Protein AF-0000000084453775 (afdb_homodimer)

Structure (mmCIF, N/CA/C/O backbone):
data_AF-0000000084453775-model_v1
#
loop_
_entity.id
_entity.type
_entity.pdbx_description
1 polymer 'Zinc-binding dehydrogenase'
#
loop_
_atom_site.group_PDB
_atom_site.id
_atom_site.type_symbol
_atom_site.label_atom_id
_atom_site.label_alt_id
_atom_site.label_comp_id
_atom_site.label_asym_id
_atom_site.label_entity_id
_atom_site.label_seq_id
_atom_site.pdbx_PDB_ins_code
_atom_site.Cartn_x
_atom_site.Cartn_y
_atom_site.Cartn_z
_atom_site.occupancy
_atom_site.B_iso_or_equiv
_atom_site.auth_seq_id
_atom_site.auth_comp_id
_atom_site.auth_asym_id
_atom_site.auth_atom_id
_atom_site.pdbx_PDB_model_num
ATOM 1 N N . MET A 1 1 ? -20.969 16.516 35.719 1 64.38 1 MET A N 1
ATOM 2 C CA . MET A 1 1 ? -21.203 15.266 35.031 1 64.38 1 MET A CA 1
ATOM 3 C C . MET A 1 1 ? -20.516 15.266 33.656 1 64.38 1 MET A C 1
ATOM 5 O O . MET A 1 1 ? -20.469 16.281 32.969 1 64.38 1 MET A O 1
ATOM 9 N N . ALA A 1 2 ? -19.781 14.07 33.344 1 78.56 2 ALA A N 1
ATOM 10 C CA . ALA A 1 2 ? -19.109 14.047 32.031 1 78.56 2 ALA A CA 1
ATOM 11 C C . ALA A 1 2 ? -20.125 14.211 30.906 1 78.56 2 ALA A C 1
ATOM 13 O O . ALA A 1 2 ? -21.25 13.688 30.984 1 78.56 2 ALA A O 1
ATOM 14 N N . PRO A 1 3 ? -19.734 15.039 29.891 1 90.88 3 PRO A N 1
ATOM 15 C CA . PRO A 1 3 ? -20.672 15.203 28.781 1 90.88 3 PRO A CA 1
ATOM 16 C C . PRO A 1 3 ? -20.906 13.906 28 1 90.88 3 PRO A C 1
ATOM 18 O O . PRO A 1 3 ? -20.094 12.977 28.094 1 90.88 3 PRO A O 1
ATOM 21 N N . SER A 1 4 ? -22.125 13.883 27.453 1 94.75 4 SER A N 1
ATOM 22 C CA . SER A 1 4 ? -22.406 12.789 26.531 1 94.75 4 SER A CA 1
ATOM 23 C C . SER A 1 4 ? -21.578 12.906 25.266 1 94.75 4 SER A C 1
ATOM 25 O O . SER A 1 4 ? -21.406 14.008 24.734 1 94.75 4 SER A O 1
ATOM 27 N N . ASN A 1 5 ? -21.016 11.82 24.844 1 98.25 5 ASN A N 1
ATOM 28 C CA . ASN A 1 5 ? -20.219 11.797 23.625 1 98.25 5 ASN A CA 1
ATOM 29 C C . ASN A 1 5 ? -20.891 10.953 22.547 1 98.25 5 ASN A C 1
ATOM 31 O O . ASN A 1 5 ? -21.672 10.047 22.844 1 98.25 5 ASN A O 1
ATOM 35 N N . ILE A 1 6 ? -20.734 11.352 21.312 1 98.69 6 ILE A N 1
ATOM 36 C CA . ILE A 1 6 ? -21.188 10.648 20.109 1 98.69 6 ILE A CA 1
ATOM 37 C C . ILE A 1 6 ? -20.031 10.5 19.141 1 98.69 6 ILE A C 1
ATOM 39 O O . ILE A 1 6 ? -19.219 11.406 18.984 1 98.69 6 ILE A O 1
ATOM 43 N N . ALA A 1 7 ? -19.953 9.328 18.453 1 98.81 7 ALA A N 1
ATOM 44 C CA . ALA A 1 7 ? -18.875 9.078 17.5 1 98.81 7 ALA A CA 1
ATOM 45 C C . ALA A 1 7 ? -19.422 8.43 16.219 1 98.81 7 ALA A C 1
ATOM 47 O O . ALA A 1 7 ? -20.531 7.875 16.234 1 98.81 7 ALA A O 1
ATOM 48 N N . ALA A 1 8 ? -18.766 8.625 15.117 1 98.81 8 ALA A N 1
ATOM 49 C CA . ALA A 1 8 ? -18.938 7.797 13.922 1 98.81 8 ALA A CA 1
ATOM 50 C C . ALA A 1 8 ? -18.031 6.566 13.977 1 98.81 8 ALA A C 1
ATOM 52 O O . ALA A 1 8 ? -16.844 6.641 13.641 1 98.81 8 ALA A O 1
ATOM 53 N N . TRP A 1 9 ? -18.609 5.41 14.32 1 98.62 9 TRP A N 1
ATOM 54 C CA . TRP A 1 9 ? -17.859 4.188 14.602 1 98.62 9 TRP A CA 1
ATOM 55 C C . TRP A 1 9 ? -17.641 3.373 13.328 1 98.62 9 TRP A C 1
ATOM 57 O O . TRP A 1 9 ? -18.578 3.188 12.539 1 98.62 9 TRP A O 1
ATOM 67 N N . GLN A 1 10 ? -16.438 2.951 13.031 1 98.25 10 GLN A N 1
ATOM 68 C CA . GLN A 1 10 ? -16.219 1.735 12.258 1 98.25 10 GLN A CA 1
ATOM 69 C C . GLN A 1 10 ? -16.438 0.491 13.117 1 98.25 10 GLN A C 1
ATOM 71 O O . GLN A 1 10 ? -15.555 0.097 13.883 1 98.25 10 GLN A O 1
ATOM 76 N N . THR A 1 11 ? -17.438 -0.194 12.961 1 97.56 11 THR A N 1
ATOM 77 C CA . THR A 1 11 ? -17.906 -1.162 13.953 1 97.56 11 THR A CA 1
ATOM 78 C C . THR A 1 11 ? -17.172 -2.492 13.789 1 97.56 11 THR A C 1
ATOM 80 O O . THR A 1 11 ? -17.047 -3.262 14.742 1 97.56 11 THR A O 1
ATOM 83 N N . ALA A 1 12 ? -16.719 -2.799 12.594 1 95.31 12 ALA A N 1
ATOM 84 C CA . ALA A 1 12 ? -15.992 -4.023 12.258 1 95.31 12 ALA A CA 1
ATOM 85 C C . ALA A 1 12 ? -15.008 -3.783 11.117 1 95.31 12 ALA A C 1
ATOM 87 O O . ALA A 1 12 ? -15.102 -2.783 10.406 1 95.31 12 ALA A O 1
ATOM 88 N N . PRO A 1 13 ? -14 -4.703 11.055 1 92.69 13 PRO A N 1
ATOM 89 C CA . PRO A 1 13 ? -13.125 -4.562 9.891 1 92.69 13 PRO A CA 1
ATOM 90 C C . PRO A 1 13 ? -13.898 -4.523 8.57 1 92.69 13 PRO A C 1
ATOM 92 O O . PRO A 1 13 ? -14.742 -5.391 8.32 1 92.69 13 PRO A O 1
ATOM 95 N N . LYS A 1 14 ? -13.703 -3.449 7.824 1 91.25 14 LYS A N 1
ATOM 96 C CA . LYS A 1 14 ? -14.195 -3.289 6.461 1 91.25 14 LYS A CA 1
ATOM 97 C C . LYS A 1 14 ? -15.719 -3.135 6.441 1 91.25 14 LYS A C 1
ATOM 99 O O . LYS A 1 14 ? -16.359 -3.398 5.422 1 91.25 14 LYS A O 1
ATOM 104 N N . ALA A 1 15 ? -16.328 -2.801 7.602 1 93.25 15 ALA A N 1
ATOM 105 C CA . ALA A 1 15 ? -17.734 -2.4 7.562 1 93.25 15 ALA A CA 1
ATOM 106 C C . ALA A 1 15 ? -17.969 -1.323 6.504 1 93.25 15 ALA A C 1
ATOM 108 O O . ALA A 1 15 ? -17.172 -0.396 6.367 1 93.25 15 ALA A O 1
ATOM 109 N N . PRO A 1 16 ? -19.047 -1.411 5.695 1 89 16 PRO A N 1
ATOM 110 C CA . PRO A 1 16 ? -19.219 -0.562 4.512 1 89 16 PRO A CA 1
ATOM 111 C C . PRO A 1 16 ? -19.547 0.888 4.871 1 89 16 PRO A C 1
ATOM 113 O O . PRO A 1 16 ? -19.406 1.779 4.027 1 89 16 PRO A O 1
ATOM 116 N N . LYS A 1 17 ? -20.094 1.135 6.141 1 94.94 17 LYS A N 1
ATOM 117 C CA . LYS A 1 17 ? -20.453 2.484 6.566 1 94.94 17 LYS A CA 1
ATOM 118 C C . LYS A 1 17 ? -20.109 2.707 8.039 1 94.94 17 LYS A C 1
ATOM 120 O O . LYS A 1 17 ? -20.047 1.754 8.82 1 94.94 17 LYS A O 1
ATOM 125 N N . PHE A 1 18 ? -19.859 3.955 8.344 1 98 18 PHE A N 1
ATOM 126 C CA . PHE A 1 18 ? -19.75 4.328 9.75 1 98 18 PHE A CA 1
ATOM 127 C C . PHE A 1 18 ? -21.109 4.297 10.43 1 98 18 PHE A C 1
ATOM 129 O O . PHE A 1 18 ? -22.141 4.586 9.797 1 98 18 PHE A O 1
ATOM 136 N N . GLU A 1 19 ? -21.156 3.992 11.641 1 98.44 19 GLU A N 1
ATOM 137 C CA . GLU A 1 19 ? -22.359 4.066 12.453 1 98.44 19 GLU A CA 1
ATOM 138 C C . GLU A 1 19 ? -22.25 5.148 13.523 1 98.44 19 GLU A C 1
ATOM 140 O O . GLU A 1 19 ? -21.391 5.07 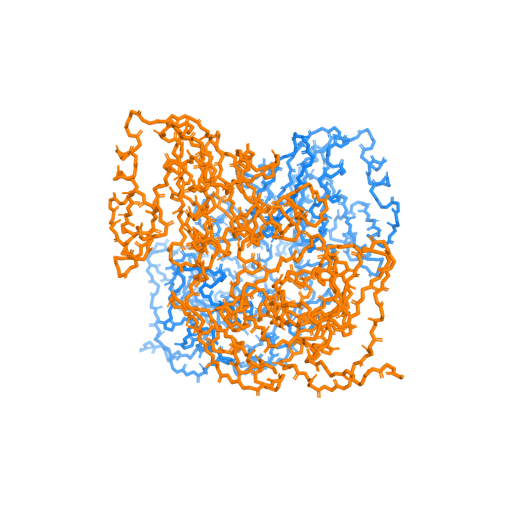14.406 1 98.44 19 GLU A O 1
ATOM 145 N N . VAL A 1 20 ? -23.125 6.121 13.484 1 98.75 20 VAL A N 1
ATOM 146 C CA . VAL A 1 20 ? -23.109 7.211 14.461 1 98.75 20 VAL A CA 1
ATOM 147 C C . VAL A 1 20 ? -23.922 6.805 15.695 1 98.75 20 VAL A C 1
ATOM 149 O O . VAL A 1 20 ? -25.125 6.582 15.609 1 98.75 20 VAL A O 1
ATOM 152 N N . LYS A 1 21 ? -23.25 6.676 16.766 1 98.38 21 LYS A N 1
ATOM 153 C CA . LYS A 1 21 ? -23.906 6.277 18.016 1 98.38 21 LYS A CA 1
ATOM 154 C C . LYS A 1 21 ? -23.094 6.723 19.234 1 98.38 21 LYS A C 1
ATOM 156 O O . LYS A 1 21 ? -22.062 7.363 19.078 1 98.38 21 LYS A O 1
ATOM 161 N N . GLU A 1 22 ? -23.578 6.418 20.375 1 98.31 22 GLU A N 1
ATOM 162 C CA . GLU A 1 22 ? -22.969 6.848 21.641 1 98.31 22 GLU A CA 1
ATOM 163 C C . GLU A 1 22 ? -21.547 6.305 21.781 1 98.31 22 GLU A C 1
ATOM 165 O O . GLU A 1 22 ? -21.266 5.184 21.359 1 98.31 22 GLU A O 1
ATOM 170 N N . ALA A 1 23 ? -20.703 7.137 22.344 1 98.31 23 ALA A N 1
ATOM 171 C CA . ALA A 1 23 ? -19.328 6.801 22.688 1 98.31 23 ALA A CA 1
ATOM 172 C C . ALA A 1 23 ? -19 7.254 24.109 1 98.31 23 ALA A C 1
ATOM 174 O O . ALA A 1 23 ? -19.609 8.188 24.625 1 98.31 23 ALA A O 1
ATOM 175 N N . PRO A 1 24 ? -18.062 6.57 24.734 1 97.25 24 PRO A N 1
ATOM 176 C CA . PRO A 1 24 ? -17.656 7.039 26.062 1 97.25 24 PRO A CA 1
ATOM 177 C C . PRO A 1 24 ? -16.938 8.375 26.016 1 97.25 24 PRO A C 1
ATOM 179 O O . PRO A 1 24 ? -16.172 8.641 25.094 1 97.25 24 PRO A O 1
ATOM 182 N N . TYR A 1 25 ? -17.234 9.188 26.984 1 98 25 TYR A N 1
ATOM 183 C CA . TYR A 1 25 ? -16.375 10.336 27.25 1 98 25 TYR A CA 1
ATOM 184 C C . TYR A 1 25 ? -15.125 9.914 28.016 1 98 25 TYR A C 1
ATOM 186 O O . TYR A 1 25 ? -15.219 9.25 29.047 1 98 25 TYR A O 1
ATOM 194 N N . THR A 1 26 ? -13.953 10.219 27.547 1 97.94 26 THR A N 1
ATOM 195 C CA . THR A 1 26 ? -12.695 9.836 28.172 1 97.94 26 THR A CA 1
ATOM 196 C C . THR A 1 26 ? -11.977 11.062 28.734 1 97.94 26 THR A C 1
ATOM 198 O O . THR A 1 26 ? -11.594 11.961 27.984 1 97.94 26 THR A O 1
ATOM 201 N N . ALA A 1 27 ? -11.82 11.102 29.984 1 97.81 27 ALA A N 1
ATOM 202 C CA . ALA A 1 27 ? -11.086 12.195 30.609 1 97.81 27 ALA A CA 1
ATOM 203 C C . ALA A 1 27 ? -9.602 12.133 30.266 1 97.81 27 ALA A C 1
ATOM 205 O O . ALA A 1 27 ? -9.031 11.047 30.141 1 97.81 27 ALA A O 1
ATOM 206 N N . PRO A 1 28 ? -8.977 13.328 30.156 1 97.81 28 PRO A N 1
ATOM 207 C CA . PRO A 1 28 ? -7.555 13.336 29.828 1 97.81 28 PRO A CA 1
ATOM 208 C C . PRO A 1 28 ? -6.668 12.898 30.984 1 97.81 28 PRO A C 1
ATOM 210 O O . PRO A 1 28 ? -6.945 13.234 32.125 1 97.81 28 PRO A O 1
ATOM 213 N N . VAL A 1 29 ? -5.668 12.094 30.672 1 96.94 29 VAL A N 1
ATOM 214 C CA . VAL A 1 29 ? -4.613 11.773 31.625 1 96.94 29 VAL A CA 1
ATOM 215 C C . VAL A 1 29 ? -3.48 12.797 31.5 1 96.94 29 VAL A C 1
ATOM 217 O O . VAL A 1 29 ? -3.648 13.844 30.891 1 96.94 29 VAL A O 1
ATOM 220 N N . ALA A 1 30 ? -2.34 12.516 32.188 1 96.75 30 ALA A N 1
ATOM 221 C CA . ALA A 1 30 ? -1.214 13.445 32.188 1 96.75 30 ALA A CA 1
ATOM 222 C C . ALA A 1 30 ? -0.778 13.766 30.75 1 96.75 30 ALA A C 1
ATOM 224 O O . ALA A 1 30 ? -0.675 12.867 29.922 1 96.75 30 ALA A O 1
ATOM 225 N N . SER A 1 31 ? -0.611 15.062 30.406 1 96 31 SER A N 1
ATOM 226 C CA . SER A 1 31 ? -0.108 15.602 29.141 1 96 31 SER A CA 1
ATOM 227 C C . SER A 1 31 ? -1.138 15.453 28.031 1 96 31 SER A C 1
ATOM 229 O O . SER A 1 31 ? -0.786 15.453 26.859 1 96 31 SER A O 1
ATOM 231 N N . GLU A 1 32 ? -2.396 15.305 28.406 1 98.19 32 GLU A N 1
ATOM 232 C CA . GLU A 1 32 ? -3.473 15.203 27.422 1 98.19 32 GLU A CA 1
ATOM 233 C C . GLU A 1 32 ? -4.496 16.328 27.625 1 98.19 32 GLU A C 1
ATOM 235 O O . GLU A 1 32 ? -4.57 16.922 28.688 1 98.19 32 GLU A O 1
ATOM 240 N N . ILE A 1 33 ? -5.242 16.578 26.594 1 98.75 33 ILE A N 1
ATOM 241 C CA . ILE A 1 33 ? -6.391 17.484 26.641 1 98.75 33 ILE A CA 1
ATOM 242 C C . ILE A 1 33 ? -7.582 16.828 25.938 1 98.75 33 ILE A C 1
ATOM 244 O O . ILE A 1 33 ? -7.406 15.898 25.141 1 98.75 33 ILE A O 1
ATOM 248 N N . VAL A 1 34 ? -8.734 17.266 26.281 1 98.81 34 VAL A N 1
ATOM 249 C CA . VAL A 1 34 ? -9.945 16.875 25.578 1 98.81 34 VAL A CA 1
ATOM 250 C C . VAL A 1 34 ? -10.438 18.047 24.719 1 98.81 34 VAL A C 1
ATOM 252 O O . VAL A 1 34 ? -10.547 19.172 25.219 1 98.81 34 VAL A O 1
ATOM 255 N N . ILE A 1 35 ? -10.664 17.781 23.516 1 98.94 35 ILE A N 1
ATOM 256 C CA . ILE A 1 35 ? -11.148 18.781 22.578 1 98.94 35 ILE A CA 1
ATOM 257 C C . ILE A 1 35 ? -12.602 18.469 22.203 1 98.94 35 ILE A C 1
ATOM 259 O O . ILE A 1 35 ? -12.93 17.344 21.844 1 98.94 35 ILE A O 1
ATOM 263 N N . LYS A 1 36 ? -13.438 19.422 22.391 1 98.88 36 LYS A N 1
ATOM 264 C CA . LYS A 1 36 ? -14.727 19.391 21.719 1 98.88 36 LYS A CA 1
ATOM 265 C C . LYS A 1 36 ? -14.586 19.781 20.25 1 98.88 36 LYS A C 1
ATOM 267 O O . LYS A 1 36 ? -14.383 20.953 19.938 1 98.88 36 LYS A O 1
ATOM 272 N N . ASN A 1 37 ? -14.734 18.828 19.375 1 98.94 37 ASN A N 1
ATOM 273 C CA . ASN A 1 37 ? -14.43 19.047 17.969 1 98.94 37 ASN A CA 1
ATOM 274 C C . ASN A 1 37 ? -15.453 19.953 17.297 1 98.94 37 ASN A C 1
ATOM 276 O O . ASN A 1 37 ? -16.656 19.75 17.453 1 98.94 37 ASN A O 1
ATOM 280 N N . GLY A 1 38 ? -14.938 20.906 16.641 1 98.94 38 GLY A N 1
ATOM 281 C CA . GLY A 1 38 ? -15.773 21.797 15.867 1 98.94 38 GLY A CA 1
ATOM 282 C C . GLY A 1 38 ? -15.781 21.484 14.383 1 98.94 38 GLY A C 1
ATOM 283 O O . GLY A 1 38 ? -16.75 21.797 13.68 1 98.94 38 GLY A O 1
ATOM 284 N N . ALA A 1 39 ? -14.734 20.906 13.891 1 98.94 39 ALA A N 1
ATOM 285 C CA . ALA A 1 39 ? -14.609 20.469 12.5 1 98.94 39 ALA A CA 1
ATOM 286 C C . ALA A 1 39 ? -13.586 19.344 12.375 1 98.94 39 ALA A C 1
ATOM 288 O O . ALA A 1 39 ? -12.625 19.281 13.148 1 98.94 39 ALA A O 1
ATOM 289 N N . VAL A 1 40 ? -13.82 18.484 11.453 1 98.94 40 VAL A N 1
ATOM 290 C CA . VAL A 1 40 ? -12.891 17.422 11.109 1 98.94 40 VAL A CA 1
ATOM 291 C C . VAL A 1 40 ? -12.68 17.375 9.594 1 98.94 40 VAL A C 1
ATOM 293 O O . VAL A 1 40 ? -13.57 17.766 8.828 1 98.94 40 VAL A O 1
ATOM 296 N N . ALA A 1 41 ? -11.516 17 9.141 1 98.69 41 ALA A N 1
ATOM 297 C CA . ALA A 1 41 ? -11.227 16.859 7.711 1 98.69 41 ALA A CA 1
ATOM 298 C C . ALA A 1 41 ? -11.016 15.398 7.336 1 98.69 41 ALA A C 1
ATOM 300 O O . ALA A 1 41 ? -10.727 14.562 8.195 1 98.69 41 ALA A O 1
ATOM 301 N N . ILE A 1 42 ? -11.25 15.078 6.086 1 98.06 42 ILE A N 1
ATOM 302 C CA . ILE A 1 42 ? -11.195 13.719 5.574 1 98.06 42 ILE A CA 1
ATOM 303 C C . ILE A 1 42 ? -9.852 13.477 4.895 1 98.06 42 ILE A C 1
ATOM 305 O O . ILE A 1 42 ? -9.375 14.305 4.117 1 98.06 42 ILE A O 1
ATOM 309 N N . ASN A 1 43 ? -9.195 12.43 5.25 1 96.5 43 ASN A N 1
ATOM 310 C CA . ASN A 1 43 ? -7.949 12 4.629 1 96.5 43 ASN A CA 1
ATOM 311 C C . ASN A 1 43 ? -8.125 10.68 3.877 1 96.5 43 ASN A C 1
ATOM 313 O O . ASN A 1 43 ? -9.086 9.945 4.117 1 96.5 43 ASN A O 1
ATOM 317 N N . ILE A 1 44 ? -7.176 10.352 2.982 1 93.88 44 ILE A N 1
ATOM 318 C CA . ILE A 1 44 ? -7.199 9.102 2.234 1 93.88 44 ILE A CA 1
ATOM 319 C C . ILE A 1 44 ? -7.191 7.922 3.201 1 93.88 44 ILE A C 1
ATOM 321 O O . ILE A 1 44 ? -7.883 6.926 2.979 1 93.88 44 ILE A O 1
ATOM 325 N N . VAL A 1 45 ? -6.477 8.016 4.266 1 95.44 45 VAL A N 1
ATOM 326 C CA . VAL A 1 45 ? -6.348 6.906 5.211 1 95.44 45 VAL A CA 1
ATOM 327 C C . VAL A 1 45 ? -7.707 6.586 5.82 1 95.44 45 VAL A C 1
ATOM 329 O O . VAL A 1 45 ? -7.977 5.441 6.188 1 95.44 45 VAL A O 1
ATOM 332 N N . ASP A 1 46 ? -8.633 7.574 5.922 1 96.88 46 ASP A N 1
ATOM 333 C CA . ASP A 1 46 ? -9.945 7.367 6.531 1 96.88 46 ASP A CA 1
ATOM 334 C C . ASP A 1 46 ? -10.789 6.391 5.711 1 96.88 46 ASP A C 1
ATOM 336 O O . ASP A 1 46 ? -11.195 5.344 6.211 1 96.88 46 ASP A O 1
ATOM 340 N N . TRP A 1 47 ? -10.93 6.688 4.43 1 94.88 47 TRP A N 1
ATOM 341 C CA . TRP A 1 47 ? -11.773 5.812 3.621 1 94.88 47 TRP A CA 1
ATOM 342 C C . TRP A 1 47 ? -11.008 4.57 3.184 1 94.88 47 TRP A C 1
ATOM 344 O O . TRP A 1 47 ? -11.602 3.521 2.926 1 94.88 47 TRP A O 1
ATOM 354 N N . ALA A 1 48 ? -9.664 4.648 3.062 1 94.44 48 ALA A N 1
ATOM 355 C CA . ALA A 1 48 ? -8.867 3.463 2.764 1 94.44 48 ALA A CA 1
ATOM 356 C C . ALA A 1 48 ? -8.984 2.428 3.877 1 94.44 48 ALA A C 1
ATOM 358 O O . ALA A 1 48 ? -9.133 1.232 3.611 1 94.44 48 ALA A O 1
ATOM 359 N N . LEU A 1 49 ? -8.898 2.871 5.121 1 95.19 49 LEU A N 1
ATOM 360 C CA . LEU A 1 49 ? -9.047 1.967 6.254 1 95.19 49 LEU A CA 1
ATOM 361 C C . LEU A 1 49 ? -10.453 1.378 6.305 1 95.19 49 LEU A C 1
ATOM 363 O O . LEU A 1 49 ? -10.625 0.209 6.652 1 95.19 49 LEU A O 1
ATOM 367 N N . GLN A 1 50 ? -11.438 2.189 6.004 1 94.25 50 GLN A N 1
ATOM 368 C CA . GLN A 1 50 ? -12.797 1.664 5.945 1 94.25 50 GLN A CA 1
ATOM 369 C C . GLN A 1 50 ? -12.906 0.538 4.922 1 94.25 50 GLN A C 1
ATOM 371 O O . GLN A 1 50 ? -13.523 -0.494 5.191 1 94.25 50 GLN A O 1
ATOM 376 N N . ALA A 1 51 ? -12.211 0.718 3.809 1 91.88 51 ALA A N 1
ATOM 377 C CA . ALA A 1 51 ? -12.336 -0.212 2.689 1 91.88 51 ALA A CA 1
ATOM 378 C C . ALA A 1 51 ? -11.445 -1.438 2.893 1 91.88 51 ALA A C 1
ATOM 380 O O . ALA A 1 51 ? -11.828 -2.555 2.531 1 91.88 51 ALA A O 1
ATOM 381 N N . MET A 1 52 ? -10.219 -1.232 3.525 1 92.81 52 MET A N 1
ATOM 382 C CA . MET A 1 52 ? -9.195 -2.279 3.486 1 92.81 52 MET A CA 1
ATOM 383 C C . MET A 1 52 ? -9.016 -2.912 4.863 1 92.81 52 MET A C 1
ATOM 385 O O . MET A 1 52 ? -8.484 -4.016 4.977 1 92.81 52 MET A O 1
ATOM 389 N N . GLY A 1 53 ? -9.359 -2.162 5.945 1 92 53 GLY A N 1
ATOM 390 C CA . GLY A 1 53 ? -9.242 -2.688 7.297 1 92 53 GLY A CA 1
ATOM 391 C C . GLY A 1 53 ? -7.855 -3.223 7.605 1 92 53 GLY A C 1
ATOM 392 O O . GLY A 1 53 ? -6.855 -2.541 7.379 1 92 53 GLY A O 1
ATOM 393 N N . PRO A 1 54 ? -7.758 -4.441 8.094 1 88.94 54 PRO A N 1
ATOM 394 C CA . PRO A 1 54 ? -6.484 -5.035 8.508 1 88.94 54 PRO A CA 1
ATOM 395 C C . PRO A 1 54 ? -5.516 -5.219 7.344 1 88.94 54 PRO A C 1
ATOM 397 O O . PRO A 1 54 ? -4.316 -5.422 7.562 1 88.94 54 PRO A O 1
ATOM 400 N N . ASP A 1 55 ? -5.984 -5.215 6.129 1 89.12 55 ASP A N 1
ATOM 401 C CA . ASP A 1 55 ? -5.113 -5.352 4.961 1 89.12 55 ASP A CA 1
ATOM 402 C C . ASP A 1 55 ? -4.32 -4.07 4.719 1 89.12 55 ASP A C 1
ATOM 404 O O . ASP A 1 55 ? -3.311 -4.082 4.012 1 89.12 55 ASP A O 1
ATOM 408 N N . LEU A 1 56 ? -4.789 -2.953 5.301 1 91.12 56 LEU A N 1
ATOM 409 C CA . LEU A 1 56 ? -4.023 -1.714 5.262 1 91.12 56 LEU A CA 1
ATOM 410 C C . LEU A 1 56 ? -3.119 -1.594 6.484 1 91.12 56 LEU A C 1
ATOM 412 O O . LEU A 1 56 ? -1.898 -1.483 6.352 1 91.12 56 LEU A O 1
ATOM 416 N N . PHE A 1 57 ? -3.715 -1.638 7.648 1 90.12 57 PHE A N 1
ATOM 417 C CA . PHE A 1 57 ? -3.01 -1.638 8.922 1 90.12 57 PHE A CA 1
ATOM 418 C C . PHE A 1 57 ? -3.49 -2.781 9.812 1 90.12 57 PHE A C 1
ATOM 420 O O . PHE A 1 57 ? -4.617 -2.756 10.305 1 90.12 57 PHE A O 1
ATOM 427 N N . ASN A 1 58 ? -2.58 -3.709 10.094 1 88.38 58 ASN A N 1
ATOM 428 C CA . ASN A 1 58 ? -3.014 -4.969 10.695 1 88.38 58 ASN A CA 1
ATOM 429 C C . ASN A 1 58 ? -3.066 -4.875 12.219 1 88.38 58 ASN A C 1
ATOM 431 O O . ASN A 1 58 ? -3.52 -5.809 12.883 1 88.38 58 ASN A O 1
ATOM 435 N N . TRP A 1 59 ? -2.689 -3.73 12.805 1 89.12 59 TRP A N 1
ATOM 436 C CA . TRP A 1 59 ? -2.662 -3.615 14.258 1 89.12 59 TRP A CA 1
ATOM 437 C C . TRP A 1 59 ? -3.908 -2.902 14.773 1 89.12 59 TRP A C 1
ATOM 439 O O . TRP A 1 59 ? -4.133 -2.822 15.984 1 89.12 59 TRP A O 1
ATOM 449 N N . ILE A 1 60 ? -4.68 -2.342 13.844 1 93.5 60 ILE A N 1
ATOM 450 C CA . ILE A 1 60 ? -5.863 -1.598 14.25 1 93.5 60 ILE A CA 1
ATOM 451 C C . ILE A 1 60 ? -6.957 -2.568 14.688 1 93.5 60 ILE A C 1
ATOM 453 O O . ILE A 1 60 ? -7.25 -3.543 13.992 1 93.5 60 ILE A O 1
ATOM 457 N N . THR A 1 61 ? -7.531 -2.273 15.859 1 95.5 61 THR A N 1
ATOM 458 C CA . THR A 1 61 ? -8.617 -3.096 16.391 1 95.5 61 THR A CA 1
ATOM 459 C C . THR A 1 61 ? -9.961 -2.412 16.172 1 95.5 61 THR A C 1
ATOM 461 O O . THR A 1 61 ? -10.023 -1.203 15.945 1 95.5 61 THR A O 1
ATOM 464 N N . TYR A 1 62 ? -11.055 -3.186 16.281 1 95.69 62 TYR A N 1
ATOM 465 C CA . TYR A 1 62 ? -12.414 -2.703 16.078 1 95.69 62 TYR A CA 1
ATOM 466 C C . TYR A 1 62 ? -13.328 -3.143 17.203 1 95.69 62 TYR A C 1
ATOM 468 O O . TYR A 1 62 ? -13.102 -4.184 17.828 1 95.69 62 TYR A O 1
ATOM 476 N N . PRO A 1 63 ? -14.359 -2.439 17.547 1 97.38 63 PRO A N 1
ATOM 477 C CA . PRO A 1 63 ? -14.734 -1.19 16.875 1 97.38 63 PRO A CA 1
ATOM 478 C C . PRO A 1 63 ? -13.719 -0.073 17.094 1 97.38 63 PRO A C 1
ATOM 480 O O . PRO A 1 63 ? -13.031 -0.056 18.125 1 97.38 63 PRO A O 1
ATOM 483 N N . GLN A 1 64 ? -13.609 0.842 16.125 1 98.06 64 GLN A N 1
ATOM 484 C CA . GLN A 1 64 ? -12.656 1.945 16.172 1 98.06 64 GLN A CA 1
ATOM 485 C C . GLN A 1 64 ? -13.312 3.256 15.75 1 98.06 64 GLN A C 1
ATOM 487 O O . GLN A 1 64 ? -14.312 3.254 15.031 1 98.06 64 GLN A O 1
ATOM 492 N N . VAL A 1 65 ? -12.852 4.402 16.234 1 98.69 65 VAL A N 1
ATOM 493 C CA . VAL A 1 65 ? -13.172 5.742 15.75 1 98.69 65 VAL A CA 1
ATOM 494 C C . VAL A 1 65 ? -12 6.297 14.945 1 98.69 65 VAL A C 1
ATOM 496 O O . VAL A 1 65 ? -10.914 6.504 15.484 1 98.69 65 VAL A O 1
ATOM 499 N N . LEU A 1 66 ? -12.266 6.562 13.664 1 98.31 66 LEU A N 1
ATOM 500 C CA . LEU A 1 66 ? -11.195 7.008 12.773 1 98.31 66 LEU A CA 1
ATOM 501 C C . LEU A 1 66 ? -11.086 8.531 12.773 1 98.31 66 LEU A C 1
ATOM 503 O O . LEU A 1 66 ? -11.477 9.188 13.742 1 98.31 66 LEU A O 1
ATOM 507 N N . GLY A 1 67 ? -10.383 9.047 11.82 1 98.62 67 GLY A N 1
ATOM 508 C CA . GLY A 1 67 ? -10.164 10.477 11.695 1 98.62 67 GLY A CA 1
ATOM 509 C C . GLY A 1 67 ? -8.875 10.945 12.344 1 98.62 67 GLY A C 1
ATOM 510 O O . GLY A 1 67 ? -8.562 10.555 13.477 1 98.62 67 GLY A O 1
ATOM 511 N N . ASN A 1 68 ? -8.156 11.883 11.609 1 98.62 68 ASN A N 1
ATOM 512 C CA . ASN A 1 68 ? -6.871 12.352 12.117 1 98.62 68 ASN A CA 1
ATOM 513 C C . ASN A 1 68 ? -6.816 13.875 12.18 1 98.62 68 ASN A C 1
ATOM 515 O O . ASN A 1 68 ? -5.922 14.445 12.812 1 98.62 68 ASN A O 1
ATOM 519 N N . ASP A 1 69 ? -7.734 14.508 11.539 1 98.88 69 ASP A N 1
ATOM 520 C CA . ASP A 1 69 ? -7.734 15.969 11.438 1 98.88 69 ASP A CA 1
ATOM 521 C C . ASP A 1 69 ? -8.875 16.578 12.242 1 98.88 69 ASP A C 1
ATOM 523 O O . ASP A 1 69 ? -10.047 16.312 11.961 1 98.88 69 ASP A O 1
ATOM 527 N N . MET A 1 70 ? -8.484 17.391 13.25 1 98.81 70 MET A N 1
ATOM 528 C CA . MET A 1 70 ? -9.555 18 14.039 1 98.81 70 MET A CA 1
ATOM 529 C C . MET A 1 70 ? -9.156 19.391 14.508 1 98.81 70 MET A C 1
ATOM 531 O O . MET A 1 70 ? -7.973 19.688 14.664 1 98.81 70 MET A O 1
ATOM 535 N N . ALA A 1 71 ? -10.109 20.266 14.656 1 98.94 71 ALA A N 1
ATOM 536 C CA . ALA A 1 71 ? -10.023 21.562 15.297 1 98.94 71 ALA A CA 1
ATOM 537 C C . ALA A 1 71 ? -11.258 21.844 16.156 1 98.94 71 ALA A C 1
ATOM 539 O O . ALA A 1 71 ? -12.367 21.422 15.812 1 98.94 71 ALA A O 1
ATOM 540 N N . GLY A 1 72 ? -11.023 22.453 17.266 1 98.94 72 GLY A N 1
ATOM 541 C CA . GLY A 1 72 ? -12.125 22.703 18.188 1 98.94 72 GLY A CA 1
ATOM 542 C C . GLY A 1 72 ? -11.703 23.453 19.438 1 98.94 72 GLY A C 1
ATOM 543 O O . GLY A 1 72 ? -10.781 24.266 19.406 1 98.94 72 GLY A O 1
ATOM 544 N N . GLU A 1 73 ? -12.453 23.203 20.469 1 98.88 73 GLU A N 1
ATOM 545 C CA . GLU A 1 73 ? -12.266 23.891 21.734 1 98.88 73 GLU A CA 1
ATOM 546 C C . GLU A 1 73 ? -11.781 22.938 22.828 1 98.88 73 GLU A C 1
ATOM 548 O O . GLU A 1 73 ? -12.336 21.844 22.984 1 98.88 73 GLU A O 1
ATOM 553 N N . VAL A 1 74 ? -10.719 23.375 23.562 1 98.88 74 VAL A N 1
ATOM 554 C CA . VAL A 1 74 ? -10.297 22.594 24.719 1 98.88 74 VAL A CA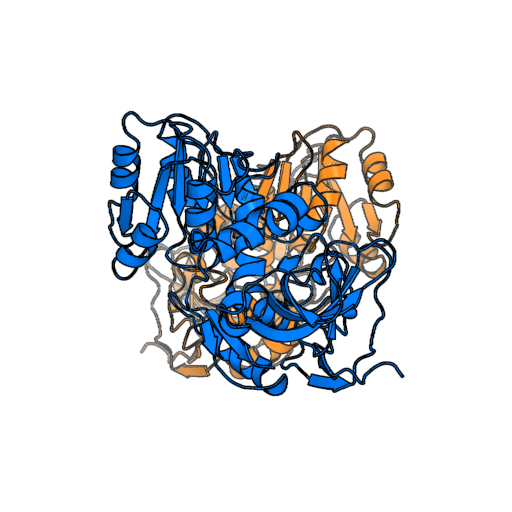 1
ATOM 555 C C . VAL A 1 74 ? -11.375 22.656 25.797 1 98.88 74 VAL A C 1
ATOM 557 O O . VAL A 1 74 ? -11.844 23.75 26.156 1 98.88 74 VAL A O 1
ATOM 560 N N . VAL A 1 75 ? -11.789 21.5 26.344 1 98.75 75 VAL A N 1
ATOM 561 C CA . VAL A 1 75 ? -12.844 21.516 27.344 1 98.75 75 VAL A CA 1
ATOM 562 C C . VAL A 1 75 ? -12.32 20.953 28.656 1 98.75 75 VAL A C 1
ATOM 564 O O . VAL A 1 75 ? -12.922 21.172 29.719 1 98.75 75 VAL A O 1
ATOM 567 N N . GLU A 1 76 ? -11.258 20.172 28.594 1 98.5 76 GLU A N 1
ATOM 568 C CA . GLU A 1 76 ? -10.633 19.594 29.781 1 98.5 76 GLU A CA 1
ATOM 569 C C . GLU A 1 76 ? -9.133 19.391 29.562 1 98.5 76 GLU A C 1
ATOM 571 O O . GLU A 1 76 ? -8.695 19.109 28.453 1 98.5 76 GLU A O 1
ATOM 576 N N . VAL A 1 77 ? -8.328 19.641 30.625 1 98.44 77 VAL A N 1
ATOM 577 C CA . VAL A 1 77 ? -6.887 19.422 30.562 1 98.44 77 VAL A CA 1
ATOM 578 C C . VAL A 1 77 ? -6.445 18.453 31.656 1 98.44 77 VAL A C 1
ATOM 580 O O . VAL A 1 77 ? -6.98 18.484 32.75 1 98.44 77 VAL A O 1
ATOM 583 N N . GLY A 1 78 ? -5.551 17.562 31.281 1 97.94 78 GLY A N 1
ATOM 584 C CA . GLY A 1 78 ? -5.012 16.641 32.25 1 97.94 78 GLY A CA 1
ATOM 585 C C . GLY A 1 78 ? -3.977 17.266 33.188 1 97.94 78 GLY A C 1
ATOM 586 O O . GLY A 1 78 ? -3.572 18.406 32.969 1 97.94 78 GLY A O 1
ATOM 587 N N . PRO A 1 79 ? -3.533 16.469 34.188 1 96.75 79 PRO A N 1
ATOM 588 C CA . PRO A 1 79 ? -2.498 16.969 35.094 1 96.75 79 PRO A CA 1
ATOM 589 C C . PRO A 1 79 ? -1.211 17.359 34.375 1 96.75 79 PRO A C 1
ATOM 591 O O . PRO A 1 79 ? -0.787 16.656 33.438 1 96.75 79 PRO A O 1
ATOM 594 N N . GLY A 1 80 ? -0.645 18.516 34.719 1 95.12 80 GLY A N 1
ATOM 595 C CA . GLY A 1 80 ? 0.654 18.906 34.188 1 95.12 80 GLY A CA 1
ATOM 596 C C . GLY A 1 80 ? 0.564 19.734 32.906 1 95.12 80 GLY A C 1
ATOM 597 O O . GLY A 1 80 ? 1.556 20.312 32.469 1 95.12 80 GLY A O 1
ATOM 598 N N . VAL A 1 81 ? -0.625 19.766 32.312 1 97.62 81 VAL A N 1
ATOM 599 C CA . VAL A 1 81 ? -0.792 20.578 31.109 1 97.62 81 VAL A CA 1
ATOM 600 C C . VAL A 1 81 ? -0.857 22.047 31.469 1 97.62 81 VAL A C 1
ATOM 602 O O . VAL A 1 81 ? -1.692 22.469 32.281 1 97.62 81 VAL A O 1
ATOM 605 N N . THR A 1 82 ? 0.025 22.859 30.891 1 96.88 82 THR A N 1
ATOM 606 C CA . THR A 1 82 ? 0.053 24.281 31.188 1 96.88 82 THR A CA 1
ATOM 607 C C . THR A 1 82 ? -0.139 25.094 29.906 1 96.88 82 THR A C 1
ATOM 609 O O . THR A 1 82 ? -0.445 26.297 29.969 1 96.88 82 THR A O 1
ATOM 612 N N . ARG A 1 83 ? -0.04 24.469 28.812 1 96.94 83 ARG A N 1
ATOM 613 C CA . ARG A 1 83 ? -0.056 25.188 27.531 1 96.94 83 ARG A CA 1
ATOM 614 C C . ARG A 1 83 ? -1.478 25.578 27.141 1 96.94 83 ARG A C 1
ATOM 616 O O . ARG A 1 83 ? -1.677 26.453 26.297 1 96.94 83 ARG A O 1
ATOM 623 N N . PHE A 1 84 ? -2.453 24.875 27.734 1 98.5 84 PHE A N 1
ATOM 624 C CA . PHE A 1 84 ? -3.842 25.094 27.344 1 98.5 84 PHE A CA 1
ATOM 625 C C . PHE A 1 84 ? -4.746 25.172 28.578 1 98.5 84 PHE A C 1
ATOM 627 O O . PHE A 1 84 ? -4.387 24.672 29.641 1 98.5 84 PHE A O 1
ATOM 634 N N . LYS A 1 85 ? -5.887 25.766 28.438 1 98.38 85 LYS A N 1
ATOM 635 C CA . LYS A 1 85 ? -6.992 25.781 29.391 1 98.38 85 LYS A CA 1
ATOM 636 C C . LYS A 1 85 ? -8.336 25.641 28.688 1 98.38 85 LYS A C 1
ATOM 638 O O . LYS A 1 85 ? -8.445 25.922 27.484 1 98.38 85 LYS A O 1
ATOM 643 N N . PRO A 1 86 ? -9.328 25.156 29.438 1 98.38 86 PRO A N 1
ATOM 644 C CA . PRO A 1 86 ? -10.656 25.109 28.828 1 98.38 86 PRO A CA 1
ATOM 645 C C . PRO A 1 86 ? -11.07 26.438 28.188 1 98.38 86 PRO A C 1
ATOM 647 O O . PRO A 1 86 ? -10.852 27.5 28.781 1 98.38 86 PRO A O 1
ATOM 650 N N . GLY A 1 87 ? -11.586 26.359 26.969 1 98.62 87 GLY A N 1
ATOM 651 C CA . GLY A 1 87 ? -11.977 27.547 26.234 1 98.62 87 GLY A CA 1
ATOM 652 C C . GLY A 1 87 ? -11.039 27.891 25.094 1 98.62 87 GLY A C 1
ATOM 653 O O . GLY A 1 87 ? -11.406 28.625 24.172 1 98.62 87 GLY A O 1
ATOM 654 N N . ASP A 1 88 ? -9.805 27.422 25.156 1 98.75 88 ASP A N 1
ATOM 655 C CA . ASP A 1 88 ? -8.82 27.688 24.109 1 98.75 88 ASP A CA 1
ATOM 656 C C . ASP A 1 88 ? -9.227 27.031 22.797 1 98.75 88 ASP A C 1
ATOM 658 O O . ASP A 1 88 ? -9.703 25.891 22.797 1 98.75 88 ASP A O 1
ATOM 662 N N . ARG A 1 89 ? -9.055 27.734 21.625 1 98.88 89 ARG A N 1
ATOM 663 C CA . ARG A 1 89 ? -9.258 27.188 20.297 1 98.88 89 ARG A CA 1
ATOM 664 C C . ARG A 1 89 ? -7.984 26.531 19.766 1 98.88 89 ARG A C 1
ATOM 666 O O . ARG A 1 89 ? -6.914 27.141 19.781 1 98.88 89 ARG A O 1
ATOM 673 N N . VAL A 1 90 ? -8.086 25.281 19.297 1 98.94 90 VAL A N 1
ATOM 674 C CA . VAL A 1 90 ? -6.875 24.562 18.938 1 98.94 90 VAL A CA 1
ATOM 675 C C . VAL A 1 90 ? -7.117 23.75 17.672 1 98.94 90 VAL A C 1
ATOM 677 O O . VAL A 1 90 ? -8.266 23.516 17.281 1 98.94 90 VAL A O 1
ATOM 680 N N . VAL A 1 91 ? -6.102 23.453 16.938 1 98.94 91 VAL A N 1
ATOM 681 C CA . VAL A 1 91 ? -6.012 22.422 15.906 1 98.94 91 VAL A CA 1
ATOM 682 C C . VAL A 1 91 ? -5.105 21.281 16.391 1 98.94 91 VAL A C 1
ATOM 684 O O . VAL A 1 91 ? -4.125 21.531 17.094 1 98.94 91 VAL A O 1
ATOM 687 N N . ALA A 1 92 ? -5.48 20.031 16.062 1 98.88 92 ALA A N 1
ATOM 688 C CA . ALA A 1 92 ? -4.742 18.906 16.641 1 98.88 92 ALA A CA 1
ATOM 689 C C . ALA A 1 92 ? -4.75 17.703 15.711 1 98.88 92 ALA A C 1
ATOM 691 O O . ALA A 1 92 ? -5.684 17.531 14.922 1 98.88 92 ALA A O 1
ATOM 692 N N . HIS A 1 93 ? -3.664 16.922 15.766 1 98.81 93 HIS A N 1
ATOM 693 C CA . HIS A 1 93 ? -3.555 15.633 15.086 1 98.81 93 HIS A CA 1
ATOM 694 C C . HIS A 1 93 ? -4.043 14.492 15.977 1 98.81 93 HIS A C 1
ATOM 696 O O . HIS A 1 93 ? -3.395 14.148 16.969 1 98.81 93 HIS A O 1
ATOM 702 N N . ALA A 1 94 ? -5.227 13.953 15.625 1 98.5 94 ALA A N 1
ATOM 703 C CA . ALA A 1 94 ? -5.738 12.766 16.312 1 98.5 94 ALA A CA 1
ATOM 704 C C . ALA A 1 94 ? -4.848 11.555 16.062 1 98.5 94 ALA A C 1
ATOM 706 O O . ALA A 1 94 ? -4.602 11.195 14.906 1 98.5 94 ALA A O 1
ATOM 707 N N . ILE A 1 95 ? -4.379 10.875 17.078 1 96.94 95 ILE A N 1
ATOM 708 C CA . ILE A 1 95 ? -3.287 9.922 16.969 1 96.94 95 ILE A CA 1
ATOM 709 C C . ILE A 1 95 ? -3.807 8.508 17.234 1 96.94 95 ILE A C 1
ATOM 711 O O . ILE A 1 95 ? -3.074 7.656 17.75 1 96.94 95 ILE A O 1
ATOM 715 N N . ASN A 1 96 ? -5.078 8.242 17 1 95.38 96 ASN A N 1
ATOM 716 C CA . ASN A 1 96 ? -5.727 6.965 17.281 1 95.38 96 ASN A CA 1
ATOM 717 C C . ASN A 1 96 ? -4.988 5.805 16.609 1 95.38 96 ASN A C 1
ATOM 719 O O . ASN A 1 96 ? -4.879 4.723 17.188 1 95.38 96 ASN A O 1
ATOM 723 N N . LEU A 1 97 ? -4.406 6.008 15.484 1 92.5 97 LEU A N 1
ATOM 724 C CA . LEU A 1 97 ? -3.795 4.934 14.711 1 92.5 97 LEU A CA 1
ATOM 725 C C . LEU A 1 97 ? -2.459 4.52 15.32 1 92.5 97 LEU A C 1
ATOM 727 O O . LEU A 1 97 ? -1.979 3.41 15.078 1 92.5 97 LEU A O 1
ATOM 731 N N . MET A 1 98 ? -1.863 5.406 16.062 1 91.06 98 MET A N 1
ATOM 732 C CA . MET A 1 98 ? -0.586 5.105 16.703 1 91.06 98 MET A CA 1
ATOM 733 C C . MET A 1 98 ? -0.793 4.27 17.969 1 91.06 98 MET A C 1
ATOM 735 O O . MET A 1 98 ? -0.021 3.352 18.234 1 91.06 98 MET A O 1
ATOM 739 N N . ASN A 1 99 ? -1.855 4.566 18.688 1 91.31 99 ASN A N 1
ATOM 740 C CA . ASN A 1 99 ? -2.064 3.941 19.984 1 91.31 99 ASN A CA 1
ATOM 741 C C . ASN A 1 99 ? -3.223 2.949 19.953 1 91.31 99 ASN A C 1
ATOM 743 O O . ASN A 1 99 ? -3.49 2.27 20.938 1 91.31 99 ASN A O 1
ATOM 747 N N . ASN A 1 100 ? -3.867 2.91 18.844 1 94.31 100 ASN A N 1
ATOM 748 C CA . ASN A 1 100 ? -5.027 2.035 18.688 1 94.31 100 ASN A CA 1
ATOM 749 C C . ASN A 1 100 ? -6.07 2.295 19.766 1 94.31 100 ASN A C 1
ATOM 751 O O . ASN A 1 100 ? -6.504 1.366 20.453 1 94.31 100 ASN A O 1
ATOM 755 N N . LYS A 1 101 ? -6.406 3.531 20 1 96.81 101 LYS A N 1
ATOM 756 C CA . LYS A 1 101 ? -7.371 3.982 21 1 96.81 101 LYS A CA 1
ATOM 757 C C . LYS A 1 101 ? -8.484 4.805 20.359 1 96.81 101 LYS A C 1
ATOM 759 O O . LYS A 1 101 ? -8.242 5.91 19.859 1 96.81 101 LYS A O 1
ATOM 764 N N . ALA A 1 102 ? -9.68 4.336 20.516 1 97.88 102 ALA A N 1
ATOM 765 C CA . ALA A 1 102 ? -10.836 4.973 19.875 1 97.88 102 ALA A CA 1
ATOM 766 C C . ALA A 1 102 ? -11.047 6.383 20.438 1 97.88 102 ALA A C 1
ATOM 768 O O . ALA A 1 102 ? -11.492 7.277 19.703 1 97.88 102 ALA A O 1
ATOM 769 N N . SER A 1 103 ? -10.695 6.598 21.688 1 98.38 103 SER A N 1
ATOM 770 C CA . SER A 1 103 ? -10.898 7.895 22.328 1 98.38 103 SER A CA 1
ATOM 771 C C . SER A 1 103 ? -10.039 8.969 21.672 1 98.38 103 SER A C 1
ATOM 773 O O . SER A 1 103 ? -10.266 10.164 21.875 1 98.38 103 SER A O 1
ATOM 775 N N . GLU A 1 104 ? -9.047 8.578 20.844 1 98.44 104 GLU A N 1
ATOM 776 C CA . GLU A 1 104 ? -8.102 9.508 20.234 1 98.44 104 GLU A CA 1
ATOM 777 C C . GLU A 1 104 ? -8.461 9.789 18.781 1 98.44 104 GLU A C 1
ATOM 779 O O . GLU A 1 104 ? -7.742 10.516 18.094 1 98.44 104 GLU A O 1
ATOM 784 N N . GLY A 1 105 ? -9.555 9.234 18.266 1 98.75 105 GLY A N 1
ATOM 785 C CA . GLY A 1 105 ? -10.008 9.508 16.906 1 98.75 105 GLY A CA 1
ATOM 786 C C . GLY A 1 105 ? -10.758 10.82 16.781 1 98.75 105 GLY A C 1
ATOM 787 O O . GLY A 1 105 ? -11.422 11.25 17.734 1 98.75 105 GLY A O 1
ATOM 788 N N . ALA A 1 106 ? -10.719 11.398 15.68 1 98.88 106 ALA A N 1
ATOM 789 C CA . ALA A 1 106 ? -11.305 12.719 15.469 1 98.88 106 ALA A CA 1
ATOM 790 C C . ALA A 1 106 ? -12.797 12.617 15.156 1 98.88 106 ALA A C 1
ATOM 792 O O . ALA A 1 106 ? -13.555 13.555 15.398 1 98.88 106 ALA A O 1
ATOM 793 N N . PHE A 1 107 ? -13.273 11.508 14.562 1 98.88 107 PHE A N 1
ATOM 794 C CA . PHE A 1 107 ? -14.656 11.391 14.117 1 98.88 107 PHE A CA 1
ATOM 795 C C . PHE A 1 107 ? -15.594 11.172 15.305 1 98.88 107 PHE A C 1
ATOM 797 O O . PHE A 1 107 ? -16.344 10.195 15.328 1 98.88 107 PHE A O 1
ATOM 804 N N . GLN A 1 108 ? -15.516 12.031 16.25 1 98.88 108 GLN A N 1
ATOM 805 C CA . GLN A 1 108 ? -16.375 12.055 17.438 1 98.88 108 GLN A CA 1
ATOM 806 C C . GLN A 1 108 ? -16.5 13.469 18 1 98.88 108 GLN A C 1
ATOM 808 O O . GLN A 1 108 ? -15.773 14.375 17.578 1 98.88 108 GLN A O 1
ATOM 813 N N . LEU A 1 109 ? -17.422 13.703 18.906 1 98.81 109 LEU A N 1
ATOM 814 C CA . LEU A 1 109 ? -17.656 15.039 19.422 1 98.81 109 LEU A CA 1
ATOM 815 C C . LEU A 1 109 ? -16.547 15.469 20.375 1 98.81 109 LEU A C 1
ATOM 817 O O . LEU A 1 109 ? -16.188 16.641 20.438 1 98.81 109 LEU A O 1
ATOM 821 N N . TYR A 1 110 ? -16.031 14.531 21.172 1 98.88 110 TYR A N 1
ATOM 822 C CA . TYR A 1 110 ? -14.953 14.797 22.125 1 98.88 110 TYR A CA 1
ATOM 823 C C . TYR A 1 110 ? -13.789 13.836 21.906 1 98.88 110 TYR A C 1
ATOM 825 O O . TYR A 1 110 ? -13.969 12.617 21.969 1 98.88 110 TYR A O 1
ATOM 833 N N . SER A 1 111 ? -12.602 14.352 21.656 1 98.81 111 SER A N 1
ATOM 834 C CA . SER A 1 111 ? -11.406 13.547 21.422 1 98.81 111 SER A CA 1
ATOM 835 C C . SER A 1 111 ? -10.312 13.875 22.438 1 98.81 111 SER A C 1
ATOM 837 O O . SER A 1 111 ? -10.156 15.031 22.828 1 98.81 111 SER A O 1
ATOM 839 N N . VAL A 1 112 ? -9.602 12.844 22.797 1 98.56 112 VAL A N 1
ATOM 840 C CA . VAL A 1 112 ? -8.406 13 23.625 1 98.56 112 VAL A CA 1
ATOM 841 C C . VAL A 1 112 ? -7.172 13.109 22.734 1 98.56 112 VAL A C 1
ATOM 843 O O . VAL A 1 112 ? -7.047 12.391 21.75 1 98.56 112 VAL A O 1
ATOM 846 N N . VAL A 1 113 ? -6.273 14.062 23.062 1 98.25 113 VAL A N 1
ATOM 847 C CA . VAL A 1 113 ? -5.031 14.18 22.312 1 98.25 113 VAL A CA 1
ATOM 848 C C . VAL A 1 113 ? -3.916 14.68 23.219 1 98.25 113 VAL A C 1
ATOM 850 O O . VAL A 1 113 ? -4.164 15.453 24.156 1 98.25 113 VAL A O 1
ATOM 853 N N . PRO A 1 114 ? -2.648 14.211 23.031 1 97.69 114 PRO A N 1
ATOM 854 C CA . PRO A 1 114 ? -1.547 14.836 23.766 1 97.69 114 PRO A CA 1
ATOM 855 C C . PRO A 1 114 ? -1.446 16.344 23.5 1 97.69 114 PRO A C 1
ATOM 857 O O . PRO A 1 114 ? -1.648 16.781 22.359 1 97.69 114 PRO A O 1
ATOM 860 N N . ASP A 1 115 ? -1.135 17.078 24.547 1 97.88 115 ASP A N 1
ATOM 861 C CA . ASP A 1 115 ? -1.081 18.531 24.422 1 97.88 115 ASP A CA 1
ATOM 862 C C . ASP A 1 115 ? -0 18.953 23.422 1 97.88 115 ASP A C 1
ATOM 864 O O . ASP A 1 115 ? -0.117 20 22.781 1 97.88 115 ASP A O 1
ATOM 868 N N . PHE A 1 116 ? 1.055 18.109 23.188 1 97.38 116 PHE A N 1
ATOM 869 C CA . PHE A 1 116 ? 2.166 18.469 22.312 1 97.38 116 PHE A CA 1
ATOM 870 C C . PHE A 1 116 ? 1.844 18.109 20.875 1 97.38 116 PHE A C 1
ATOM 872 O O . PHE A 1 116 ? 2.668 18.312 19.969 1 97.38 116 PHE A O 1
ATOM 879 N N . MET A 1 117 ? 0.597 17.609 20.625 1 98.19 117 MET A N 1
ATOM 880 C CA . MET A 1 117 ? 0.103 17.344 19.281 1 98.19 117 MET A CA 1
ATOM 881 C C . MET A 1 117 ? -0.995 18.344 18.906 1 98.19 117 MET A C 1
ATOM 883 O O . MET A 1 117 ? -1.755 18.109 17.953 1 98.19 117 MET A O 1
ATOM 887 N N . ALA A 1 118 ? -1.104 19.391 19.641 1 98.81 118 ALA A N 1
ATOM 888 C CA . ALA A 1 118 ? -2.082 20.453 19.391 1 98.81 118 ALA A CA 1
ATOM 889 C C . ALA A 1 118 ? -1.408 21.812 19.344 1 98.81 118 ALA A C 1
ATOM 891 O O . ALA A 1 118 ? -0.373 22.031 19.969 1 98.81 118 ALA A O 1
ATOM 892 N N . ALA A 1 119 ? -1.952 22.703 18.562 1 98.94 119 ALA A N 1
ATOM 893 C CA . ALA A 1 119 ? -1.504 24.094 18.453 1 98.94 119 ALA A CA 1
ATOM 894 C C . ALA A 1 119 ? -2.672 25.062 18.594 1 98.94 119 ALA A C 1
ATOM 896 O O . ALA A 1 119 ? -3.783 24.766 18.141 1 98.94 119 ALA A O 1
ATOM 897 N N . PRO A 1 120 ? -2.404 26.172 19.234 1 98.81 120 PRO A N 1
ATOM 898 C CA . PRO A 1 120 ? -3.459 27.188 19.281 1 98.81 120 PRO A CA 1
ATOM 899 C C . PRO A 1 120 ? -3.77 27.781 17.906 1 98.81 120 PRO A C 1
ATOM 901 O O . PRO A 1 120 ? -2.887 27.859 17.047 1 98.81 120 PRO A O 1
ATOM 904 N N . ILE A 1 121 ? -4.988 28.109 17.672 1 98.56 121 ILE A N 1
ATOM 905 C CA . ILE A 1 121 ? -5.348 28.844 16.453 1 98.56 121 ILE A CA 1
ATOM 906 C C . ILE A 1 121 ? -5.934 30.203 16.812 1 98.56 121 ILE A C 1
ATOM 908 O O . ILE A 1 121 ? -6.648 30.328 17.812 1 98.56 121 ILE A O 1
ATOM 912 N N . PRO A 1 122 ? -5.613 31.25 16.094 1 98.19 122 PRO A N 1
ATOM 913 C CA . PRO A 1 122 ? -6.184 32.562 16.359 1 98.19 122 PRO A CA 1
ATOM 914 C C . PRO A 1 122 ? -7.68 32.625 16.047 1 98.19 122 PRO A C 1
ATOM 916 O O . PRO A 1 122 ? -8.211 31.766 15.352 1 98.19 122 PRO A O 1
ATOM 919 N N . ASP A 1 123 ? -8.32 33.656 16.5 1 97.44 123 ASP A N 1
ATOM 920 C CA . ASP A 1 123 ? -9.758 33.844 16.328 1 97.44 123 ASP A CA 1
ATOM 921 C C . ASP A 1 123 ? -10.109 34.031 14.844 1 97.44 123 ASP A C 1
ATOM 923 O O . ASP A 1 123 ? -11.234 33.719 14.43 1 97.44 123 ASP A O 1
ATOM 927 N N . SER A 1 124 ? -9.164 34.438 14.078 1 97.69 124 SER A N 1
ATOM 928 C CA . SER A 1 124 ? -9.398 34.75 12.672 1 97.69 124 SER A CA 1
ATOM 929 C C . SER A 1 124 ? -9.5 33.469 11.836 1 97.69 124 SER A C 1
ATOM 931 O O . SER A 1 124 ? -9.93 33.5 10.68 1 97.69 124 SER A O 1
ATOM 933 N N . ILE A 1 125 ? -9.141 32.344 12.375 1 98.62 125 ILE A N 1
ATOM 934 C CA . ILE A 1 125 ? -9.141 31.094 11.633 1 98.62 125 ILE A CA 1
ATOM 935 C C . ILE A 1 125 ? -10.289 30.203 12.125 1 98.62 125 ILE A C 1
ATOM 937 O O . ILE A 1 125 ? -10.367 29.891 13.312 1 98.62 125 ILE A O 1
ATOM 941 N N . SER A 1 126 ? -11.195 29.875 11.203 1 98.88 126 SER A N 1
ATOM 942 C CA . SER A 1 126 ? -12.297 28.984 11.562 1 98.88 126 SER A CA 1
ATOM 943 C C . SER A 1 126 ? -11.812 27.578 11.852 1 98.88 126 SER A C 1
ATOM 945 O O . SER A 1 126 ? -10.703 27.203 11.453 1 98.88 126 SER A O 1
ATOM 947 N N . TYR A 1 127 ? -12.617 26.844 12.617 1 98.94 127 TYR A N 1
ATOM 948 C CA . TYR A 1 127 ? -12.281 25.438 12.852 1 98.94 127 TYR A CA 1
ATOM 949 C C . TYR A 1 127 ? -12.18 24.672 11.539 1 98.94 127 TYR A C 1
ATOM 951 O O . TYR A 1 127 ? -11.305 23.812 11.383 1 98.94 127 TYR A O 1
ATOM 959 N N . GLU A 1 128 ? -13.07 24.969 10.578 1 98.88 128 GLU A N 1
ATOM 960 C CA . GLU A 1 128 ? -13.047 24.312 9.273 1 98.88 128 GLU A CA 1
ATOM 961 C C . GLU A 1 128 ? -11.727 24.562 8.555 1 98.88 128 GLU A C 1
ATOM 963 O O . GLU A 1 128 ? -11.109 23.641 8.039 1 98.88 128 GLU A O 1
ATOM 968 N N . ALA A 1 129 ? -11.273 25.75 8.578 1 98.81 129 ALA A N 1
ATOM 969 C CA . ALA A 1 129 ? -10.016 26.094 7.926 1 98.81 129 ALA A CA 1
ATOM 970 C C . ALA A 1 129 ? -8.836 25.406 8.609 1 98.81 129 ALA A C 1
ATOM 972 O O . ALA A 1 129 ? -7.977 24.828 7.945 1 98.81 129 ALA A O 1
ATOM 973 N N . ALA A 1 130 ? -8.836 25.422 9.898 1 98.88 130 ALA A N 1
ATOM 974 C CA . ALA A 1 130 ? -7.723 24.859 10.656 1 98.88 130 ALA A CA 1
ATOM 975 C C . ALA A 1 130 ? -7.66 23.344 10.5 1 98.88 130 ALA A C 1
ATOM 977 O O . ALA A 1 130 ? -6.578 22.766 10.469 1 98.88 130 ALA A O 1
ATOM 978 N N . SER A 1 131 ? -8.805 22.719 10.344 1 98.88 131 SER A N 1
ATOM 979 C CA . SER A 1 131 ? -8.891 21.25 10.359 1 98.88 131 SER A CA 1
ATOM 980 C C . SER A 1 131 ? -8.195 20.641 9.148 1 98.88 131 SER A C 1
ATOM 982 O O . SER A 1 131 ? -7.914 19.438 9.133 1 98.88 131 SER A O 1
ATOM 984 N N . VAL A 1 132 ? -7.809 21.406 8.125 1 98.56 132 VAL A N 1
ATOM 985 C CA . VAL A 1 132 ? -7.211 20.859 6.914 1 98.56 132 VAL A CA 1
ATOM 986 C C . VAL A 1 132 ? -5.727 20.578 7.148 1 98.56 132 VAL A C 1
ATOM 988 O O . VAL A 1 132 ? -5.074 19.922 6.34 1 98.56 132 VAL A O 1
ATOM 991 N N . LEU A 1 133 ? -5.168 20.891 8.312 1 98.75 133 LEU A N 1
ATOM 992 C CA . LEU A 1 133 ? -3.723 20.984 8.5 1 98.75 133 LEU A CA 1
ATOM 993 C C . LEU A 1 133 ? -3.15 19.688 9.055 1 98.75 133 LEU A C 1
ATOM 995 O O . LEU A 1 133 ? -2.127 19.203 8.578 1 98.75 133 LEU A O 1
ATOM 999 N N . PRO A 1 134 ? -3.723 19.016 10.055 1 98.69 134 PRO A N 1
ATOM 1000 C CA . PRO A 1 134 ? -2.99 18.156 10.992 1 98.69 134 PRO A CA 1
ATOM 1001 C C . PRO A 1 134 ? -2.268 17 10.305 1 98.69 134 PRO A C 1
ATOM 1003 O O . PRO A 1 134 ? -1.036 16.938 10.32 1 98.69 134 PRO A O 1
ATOM 1006 N N . LEU A 1 135 ? -2.975 16.109 9.664 1 98.5 135 LEU A N 1
ATOM 1007 C CA . LEU A 1 135 ? -2.271 14.953 9.117 1 98.5 135 LEU A CA 1
ATOM 1008 C C . LEU A 1 135 ? -1.305 15.375 8.016 1 98.5 135 LEU A C 1
ATOM 1010 O O . LEU A 1 135 ? -0.216 14.812 7.891 1 98.5 135 LEU A O 1
ATOM 1014 N N . GLY A 1 136 ? -1.693 16.359 7.215 1 98.19 136 GLY A N 1
ATOM 1015 C CA . GLY A 1 136 ? -0.805 16.859 6.184 1 98.19 136 GLY A CA 1
ATOM 1016 C C . GLY A 1 136 ? 0.496 17.422 6.734 1 98.19 136 GLY A C 1
ATOM 1017 O O . GLY A 1 136 ? 1.578 17.047 6.27 1 98.19 136 GLY A O 1
ATOM 1018 N N . ILE A 1 137 ? 0.407 18.25 7.742 1 98.81 137 ILE A N 1
ATOM 1019 C CA . ILE A 1 137 ? 1.598 18.875 8.297 1 98.81 137 ILE A CA 1
ATOM 1020 C C . ILE A 1 137 ? 2.453 17.828 9.008 1 98.81 137 ILE A C 1
ATOM 1022 O O . ILE A 1 137 ? 3.684 17.891 8.969 1 98.81 137 ILE A O 1
ATOM 1026 N N . SER A 1 138 ? 1.773 16.844 9.656 1 98.75 138 SER A N 1
ATOM 1027 C CA . SER A 1 138 ? 2.49 15.781 10.336 1 98.75 138 SER A CA 1
ATOM 1028 C C . SER A 1 138 ? 3.268 14.914 9.352 1 98.75 138 SER A C 1
ATOM 1030 O O . SER A 1 138 ? 4.441 14.609 9.57 1 98.75 138 SER A O 1
ATOM 1032 N N . THR A 1 139 ? 2.631 14.555 8.297 1 98.5 139 THR A N 1
ATOM 1033 C CA . THR A 1 139 ? 3.273 13.742 7.273 1 98.5 139 THR A CA 1
ATOM 1034 C C . THR A 1 139 ? 4.449 14.484 6.648 1 98.5 139 THR A C 1
ATOM 1036 O O . THR A 1 139 ? 5.551 13.938 6.539 1 98.5 139 THR A O 1
ATOM 1039 N N . ALA A 1 140 ? 4.23 15.727 6.289 1 98.81 140 ALA A N 1
ATOM 1040 C CA . ALA A 1 140 ? 5.301 16.547 5.73 1 98.81 140 ALA A CA 1
ATOM 1041 C C . ALA A 1 140 ? 6.465 16.672 6.711 1 98.81 140 ALA A C 1
ATOM 1043 O O . ALA A 1 140 ? 7.625 16.5 6.332 1 98.81 140 ALA A O 1
ATOM 1044 N N . ALA A 1 141 ? 6.16 16.922 7.93 1 98.94 141 ALA A N 1
ATOM 1045 C CA . ALA A 1 141 ? 7.184 17.141 8.945 1 98.94 141 ALA A CA 1
ATOM 1046 C C . ALA A 1 141 ? 8.008 15.883 9.18 1 98.94 141 ALA A C 1
ATOM 1048 O O . ALA A 1 141 ? 9.234 15.945 9.297 1 98.94 141 ALA A O 1
ATOM 1049 N N . CYS A 1 142 ? 7.34 14.773 9.273 1 98.56 142 CYS A N 1
ATOM 1050 C CA . CYS A 1 142 ? 8.07 13.516 9.422 1 98.56 142 CYS A CA 1
ATOM 1051 C C . CYS A 1 142 ? 9.047 13.32 8.273 1 98.56 142 CYS A C 1
ATOM 1053 O O . CYS A 1 142 ? 10.219 13.008 8.5 1 98.56 142 CYS A O 1
ATOM 1055 N N . GLY A 1 143 ? 8.625 13.539 7.078 1 98.62 143 GLY A N 1
ATOM 1056 C CA . GLY A 1 143 ? 9.469 13.352 5.906 1 98.62 143 GLY A CA 1
ATOM 1057 C C . GLY A 1 143 ? 10.625 14.336 5.84 1 98.62 143 GLY A C 1
ATOM 1058 O O . GLY A 1 143 ? 11.727 13.984 5.414 1 98.62 143 GLY A O 1
ATOM 1059 N N . LEU A 1 144 ? 10.383 15.547 6.309 1 98.88 144 LEU A N 1
ATOM 1060 C CA . LEU A 1 144 ? 11.359 16.625 6.18 1 98.88 144 LEU A CA 1
ATOM 1061 C C . LEU A 1 144 ? 12.383 16.562 7.309 1 98.88 144 LEU A C 1
ATOM 1063 O O . LEU A 1 144 ? 13.578 16.781 7.086 1 98.88 144 LEU A O 1
ATOM 1067 N N . TYR A 1 145 ? 11.922 16.172 8.516 1 98.81 145 TYR A N 1
ATOM 1068 C CA . TYR A 1 145 ? 12.75 16.562 9.656 1 98.81 145 TYR A CA 1
ATOM 1069 C C . TYR A 1 145 ? 13.234 15.336 10.422 1 98.81 145 TYR A C 1
ATOM 1071 O O . TYR A 1 145 ? 14.188 15.414 11.195 1 98.81 145 TYR A O 1
ATOM 1079 N N . GLN A 1 146 ? 12.531 14.195 10.352 1 97.62 146 GLN A N 1
ATOM 1080 C CA . GLN A 1 146 ? 12.961 13.031 11.117 1 97.62 146 GLN A CA 1
ATOM 1081 C C . GLN A 1 146 ? 14.375 12.602 10.711 1 97.62 146 GLN A C 1
ATOM 1083 O O . GLN A 1 146 ? 14.734 12.68 9.539 1 97.62 146 GLN A O 1
ATOM 1088 N N . LYS A 1 147 ? 15.062 12.039 11.617 1 94.94 147 LYS A N 1
ATOM 1089 C CA . LYS A 1 147 ? 16.469 11.688 11.422 1 94.94 147 LYS A CA 1
ATOM 1090 C C . LYS A 1 147 ? 16.609 10.578 10.383 1 94.94 147 LYS A C 1
ATOM 1092 O O . LYS A 1 147 ? 17.594 10.539 9.641 1 94.94 147 LYS A O 1
ATOM 1097 N N . ASN A 1 148 ? 15.656 9.742 10.312 1 92.69 148 ASN A N 1
ATOM 1098 C CA . ASN A 1 148 ? 15.742 8.625 9.375 1 92.69 148 ASN A CA 1
ATOM 1099 C C . ASN A 1 148 ? 15.094 8.961 8.039 1 92.69 148 ASN A C 1
ATOM 1101 O O . ASN A 1 148 ? 14.852 8.07 7.219 1 92.69 148 ASN A O 1
ATOM 1105 N N . HIS A 1 149 ? 14.789 10.211 7.824 1 96.94 149 HIS A N 1
ATOM 1106 C CA . HIS A 1 149 ? 14.336 10.734 6.543 1 96.94 149 HIS A CA 1
ATOM 1107 C C . HIS A 1 149 ? 15.289 11.797 6.012 1 96.94 149 HIS A C 1
ATOM 1109 O O . HIS A 1 149 ? 16.484 11.547 5.879 1 96.94 149 HIS A O 1
ATOM 1115 N N . LEU A 1 150 ? 14.766 13.031 5.676 1 98.44 150 LEU A N 1
ATOM 1116 C CA . LEU A 1 150 ? 15.633 14.039 5.086 1 98.44 150 LEU A CA 1
ATOM 1117 C C . LEU A 1 150 ? 16.453 14.742 6.16 1 98.44 150 LEU A C 1
ATOM 1119 O O . LEU A 1 150 ? 17.484 15.359 5.859 1 98.44 150 LEU A O 1
ATOM 1123 N N . ALA A 1 151 ? 16.031 14.711 7.418 1 98.31 151 ALA A N 1
ATOM 1124 C CA . ALA A 1 151 ? 16.734 15.258 8.57 1 98.31 151 ALA A CA 1
ATOM 1125 C C . ALA A 1 151 ? 17.109 16.719 8.344 1 98.31 151 ALA A C 1
ATOM 1127 O O . ALA A 1 151 ? 18.25 17.125 8.602 1 98.31 151 ALA A O 1
ATOM 1128 N N . LEU A 1 152 ? 16.219 17.547 7.766 1 98.81 152 LEU A N 1
ATOM 1129 C CA . LEU A 1 152 ? 16.438 18.984 7.531 1 98.81 152 LEU A CA 1
ATOM 1130 C C . LEU A 1 152 ? 16.328 19.766 8.836 1 98.81 152 LEU A C 1
ATOM 1132 O O . LEU A 1 152 ? 15.953 19.219 9.867 1 98.81 152 LEU A O 1
ATOM 1136 N N . GLY A 1 153 ? 16.703 21.047 8.773 1 98.62 153 GLY A N 1
ATOM 1137 C CA . GLY A 1 153 ? 16.531 21.922 9.914 1 98.62 153 GLY A CA 1
ATOM 1138 C C . GLY A 1 153 ? 15.078 22.25 10.203 1 98.62 153 GLY A C 1
ATOM 1139 O O . GLY A 1 153 ? 14.281 22.422 9.281 1 98.62 153 GLY A O 1
ATOM 1140 N N . LEU A 1 154 ? 14.734 22.422 11.445 1 98.75 154 LEU A N 1
ATOM 1141 C CA . LEU A 1 154 ? 13.359 22.656 11.883 1 98.75 154 LEU A CA 1
ATOM 1142 C C . LEU A 1 154 ? 12.875 24.031 11.469 1 98.75 154 LEU A C 1
ATOM 1144 O O . LEU A 1 154 ? 13.68 24.953 11.281 1 98.75 154 LEU A O 1
ATOM 1148 N N . PRO A 1 155 ? 11.578 24.188 11.273 1 98.81 155 PRO A N 1
ATOM 1149 C CA . PRO A 1 155 ? 11.031 25.516 10.93 1 98.81 155 PRO A CA 1
ATOM 1150 C C . PRO A 1 155 ? 11 26.469 12.117 1 98.81 155 PRO A C 1
ATOM 1152 O O . PRO A 1 155 ? 10.922 26.016 13.266 1 98.81 155 PRO A O 1
ATOM 1155 N N . THR A 1 156 ? 11.078 27.703 11.789 1 98.69 156 THR A N 1
ATOM 1156 C CA . THR A 1 156 ? 10.953 28.719 12.828 1 98.69 156 THR A CA 1
ATOM 1157 C C . THR A 1 156 ? 10.008 29.828 12.383 1 98.69 156 THR A C 1
ATOM 1159 O O . THR A 1 156 ? 9.648 29.922 11.211 1 98.69 156 THR A O 1
ATOM 1162 N N . GLU A 1 157 ? 9.578 30.578 13.258 1 98.19 157 GLU A N 1
ATOM 1163 C CA . GLU A 1 157 ? 8.82 31.812 13.055 1 98.19 157 GLU A CA 1
ATOM 1164 C C . GLU A 1 157 ? 9.469 32.969 13.789 1 98.19 157 GLU A C 1
ATOM 1166 O O . GLU A 1 157 ? 9.5 33 15.023 1 98.19 157 GLU A O 1
ATOM 1171 N N . PRO A 1 158 ? 10.039 34.031 13.219 1 97.88 158 PRO A N 1
ATOM 1172 C CA . PRO A 1 158 ? 10.102 34.156 11.766 1 97.88 158 PRO A CA 1
ATOM 1173 C C . PRO A 1 158 ? 10.945 33.062 11.109 1 97.88 158 PRO A C 1
ATOM 1175 O O . PRO A 1 158 ? 11.664 32.344 11.797 1 97.88 158 PRO A O 1
ATOM 1178 N N . ALA A 1 159 ? 10.883 32.938 9.828 1 98.31 159 ALA A N 1
ATOM 1179 C CA . ALA A 1 159 ? 11.539 31.875 9.055 1 98.31 159 ALA A CA 1
ATOM 1180 C C . ALA A 1 159 ? 13.047 31.875 9.305 1 98.31 159 ALA A C 1
ATOM 1182 O O . ALA A 1 159 ? 13.656 32.938 9.492 1 98.31 159 ALA A O 1
ATOM 1183 N N . ALA A 1 160 ? 13.633 30.719 9.25 1 98.56 160 ALA A N 1
ATOM 1184 C CA . ALA A 1 160 ? 15.078 30.562 9.383 1 98.56 160 ALA A CA 1
ATOM 1185 C C . ALA A 1 160 ? 15.812 31.172 8.203 1 98.56 160 ALA A C 1
ATOM 1187 O O . ALA A 1 160 ? 15.234 31.344 7.121 1 98.56 160 ALA A O 1
ATOM 1188 N N . PRO A 1 161 ? 17.078 31.578 8.43 1 98.19 161 PRO A N 1
ATOM 1189 C CA . PRO A 1 161 ? 17.891 32.062 7.309 1 98.19 161 PRO A CA 1
ATOM 1190 C C . PRO A 1 161 ? 18.094 31.016 6.219 1 98.19 161 PRO A C 1
ATOM 1192 O O . PRO A 1 161 ? 17.984 29.828 6.488 1 98.19 161 PRO A O 1
ATOM 1195 N N . SER A 1 162 ? 18.406 31.531 5.09 1 98.38 162 SER A N 1
ATOM 1196 C CA . SER A 1 162 ? 18.594 30.656 3.945 1 98.38 162 SER A CA 1
ATOM 1197 C C . SER A 1 162 ? 19.703 29.641 4.207 1 98.38 162 SER A C 1
ATOM 1199 O O . SER A 1 162 ? 20.781 30 4.684 1 98.38 162 SER A O 1
ATOM 1201 N N . THR A 1 163 ? 19.469 28.344 3.887 1 98.38 163 THR A N 1
ATOM 1202 C CA . THR A 1 163 ? 20.469 27.281 4.012 1 98.38 163 THR A CA 1
ATOM 1203 C C . THR A 1 163 ? 21.312 27.172 2.74 1 98.38 163 THR A C 1
ATOM 1205 O O . THR A 1 163 ? 22.359 26.547 2.738 1 98.38 163 THR A O 1
ATOM 1208 N N . GLY A 1 164 ? 20.766 27.703 1.643 1 98.19 164 GLY A N 1
ATOM 1209 C CA . GLY A 1 164 ? 21.406 27.562 0.343 1 98.19 164 GLY A CA 1
ATOM 1210 C C . GLY A 1 164 ? 21.078 26.234 -0.335 1 98.19 164 GLY A C 1
ATOM 1211 O O . GLY A 1 164 ? 21.547 25.969 -1.443 1 98.19 164 GLY A O 1
ATOM 1212 N N . LYS A 1 165 ? 20.297 25.422 0.286 1 98.75 165 LYS A N 1
ATOM 1213 C CA . LYS A 1 165 ? 19.938 24.125 -0.287 1 98.75 165 LYS A CA 1
ATOM 1214 C C . LYS A 1 165 ? 18.516 24.141 -0.849 1 98.75 165 LYS A C 1
ATOM 1216 O O . LYS A 1 165 ? 17.703 24.984 -0.448 1 98.75 165 LYS A O 1
ATOM 1221 N N . THR A 1 166 ? 18.234 23.219 -1.817 1 98.81 166 THR A N 1
ATOM 1222 C CA . THR A 1 166 ? 16.969 23.188 -2.525 1 98.81 166 THR A CA 1
ATOM 1223 C C . THR A 1 166 ? 16.281 21.844 -2.344 1 98.81 166 THR A C 1
ATOM 1225 O O . THR A 1 166 ? 16.891 20.797 -2.533 1 98.81 166 THR A O 1
ATOM 1228 N N . LEU A 1 167 ? 15.016 21.891 -1.948 1 98.94 167 LEU A N 1
ATOM 1229 C CA . LEU A 1 167 ? 14.172 20.719 -1.776 1 98.94 167 LEU A CA 1
ATOM 1230 C C . LEU A 1 167 ? 13.273 20.516 -2.99 1 98.94 167 LEU A C 1
ATOM 1232 O O . LEU A 1 167 ? 12.695 21.469 -3.51 1 98.94 167 LEU A O 1
ATOM 1236 N N . LEU A 1 168 ? 13.164 19.281 -3.496 1 98.94 168 LEU A N 1
ATOM 1237 C CA . LEU A 1 168 ? 12.18 18.922 -4.508 1 98.94 168 LEU A CA 1
ATOM 1238 C C . LEU A 1 168 ? 10.922 18.344 -3.863 1 98.94 168 LEU A C 1
ATOM 1240 O O . LEU A 1 168 ? 11 17.406 -3.074 1 98.94 168 LEU A O 1
ATOM 1244 N N . VAL A 1 169 ? 9.773 18.938 -4.102 1 98.88 169 VAL A N 1
ATOM 1245 C CA . VAL A 1 169 ? 8.484 18.422 -3.648 1 98.88 169 VAL A CA 1
ATOM 1246 C C . VAL A 1 169 ? 7.629 18.047 -4.855 1 98.88 169 VAL A C 1
ATOM 1248 O O . VAL A 1 169 ? 7.133 18.906 -5.57 1 98.88 169 VAL A O 1
ATOM 1251 N N . TRP A 1 170 ? 7.5 16.766 -5.082 1 98.38 170 TRP A N 1
ATOM 1252 C CA . TRP A 1 170 ? 6.637 16.266 -6.145 1 98.38 170 TRP A CA 1
ATOM 1253 C C . TRP A 1 170 ? 5.316 15.742 -5.574 1 98.38 170 TRP A C 1
ATOM 1255 O O . TRP A 1 170 ? 5.211 14.578 -5.191 1 98.38 170 TRP A O 1
ATOM 1265 N N . GLY A 1 171 ? 4.285 16.641 -5.559 1 94.25 171 GLY A N 1
ATOM 1266 C CA . GLY A 1 171 ? 3.07 16.234 -4.863 1 94.25 171 GLY A CA 1
ATOM 1267 C C . GLY A 1 171 ? 1.842 17 -5.316 1 94.25 171 GLY A C 1
ATOM 1268 O O . GLY A 1 171 ? 0.787 16.922 -4.684 1 94.25 171 GLY A O 1
ATOM 1269 N N . GLY A 1 172 ? 1.982 17.797 -6.418 1 90.06 172 GLY A N 1
ATOM 1270 C CA . GLY A 1 172 ? 0.87 18.672 -6.773 1 90.06 172 GLY A CA 1
ATOM 1271 C C . GLY A 1 172 ? 0.526 19.672 -5.691 1 90.06 172 GLY A C 1
ATOM 1272 O O . GLY A 1 172 ? 1.415 20.188 -5.016 1 90.06 172 GLY A O 1
ATOM 1273 N N . ALA A 1 173 ? -0.813 19.906 -5.629 1 93.19 173 ALA A N 1
ATOM 1274 C CA . ALA A 1 173 ? -1.335 20.781 -4.582 1 93.19 173 ALA A CA 1
ATOM 1275 C C . ALA A 1 173 ? -2.062 19.969 -3.51 1 93.19 173 ALA A C 1
ATOM 1277 O O . ALA A 1 173 ? -3.105 20.391 -3.004 1 93.19 173 ALA A O 1
ATOM 1278 N N . SER A 1 174 ? -1.556 18.781 -3.262 1 94.44 174 SER A N 1
ATOM 1279 C CA . SER A 1 174 ? -2.102 17.953 -2.188 1 94.44 174 SER A CA 1
ATOM 1280 C C . SER A 1 174 ? -1.9 18.609 -0.828 1 94.44 174 SER A C 1
ATOM 1282 O O . SER A 1 174 ? -1.114 19.547 -0.698 1 94.44 174 SER A O 1
ATOM 1284 N N . SER A 1 175 ? -2.633 18.109 0.153 1 95.69 175 SER A N 1
ATOM 1285 C CA . SER A 1 175 ? -2.473 18.609 1.517 1 95.69 175 SER A CA 1
ATOM 1286 C C . SER A 1 175 ? -1.023 18.5 1.979 1 95.69 175 SER A C 1
ATOM 1288 O O . SER A 1 175 ? -0.445 19.469 2.465 1 95.69 175 SER A O 1
ATOM 1290 N N . VAL A 1 176 ? -0.411 17.359 1.775 1 97.44 176 VAL A N 1
ATOM 1291 C CA . VAL A 1 176 ? 0.954 17.109 2.227 1 97.44 176 VAL A CA 1
ATOM 1292 C C . VAL A 1 176 ? 1.919 18.031 1.493 1 97.44 176 VAL A C 1
ATOM 1294 O O . VAL A 1 176 ? 2.809 18.625 2.107 1 97.44 176 VAL A O 1
ATOM 1297 N N . ALA A 1 177 ? 1.736 18.203 0.22 1 97.5 177 ALA A N 1
ATOM 1298 C CA . ALA A 1 177 ? 2.637 19.047 -0.567 1 97.5 177 ALA A CA 1
ATOM 1299 C C . ALA A 1 177 ? 2.512 20.516 -0.165 1 97.5 177 ALA A C 1
ATOM 1301 O O . ALA A 1 177 ? 3.516 21.219 -0.034 1 97.5 177 ALA A O 1
ATOM 1302 N N . CYS A 1 178 ? 1.301 20.969 0.025 1 98 178 CYS A N 1
ATOM 1303 C CA . CYS A 1 178 ? 1.087 22.344 0.472 1 98 178 CYS A CA 1
ATOM 1304 C C . CYS A 1 178 ? 1.796 22.609 1.796 1 98 178 CYS A C 1
ATOM 1306 O O . CYS A 1 178 ? 2.443 23.641 1.966 1 98 178 CYS A O 1
ATOM 1308 N N . MET A 1 179 ? 1.725 21.656 2.676 1 98.56 179 MET A N 1
ATOM 1309 C CA . MET A 1 179 ? 2.369 21.781 3.979 1 98.56 179 MET A CA 1
ATOM 1310 C C . MET A 1 179 ? 3.887 21.734 3.844 1 98.56 179 MET A C 1
ATOM 1312 O O . MET A 1 179 ? 4.598 22.5 4.496 1 98.56 179 MET A O 1
ATOM 1316 N N . ALA A 1 180 ? 4.359 20.844 3.014 1 98.88 180 ALA A N 1
ATOM 1317 C CA . ALA A 1 180 ? 5.793 20.656 2.828 1 98.88 180 ALA A CA 1
ATOM 1318 C C . ALA A 1 180 ? 6.449 21.922 2.289 1 98.88 180 ALA A C 1
ATOM 1320 O O . ALA A 1 180 ? 7.52 22.328 2.75 1 98.88 180 ALA A O 1
ATOM 1321 N N . VAL A 1 181 ? 5.805 22.562 1.342 1 98.88 181 VAL A N 1
ATOM 1322 C CA . VAL A 1 181 ? 6.332 23.797 0.747 1 98.88 181 VAL A CA 1
ATOM 1323 C C . VAL A 1 181 ? 6.449 24.875 1.813 1 98.88 181 VAL A C 1
ATOM 1325 O O . VAL A 1 181 ? 7.5 25.516 1.951 1 98.88 181 VAL A O 1
ATOM 1328 N N . GLN A 1 182 ? 5.43 25.062 2.613 1 98.88 182 GLN A N 1
ATOM 1329 C CA . GLN A 1 182 ? 5.418 26.109 3.639 1 98.88 182 GLN A CA 1
ATOM 1330 C C . GLN A 1 182 ? 6.441 25.812 4.73 1 98.88 182 GLN A C 1
ATOM 1332 O O . GLN A 1 182 ? 7.16 26.719 5.172 1 98.88 182 GLN A O 1
ATOM 1337 N N . LEU A 1 183 ? 6.508 24.531 5.16 1 98.94 183 LEU A N 1
ATOM 1338 C CA . LEU A 1 183 ? 7.449 24.141 6.207 1 98.94 183 LEU A CA 1
ATOM 1339 C C . LEU A 1 183 ? 8.891 24.344 5.738 1 98.94 183 LEU A C 1
ATOM 1341 O O . LEU A 1 183 ? 9.719 24.859 6.48 1 98.94 183 LEU A O 1
ATOM 1345 N N . ALA A 1 184 ? 9.172 23.891 4.516 1 98.88 184 ALA A N 1
ATOM 1346 C CA . ALA A 1 184 ? 10.523 24.016 3.979 1 98.88 184 ALA A CA 1
ATOM 1347 C C . ALA A 1 184 ? 10.945 25.484 3.906 1 98.88 184 ALA A C 1
ATOM 1349 O O . ALA A 1 184 ? 12.078 25.828 4.262 1 98.88 184 ALA A O 1
ATOM 1350 N N . ARG A 1 185 ? 10.047 26.328 3.48 1 98.69 185 ARG A N 1
ATOM 1351 C CA . ARG A 1 185 ? 10.328 27.75 3.438 1 98.69 185 ARG A CA 1
ATOM 1352 C C . ARG A 1 185 ? 10.633 28.297 4.832 1 98.69 185 ARG A C 1
ATOM 1354 O O . ARG A 1 185 ? 11.578 29.062 5.016 1 98.69 185 ARG A O 1
ATOM 1361 N N . ALA A 1 186 ? 9.844 27.906 5.766 1 98.88 186 ALA A N 1
ATOM 1362 C CA . ALA A 1 186 ? 10.016 28.359 7.145 1 98.88 186 ALA A CA 1
ATOM 1363 C C . ALA A 1 186 ? 11.344 27.859 7.719 1 98.88 186 ALA A C 1
ATOM 1365 O O . ALA A 1 186 ? 11.867 28.438 8.68 1 98.88 186 ALA A O 1
ATOM 1366 N N . SER A 1 187 ? 11.906 26.766 7.156 1 98.88 187 SER A N 1
ATOM 1367 C CA . SER A 1 187 ? 13.164 26.172 7.598 1 98.88 187 SER A CA 1
ATOM 1368 C C . SER A 1 187 ? 14.352 26.75 6.844 1 98.88 187 SER A C 1
ATOM 1370 O O . SER A 1 187 ? 15.5 26.391 7.102 1 98.88 187 SER A O 1
ATOM 1372 N N . GLY A 1 188 ? 14.102 27.625 5.828 1 98.81 188 GLY A N 1
ATOM 1373 C CA . GLY A 1 188 ? 15.172 28.312 5.121 1 98.81 188 GLY A CA 1
ATOM 1374 C C . GLY A 1 188 ? 15.602 27.609 3.852 1 98.81 188 GLY A C 1
ATOM 1375 O O . GLY A 1 188 ? 16.672 27.891 3.305 1 98.81 188 GLY A O 1
ATOM 1376 N N . TYR A 1 189 ? 14.789 26.656 3.359 1 98.81 189 TYR A N 1
ATOM 1377 C CA . TYR A 1 189 ? 15.133 25.938 2.141 1 98.81 189 TYR A CA 1
ATOM 1378 C C . TYR A 1 189 ? 14.406 26.531 0.936 1 98.81 189 TYR A C 1
ATOM 1380 O O . TYR A 1 189 ? 13.281 27.016 1.058 1 98.81 189 TYR A O 1
ATOM 1388 N N . ASP A 1 190 ? 15.078 26.5 -0.189 1 98.69 190 ASP A N 1
ATOM 1389 C CA . ASP A 1 190 ? 14.383 26.75 -1.453 1 98.69 190 ASP A CA 1
ATOM 1390 C C . ASP A 1 190 ? 13.578 25.516 -1.876 1 98.69 190 ASP A C 1
ATOM 1392 O O . ASP A 1 190 ? 13.953 24.391 -1.567 1 98.69 190 ASP A O 1
ATOM 1396 N N . VAL A 1 191 ? 12.43 25.766 -2.547 1 98.88 191 VAL A N 1
ATOM 1397 C CA . VAL A 1 191 ? 11.578 24.641 -2.914 1 98.88 191 VAL A CA 1
ATOM 1398 C C . VAL A 1 191 ? 11.289 24.672 -4.414 1 98.88 191 VAL A C 1
ATOM 1400 O O . VAL A 1 191 ? 10.852 25.688 -4.945 1 98.88 191 VAL A O 1
ATOM 1403 N N . ILE A 1 192 ? 11.594 23.609 -5.098 1 98.94 192 ILE A N 1
ATOM 1404 C CA . ILE A 1 192 ? 11.102 23.297 -6.434 1 98.94 192 ILE A CA 1
ATOM 1405 C C . ILE A 1 192 ? 9.945 22.297 -6.344 1 98.94 192 ILE A C 1
ATOM 1407 O O . ILE A 1 192 ? 10.102 21.219 -5.785 1 98.94 192 ILE A O 1
ATOM 1411 N N . ALA A 1 193 ? 8.789 22.719 -6.891 1 98.81 193 ALA A N 1
ATOM 1412 C CA . ALA A 1 193 ? 7.598 21.875 -6.77 1 98.81 193 ALA A CA 1
ATOM 1413 C C . ALA A 1 193 ? 7.152 21.359 -8.133 1 98.81 193 ALA A C 1
ATOM 1415 O O . ALA A 1 193 ? 7.52 21.922 -9.172 1 98.81 193 ALA A O 1
ATOM 1416 N N . VAL A 1 194 ? 6.48 20.25 -8.156 1 98.69 194 VAL A N 1
ATOM 1417 C CA . VAL A 1 194 ? 5.891 19.656 -9.352 1 98.69 194 VAL A CA 1
ATOM 1418 C C . VAL A 1 194 ? 4.383 19.516 -9.164 1 98.69 194 VAL A C 1
ATOM 1420 O O . VAL A 1 194 ? 3.926 18.953 -8.164 1 98.69 194 VAL A O 1
ATOM 1423 N N . ALA A 1 195 ? 3.617 20.109 -10.055 1 97.12 195 ALA A N 1
ATOM 1424 C CA . ALA A 1 195 ? 2.158 20.078 -10.008 1 97.12 195 ALA A CA 1
ATOM 1425 C C . ALA A 1 195 ? 1.555 20.328 -11.383 1 97.12 195 ALA A C 1
ATOM 1427 O O . ALA A 1 195 ? 2.281 20.547 -12.359 1 97.12 195 ALA A O 1
ATOM 1428 N N . SER A 1 196 ? 0.241 20.203 -11.492 1 95.81 196 SER A N 1
ATOM 1429 C CA . SER A 1 196 ? -0.438 20.656 -12.703 1 95.81 196 SER A CA 1
ATOM 1430 C C . SER A 1 196 ? -0.431 22.172 -12.797 1 95.81 196 SER A C 1
ATOM 1432 O O . SER A 1 196 ? -0.429 22.859 -11.773 1 95.81 196 SER A O 1
ATOM 1434 N N . THR A 1 197 ? -0.49 22.641 -13.984 1 96.06 197 THR A N 1
ATOM 1435 C CA . THR A 1 197 ? -0.336 24.062 -14.258 1 96.06 197 THR A CA 1
ATOM 1436 C C . THR A 1 197 ? -1.37 24.891 -13.484 1 96.06 197 THR A C 1
ATOM 1438 O O . THR A 1 197 ? -1.085 26 -13.039 1 96.06 197 THR A O 1
ATOM 1441 N N . LYS A 1 198 ? -2.539 24.391 -13.328 1 95.31 198 LYS A N 1
ATOM 1442 C CA . LYS A 1 198 ? -3.625 25.109 -12.68 1 95.31 198 LYS A CA 1
ATOM 1443 C C . LYS A 1 198 ? -3.285 25.422 -11.219 1 95.31 198 LYS A C 1
ATOM 1445 O O . LYS A 1 198 ? -3.91 26.281 -10.602 1 95.31 198 LYS A O 1
ATOM 1450 N N . ASN A 1 199 ? -2.238 24.703 -10.641 1 95.81 199 ASN A N 1
ATOM 1451 C CA . ASN A 1 199 ? -1.903 24.875 -9.227 1 95.81 199 ASN A CA 1
ATOM 1452 C C . ASN A 1 199 ? -0.603 25.656 -9.047 1 95.81 199 ASN A C 1
ATOM 1454 O O . ASN A 1 199 ? -0.09 25.766 -7.934 1 95.81 199 ASN A O 1
ATOM 1458 N N . PHE A 1 200 ? 0.004 26.219 -10.125 1 97.69 200 PHE A N 1
ATOM 1459 C CA . PHE A 1 200 ? 1.281 26.922 -10.07 1 97.69 200 PHE A CA 1
ATOM 1460 C C . PHE A 1 200 ? 1.197 28.125 -9.133 1 97.69 200 PHE A C 1
ATOM 1462 O O . PHE A 1 200 ? 2.047 28.297 -8.258 1 97.69 200 PHE A O 1
ATOM 1469 N N . ASP A 1 201 ? 0.15 28.891 -9.289 1 97.56 201 ASP A N 1
ATOM 1470 C CA . ASP A 1 201 ? 0.022 30.125 -8.516 1 97.56 201 ASP A CA 1
ATOM 1471 C C . ASP A 1 201 ? -0.095 29.828 -7.023 1 97.56 201 ASP A C 1
ATOM 1473 O O . ASP A 1 201 ? 0.518 30.516 -6.199 1 97.56 201 ASP A O 1
ATOM 1477 N N . LEU A 1 202 ? -0.857 28.828 -6.715 1 96.88 202 LEU A N 1
ATOM 1478 C CA . LEU A 1 202 ? -1.027 28.453 -5.316 1 96.88 202 LEU A CA 1
ATOM 1479 C C . LEU A 1 202 ? 0.309 28.078 -4.691 1 96.88 202 LEU A C 1
ATOM 1481 O O . LEU A 1 202 ? 0.661 28.562 -3.615 1 96.88 202 LEU A O 1
ATOM 1485 N N . LEU A 1 203 ? 1.085 27.234 -5.336 1 98.06 203 LEU A N 1
ATOM 1486 C CA . LEU A 1 203 ? 2.332 26.734 -4.77 1 98.06 203 LEU A CA 1
ATOM 1487 C C . LEU A 1 203 ? 3.371 27.844 -4.672 1 98.06 203 LEU A C 1
ATOM 1489 O O . LEU A 1 203 ? 4.156 27.875 -3.723 1 98.06 203 LEU A O 1
ATOM 1493 N N . LYS A 1 204 ? 3.383 28.75 -5.629 1 98.5 204 LYS A N 1
ATOM 1494 C CA . LYS A 1 204 ? 4.27 29.906 -5.555 1 98.5 204 LYS A CA 1
ATOM 1495 C C . LYS A 1 204 ? 3.906 30.797 -4.375 1 98.5 204 LYS A C 1
ATOM 1497 O O . LYS A 1 204 ? 4.785 31.266 -3.648 1 98.5 204 LYS A O 1
ATOM 1502 N N . LYS A 1 205 ? 2.604 30.938 -4.184 1 98.06 205 LYS A N 1
ATOM 1503 C CA . LYS A 1 205 ? 2.133 31.734 -3.051 1 98.06 205 LYS A CA 1
ATOM 1504 C C . LYS A 1 205 ? 2.549 31.109 -1.726 1 98.06 205 LYS A C 1
ATOM 1506 O O . LYS A 1 205 ? 2.836 31.812 -0.759 1 98.06 205 LYS A O 1
ATOM 1511 N N . LEU A 1 206 ? 2.635 29.812 -1.719 1 98.25 206 LEU A N 1
ATOM 1512 C CA . LEU A 1 206 ? 2.967 29.094 -0.49 1 98.25 206 LEU A CA 1
ATOM 1513 C C . LEU A 1 206 ? 4.473 29.078 -0.257 1 98.25 206 LEU A C 1
ATOM 1515 O O . LEU A 1 206 ? 4.934 28.781 0.846 1 98.25 206 LEU A O 1
ATOM 1519 N N . GLY A 1 207 ? 5.258 29.328 -1.321 1 98.25 207 GLY A N 1
ATOM 1520 C CA . GLY A 1 207 ? 6.676 29.5 -1.047 1 98.25 207 GLY A CA 1
ATOM 1521 C C . GLY A 1 207 ? 7.566 28.812 -2.061 1 98.25 207 GLY A C 1
ATOM 1522 O O . GLY A 1 207 ? 8.797 28.922 -1.993 1 98.25 207 GLY A O 1
ATOM 1523 N N . ALA A 1 208 ? 7.008 28.094 -3.039 1 98.69 208 ALA A N 1
ATOM 1524 C CA . ALA A 1 208 ? 7.832 27.469 -4.07 1 98.69 208 ALA A CA 1
ATOM 1525 C C . ALA A 1 208 ? 8.477 28.516 -4.973 1 98.69 208 ALA A C 1
ATOM 1527 O O . ALA A 1 208 ? 7.809 29.453 -5.422 1 98.69 208 ALA A O 1
ATOM 1528 N N . SER A 1 209 ? 9.734 28.375 -5.203 1 98.44 209 SER A N 1
ATOM 1529 C CA . SER A 1 209 ? 10.43 29.312 -6.07 1 98.44 209 SER A CA 1
ATOM 1530 C C . SER A 1 209 ? 10.172 29 -7.539 1 98.44 209 SER A C 1
ATOM 1532 O O . SER A 1 209 ? 10.148 29.922 -8.375 1 98.44 209 SER A O 1
ATOM 1534 N N . GLN A 1 210 ? 10.047 27.688 -7.855 1 98.56 210 GLN A N 1
ATOM 1535 C CA . GLN A 1 210 ? 9.719 27.203 -9.188 1 98.56 210 GLN A CA 1
ATOM 1536 C C . GLN A 1 210 ? 8.711 26.047 -9.117 1 98.56 210 GLN A C 1
ATOM 1538 O O . GLN A 1 210 ? 8.695 25.297 -8.148 1 98.56 210 GLN A O 1
ATOM 1543 N N . VAL A 1 211 ? 7.887 25.984 -10.125 1 98.75 211 VAL A N 1
ATOM 1544 C CA . VAL A 1 211 ? 6.914 24.906 -10.234 1 98.75 211 VAL A CA 1
ATOM 1545 C C . VAL A 1 211 ? 6.91 24.359 -11.664 1 98.75 211 VAL A C 1
ATOM 1547 O O . VAL A 1 211 ? 6.938 25.125 -12.625 1 98.75 211 VAL A O 1
ATOM 1550 N N . PHE A 1 212 ? 6.969 23.078 -11.797 1 98.81 212 PHE A N 1
ATOM 1551 C CA . PHE A 1 212 ? 6.992 22.391 -13.094 1 98.81 212 PHE A CA 1
ATOM 1552 C C . PHE A 1 212 ? 5.758 21.516 -13.266 1 98.81 212 PHE A C 1
ATOM 1554 O O . PHE A 1 212 ? 5.191 21.031 -12.281 1 98.81 212 PHE A O 1
ATOM 1561 N N . ASP A 1 213 ? 5.363 21.359 -14.508 1 98.38 213 ASP A N 1
ATOM 1562 C CA . ASP A 1 213 ? 4.152 20.625 -14.859 1 98.38 213 ASP A CA 1
ATOM 1563 C C . ASP A 1 213 ? 4.461 19.141 -15.086 1 98.38 213 ASP A C 1
ATOM 1565 O O . ASP A 1 213 ? 5.191 18.797 -16.016 1 98.38 213 ASP A O 1
ATOM 1569 N N . TYR A 1 214 ? 3.859 18.281 -14.297 1 95.25 214 TYR A N 1
ATOM 1570 C CA . TYR A 1 214 ? 4.152 16.859 -14.422 1 95.25 214 TYR A CA 1
ATOM 1571 C C . TYR A 1 214 ? 3.574 16.281 -15.711 1 95.25 214 TYR A C 1
ATOM 1573 O O . TYR A 1 214 ? 3.904 15.164 -16.109 1 95.25 214 TYR A O 1
ATOM 1581 N N . HIS A 1 215 ? 2.719 17.016 -16.438 1 94.25 215 HIS A N 1
ATOM 1582 C CA . HIS A 1 215 ? 2.18 16.562 -17.719 1 94.25 215 HIS A CA 1
ATOM 1583 C C . HIS A 1 215 ? 3.205 16.719 -18.828 1 94.25 215 HIS A C 1
ATOM 1585 O O . HIS A 1 215 ? 3.041 16.141 -19.906 1 94.25 215 HIS A O 1
ATOM 1591 N N . ASP A 1 216 ? 4.168 17.531 -18.547 1 96.38 216 ASP A N 1
ATOM 1592 C CA . ASP A 1 216 ? 5.211 17.75 -19.547 1 96.38 216 ASP A CA 1
ATOM 1593 C C . ASP A 1 216 ? 6.105 16.516 -19.672 1 96.38 216 ASP A C 1
ATOM 1595 O O . ASP A 1 216 ? 6.684 16.062 -18.688 1 96.38 216 ASP A O 1
ATOM 1599 N N . ALA A 1 217 ? 6.258 15.969 -20.906 1 94.56 217 ALA A N 1
ATOM 1600 C CA . ALA A 1 217 ? 7.062 14.773 -21.172 1 94.56 217 ALA A CA 1
ATOM 1601 C C . ALA A 1 217 ? 8.523 15 -20.781 1 94.56 217 ALA A C 1
ATOM 1603 O O . ALA A 1 217 ? 9.242 14.047 -20.469 1 94.56 217 ALA A O 1
ATOM 1604 N N . ASP A 1 218 ? 8.922 16.234 -20.703 1 97.38 218 ASP A N 1
ATOM 1605 C CA . ASP A 1 218 ? 10.32 16.578 -20.422 1 97.38 218 ASP A CA 1
ATOM 1606 C C . ASP A 1 218 ? 10.477 17.094 -19 1 97.38 218 ASP A C 1
ATOM 1608 O O . ASP A 1 218 ? 11.445 17.781 -18.688 1 97.38 218 ASP A O 1
ATOM 1612 N N . VAL A 1 219 ? 9.547 16.781 -18.109 1 98.31 219 VAL A N 1
ATOM 1613 C CA . VAL A 1 219 ? 9.555 17.375 -16.781 1 98.31 219 VAL A CA 1
ATOM 1614 C C . VAL A 1 219 ? 10.82 16.953 -16.031 1 98.31 219 VAL A C 1
ATOM 1616 O O . VAL A 1 219 ? 11.414 17.75 -15.305 1 98.31 219 VAL A O 1
ATOM 1619 N N . VAL A 1 220 ? 11.336 15.727 -16.203 1 98.44 220 VAL A N 1
ATOM 1620 C CA . VAL A 1 220 ? 12.5 15.234 -15.477 1 98.44 220 VAL A CA 1
ATOM 1621 C C . VAL A 1 220 ? 13.75 15.984 -15.938 1 98.44 220 VAL A C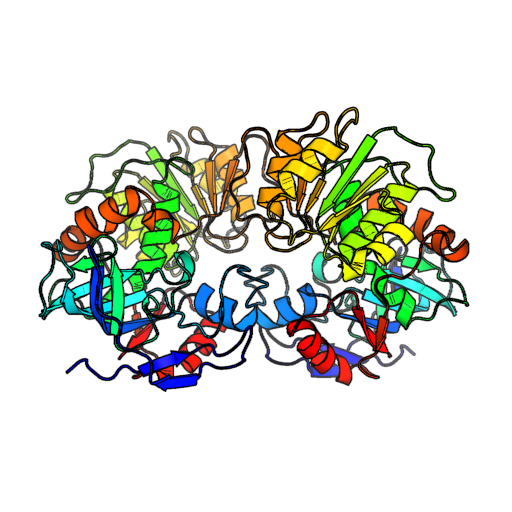 1
ATOM 1623 O O . VAL A 1 220 ? 14.469 16.562 -15.125 1 98.44 220 VAL A O 1
ATOM 1626 N N . PRO A 1 221 ? 14.023 16.047 -17.25 1 98.5 221 PRO A N 1
ATOM 1627 C CA . PRO A 1 221 ? 15.148 16.875 -17.703 1 98.5 221 PRO A CA 1
ATOM 1628 C C . PRO A 1 221 ? 15.039 18.328 -17.266 1 98.5 221 PRO A C 1
ATOM 1630 O O . PRO A 1 221 ? 16.047 18.953 -16.922 1 98.5 221 PRO A O 1
ATOM 1633 N N . GLN A 1 222 ? 13.859 18.891 -17.266 1 98.75 222 GLN A N 1
ATOM 1634 C CA . GLN A 1 222 ? 13.656 20.266 -16.828 1 98.75 222 GLN A CA 1
ATOM 1635 C C . GLN A 1 222 ? 14.039 20.438 -15.359 1 98.75 222 GLN A C 1
ATOM 1637 O O . GLN A 1 222 ? 14.68 21.422 -14.984 1 98.75 222 GLN A O 1
ATOM 1642 N N . LEU A 1 223 ? 13.656 19.469 -14.539 1 98.88 223 LEU A N 1
ATOM 1643 C CA . LEU A 1 223 ? 13.961 19.531 -13.117 1 98.88 223 LEU A CA 1
ATOM 1644 C C . LEU A 1 223 ? 15.461 19.406 -12.875 1 98.88 223 LEU A C 1
ATOM 1646 O O . LEU A 1 223 ? 16.016 20.125 -12.039 1 98.88 223 LEU A O 1
ATOM 1650 N N . ILE A 1 224 ? 16.094 18.484 -13.57 1 98.75 224 ILE A N 1
ATOM 1651 C CA . ILE A 1 224 ? 17.547 18.328 -13.453 1 98.75 224 ILE A CA 1
ATOM 1652 C C . ILE A 1 224 ? 18.25 19.641 -13.789 1 98.75 224 ILE A C 1
ATOM 1654 O O . ILE A 1 224 ? 19.141 20.078 -13.07 1 98.75 224 ILE A O 1
ATOM 1658 N N . ALA A 1 225 ? 17.797 20.266 -14.844 1 98.62 225 ALA A N 1
ATOM 1659 C CA . ALA A 1 225 ? 18.359 21.562 -15.25 1 98.62 225 ALA A CA 1
ATOM 1660 C C . ALA A 1 225 ? 18.125 22.625 -14.188 1 98.62 225 ALA A C 1
ATOM 1662 O O . ALA A 1 225 ? 18.969 23.484 -13.953 1 98.62 225 ALA A O 1
ATOM 1663 N N . ALA A 1 226 ? 16.984 22.594 -13.562 1 98.56 226 ALA A N 1
ATOM 1664 C CA . ALA A 1 226 ? 16.625 23.578 -12.555 1 98.56 226 ALA A CA 1
ATOM 1665 C C . ALA A 1 226 ? 17.547 23.484 -11.336 1 98.56 226 ALA A C 1
ATOM 1667 O O . ALA A 1 226 ? 17.672 24.453 -10.578 1 98.56 226 ALA A O 1
ATOM 1668 N N . PHE A 1 227 ? 18.156 22.328 -11.102 1 98.5 227 PHE A N 1
ATOM 1669 C CA . PHE A 1 227 ? 19.047 22.109 -9.969 1 98.5 227 PHE A CA 1
ATOM 1670 C C . PHE A 1 227 ? 20.469 22.516 -10.312 1 98.5 227 PHE A C 1
ATOM 1672 O O . PHE A 1 227 ? 21.375 22.422 -9.469 1 98.5 227 PHE A O 1
ATOM 1679 N N . ASP A 1 228 ? 20.719 22.984 -11.562 1 97.5 228 ASP A N 1
ATOM 1680 C CA . ASP A 1 228 ? 22.078 23.391 -11.945 1 97.5 228 ASP A CA 1
ATOM 1681 C C . ASP A 1 228 ? 22.625 24.453 -11.008 1 97.5 228 ASP A C 1
ATOM 1683 O O . ASP A 1 228 ? 21.969 25.469 -10.773 1 97.5 228 ASP A O 1
ATOM 1687 N N . GLY A 1 229 ? 23.797 24.219 -10.461 1 97.12 229 GLY A N 1
ATOM 1688 C CA . GLY A 1 229 ? 24.453 25.156 -9.562 1 97.12 229 GLY A CA 1
ATOM 1689 C C . GLY A 1 229 ? 23.875 25.141 -8.156 1 97.12 229 GLY A C 1
ATOM 1690 O O . GLY A 1 229 ? 24.25 25.953 -7.312 1 97.12 229 GLY A O 1
ATOM 1691 N N . LYS A 1 230 ? 22.922 24.234 -7.895 1 97.94 230 LYS A N 1
ATOM 1692 C CA . LYS A 1 230 ? 22.297 24.141 -6.586 1 97.94 230 LYS A CA 1
ATOM 1693 C C . LYS A 1 230 ? 22.672 22.844 -5.871 1 97.94 230 LYS A C 1
ATOM 1695 O O . LYS A 1 230 ? 23.125 21.891 -6.508 1 97.94 230 LYS A O 1
ATOM 1700 N N . THR A 1 231 ? 22.562 22.891 -4.59 1 98.56 231 THR A N 1
ATOM 1701 C CA . THR A 1 231 ? 22.75 21.703 -3.76 1 98.56 231 THR A CA 1
ATOM 1702 C C . THR A 1 231 ? 21.391 21.156 -3.291 1 98.56 231 THR A C 1
ATOM 1704 O O . THR A 1 231 ? 20.625 21.875 -2.65 1 98.56 231 THR A O 1
ATOM 1707 N N . SER A 1 232 ? 21.156 19.922 -3.609 1 98.81 232 SER A N 1
ATOM 1708 C CA . SER A 1 232 ? 19.891 19.281 -3.254 1 98.81 232 SER A CA 1
ATOM 1709 C C . SER A 1 232 ? 19.828 18.984 -1.762 1 98.81 232 SER A C 1
ATOM 1711 O O . SER A 1 232 ? 20.797 18.484 -1.183 1 98.81 232 SER A O 1
ATOM 1713 N N . ALA A 1 233 ? 18.656 19.25 -1.168 1 98.88 233 ALA A N 1
ATOM 1714 C CA . ALA A 1 233 ? 18.344 18.828 0.192 1 98.88 233 ALA A CA 1
ATOM 1715 C C . ALA A 1 233 ? 17.562 17.516 0.187 1 98.88 233 ALA A C 1
ATOM 1717 O O . ALA A 1 233 ? 17.094 17.062 1.23 1 98.88 233 ALA A O 1
ATOM 1718 N N . GLY A 1 234 ? 17.453 16.891 -0.959 1 98.81 234 GLY A N 1
ATOM 1719 C CA . GLY A 1 234 ? 16.625 15.703 -1.115 1 98.81 234 GLY A CA 1
ATOM 1720 C C . GLY A 1 234 ? 15.242 16 -1.67 1 98.81 234 GLY A C 1
ATOM 1721 O O . GLY A 1 234 ? 15.039 17.047 -2.303 1 98.81 234 GLY A O 1
ATOM 1722 N N . ALA A 1 235 ? 14.336 15.023 -1.556 1 98.88 235 ALA A N 1
ATOM 1723 C CA . ALA A 1 235 ? 13.016 15.211 -2.156 1 98.88 235 ALA A CA 1
ATOM 1724 C C . ALA A 1 235 ? 11.93 14.562 -1.305 1 98.88 235 ALA A C 1
ATOM 1726 O O . ALA A 1 235 ? 12.203 13.656 -0.519 1 98.88 235 ALA A O 1
ATOM 1727 N N . LEU A 1 236 ? 10.789 15.117 -1.393 1 98.75 236 LEU A N 1
ATOM 1728 C CA . LEU A 1 236 ? 9.547 14.523 -0.917 1 98.75 236 LEU A CA 1
ATOM 1729 C C . LEU A 1 236 ? 8.664 14.102 -2.088 1 98.75 236 LEU A C 1
ATOM 1731 O O . LEU A 1 236 ? 8.242 14.938 -2.887 1 98.75 236 LEU A O 1
ATOM 1735 N N . SER A 1 237 ? 8.43 12.812 -2.221 1 98 237 SER A N 1
ATOM 1736 C CA . SER A 1 237 ? 7.496 12.273 -3.201 1 98 237 SER A CA 1
ATOM 1737 C C . SER A 1 237 ? 6.129 12.016 -2.58 1 98 237 SER A C 1
ATOM 1739 O O . SER A 1 237 ? 5.98 11.125 -1.738 1 98 237 SER A O 1
ATOM 1741 N N . VAL A 1 238 ? 5.129 12.773 -3.037 1 95.81 238 VAL A N 1
ATOM 1742 C CA . VAL A 1 238 ? 3.818 12.734 -2.4 1 95.81 238 VAL A CA 1
ATOM 1743 C C . VAL A 1 238 ? 2.789 12.164 -3.375 1 95.81 238 VAL A C 1
ATOM 1745 O O . VAL A 1 238 ? 1.947 11.352 -2.992 1 95.81 238 VAL A O 1
ATOM 1748 N N . ALA A 1 239 ? 2.842 12.633 -4.609 1 91.94 239 ALA A N 1
ATOM 1749 C CA . ALA A 1 239 ? 1.872 12.188 -5.605 1 91.94 239 ALA A CA 1
ATOM 1750 C C . ALA A 1 239 ? 2.027 10.695 -5.898 1 91.94 239 ALA A C 1
ATOM 1752 O O . ALA A 1 239 ? 3.148 10.195 -6.008 1 91.94 239 ALA A O 1
ATOM 1753 N N . ASN A 1 240 ? 0.897 10.078 -5.98 1 88.38 240 ASN A N 1
ATOM 1754 C CA . ASN A 1 240 ? 0.935 8.656 -6.32 1 88.38 240 ASN A CA 1
ATOM 1755 C C . ASN A 1 240 ? 1.631 8.422 -7.66 1 88.38 240 ASN A C 1
ATOM 1757 O O . ASN A 1 240 ? 1.331 9.094 -8.648 1 88.38 240 ASN A O 1
ATOM 1761 N N . GLY A 1 241 ? 2.602 7.535 -7.676 1 88.5 241 GLY A N 1
ATOM 1762 C CA . GLY A 1 241 ? 3.295 7.184 -8.898 1 88.5 241 GLY A CA 1
ATOM 1763 C C . GLY A 1 241 ? 4.453 8.109 -9.219 1 88.5 241 GLY A C 1
ATOM 1764 O O . GLY A 1 241 ? 5.078 7.992 -10.281 1 88.5 241 GLY A O 1
ATOM 1765 N N . SER A 1 242 ? 4.773 8.992 -8.32 1 93.81 242 SER A N 1
ATOM 1766 C CA . SER A 1 242 ? 5.789 9.992 -8.609 1 93.81 242 SER A CA 1
ATOM 1767 C C . SER A 1 242 ? 7.168 9.539 -8.148 1 93.81 242 SER A C 1
ATOM 1769 O O . SER A 1 242 ? 8.18 10.148 -8.5 1 93.81 242 SER A O 1
ATOM 1771 N N . LEU A 1 243 ? 7.34 8.492 -7.375 1 94.94 243 LEU A N 1
ATOM 1772 C CA . LEU A 1 243 ? 8.578 8.133 -6.688 1 94.94 243 LEU A CA 1
ATOM 1773 C C . LEU A 1 243 ? 9.688 7.852 -7.691 1 94.94 243 LEU A C 1
ATOM 1775 O O . LEU A 1 243 ? 10.82 8.32 -7.516 1 94.94 243 LEU A O 1
ATOM 1779 N N . ALA A 1 244 ? 9.398 7.102 -8.766 1 93.38 244 ALA A N 1
ATOM 1780 C CA . ALA A 1 244 ? 10.422 6.734 -9.734 1 93.38 244 ALA A CA 1
ATOM 1781 C C . ALA A 1 244 ? 11.016 7.973 -10.398 1 93.38 244 ALA A C 1
ATOM 1783 O O . ALA A 1 244 ? 12.234 8.109 -10.492 1 93.38 244 ALA A O 1
ATOM 1784 N N . GLN A 1 245 ? 10.188 8.883 -10.867 1 96.12 245 GLN A N 1
ATOM 1785 C CA . GLN A 1 245 ? 10.648 10.109 -11.516 1 96.12 245 GLN A CA 1
ATOM 1786 C C . GLN A 1 245 ? 11.383 11.008 -10.523 1 96.12 245 GLN A C 1
ATOM 1788 O O . GLN A 1 245 ? 12.398 11.617 -10.867 1 96.12 245 GLN A O 1
ATOM 1793 N N . THR A 1 246 ? 10.828 11.109 -9.297 1 98.31 246 THR A N 1
ATOM 1794 C CA . THR A 1 246 ? 11.492 11.898 -8.258 1 98.31 246 THR A CA 1
ATOM 1795 C C . THR A 1 246 ? 12.898 11.383 -7.996 1 98.31 246 THR A C 1
ATOM 1797 O O . THR A 1 246 ? 13.852 12.164 -7.934 1 98.31 246 THR A O 1
ATOM 1800 N N . ALA A 1 247 ? 13.008 10.07 -7.875 1 97.75 247 ALA A N 1
ATOM 1801 C CA . ALA A 1 247 ? 14.297 9.422 -7.617 1 97.75 247 ALA A CA 1
ATOM 1802 C C . ALA A 1 247 ? 15.258 9.625 -8.789 1 97.75 247 ALA A C 1
ATOM 1804 O O . ALA A 1 247 ? 16.469 9.789 -8.586 1 97.75 247 ALA A O 1
ATOM 1805 N N . GLU A 1 248 ? 14.734 9.609 -9.984 1 97.69 248 GLU A N 1
ATOM 1806 C CA . GLU A 1 248 ? 15.57 9.844 -11.156 1 97.69 248 GLU A CA 1
ATOM 1807 C C . GLU A 1 248 ? 16.188 11.234 -11.117 1 97.69 248 GLU A C 1
ATOM 1809 O O . GLU A 1 248 ? 17.391 11.398 -11.367 1 97.69 248 GLU A O 1
ATOM 1814 N N . VAL A 1 249 ? 15.422 12.195 -10.812 1 98.62 249 VAL A N 1
ATOM 1815 C CA . VAL A 1 249 ? 15.93 13.555 -10.719 1 98.62 249 VAL A CA 1
ATOM 1816 C C . VAL A 1 249 ? 17.031 13.625 -9.656 1 98.62 249 VAL A C 1
ATOM 1818 O O . VAL A 1 249 ? 18.125 14.109 -9.922 1 98.62 249 VAL A O 1
ATOM 1821 N N . ILE A 1 250 ? 16.75 13.102 -8.438 1 98.69 250 ILE A N 1
ATOM 1822 C CA . ILE A 1 250 ? 17.656 13.195 -7.289 1 98.69 250 ILE A CA 1
ATOM 1823 C C . ILE A 1 250 ? 18.953 12.438 -7.582 1 98.69 250 ILE A C 1
ATOM 1825 O O . ILE A 1 250 ? 20.031 12.844 -7.129 1 98.69 250 ILE A O 1
ATOM 1829 N N . SER A 1 251 ? 18.875 11.414 -8.414 1 98.12 251 SER A N 1
ATOM 1830 C CA . SER A 1 251 ? 20.047 10.625 -8.766 1 98.12 251 SER A CA 1
ATOM 1831 C C . SER A 1 251 ? 20.984 11.422 -9.664 1 98.12 251 SER A C 1
ATOM 1833 O O . SER A 1 251 ? 22.188 11.117 -9.75 1 98.12 251 SER A O 1
ATOM 1835 N N . LYS A 1 252 ? 20.5 12.445 -10.312 1 98.12 252 LYS A N 1
ATOM 1836 C CA . LYS A 1 252 ? 21.266 13.133 -11.344 1 98.12 252 LYS A CA 1
ATOM 1837 C C . LYS A 1 252 ? 21.703 14.516 -10.875 1 98.12 252 LYS A C 1
ATOM 1839 O O . LYS A 1 252 ? 22.359 15.25 -11.625 1 98.12 252 LYS A O 1
ATOM 1844 N N . VAL A 1 253 ? 21.359 14.875 -9.688 1 98.25 253 VAL A N 1
ATOM 1845 C CA . VAL A 1 253 ? 21.719 16.203 -9.203 1 98.25 253 VAL A CA 1
ATOM 1846 C C . VAL A 1 253 ? 22.656 16.078 -8.008 1 98.25 253 VAL A C 1
ATOM 1848 O O . VAL A 1 253 ? 22.766 15.008 -7.398 1 98.25 253 VAL A O 1
ATOM 1851 N N . SER A 1 254 ? 23.391 17.156 -7.625 1 97.94 254 SER A N 1
ATOM 1852 C CA . SER A 1 254 ? 24.312 17.141 -6.5 1 97.94 254 SER A CA 1
ATOM 1853 C C . SER A 1 254 ? 23.578 17.312 -5.176 1 97.94 254 SER A C 1
ATOM 1855 O O . SER A 1 254 ? 22.531 17.969 -5.121 1 97.94 254 SER A O 1
ATOM 1857 N N . GLY A 1 255 ? 24.125 16.672 -4.117 1 98.31 255 GLY A N 1
ATOM 1858 C CA . GLY A 1 255 ? 23.547 16.812 -2.791 1 98.31 255 GLY A CA 1
ATOM 1859 C C . GLY A 1 255 ? 22.969 15.523 -2.248 1 98.31 255 GLY A C 1
ATOM 1860 O O . GLY A 1 255 ? 23.484 14.445 -2.527 1 98.31 255 GLY A O 1
ATOM 1861 N N . SER A 1 256 ? 21.938 15.672 -1.45 1 98.12 256 SER A N 1
ATOM 1862 C CA . SER A 1 256 ? 21.312 14.523 -0.799 1 98.12 256 SER A CA 1
ATOM 1863 C C . SER A 1 256 ? 20.75 13.555 -1.824 1 98.12 256 SER A C 1
ATOM 1865 O O . SER A 1 256 ? 20.172 13.969 -2.838 1 98.12 256 SER A O 1
ATOM 1867 N N . LYS A 1 257 ? 20.891 12.32 -1.571 1 98 257 LYS A N 1
ATOM 1868 C CA . LYS A 1 257 ? 20.391 11.25 -2.434 1 98 257 LYS A CA 1
ATOM 1869 C C . LYS A 1 257 ? 19.25 10.492 -1.772 1 98 257 LYS A C 1
ATOM 1871 O O . LYS A 1 257 ? 19.078 9.289 -1.985 1 98 257 LYS A O 1
ATOM 1876 N N . PHE A 1 258 ? 18.453 11.242 -0.95 1 97.94 258 PHE A N 1
ATOM 1877 C CA . PHE A 1 258 ? 17.359 10.625 -0.201 1 97.94 258 PHE A CA 1
ATOM 1878 C C . PHE A 1 258 ? 16.016 11.172 -0.666 1 97.94 258 PHE A C 1
ATOM 1880 O O . PHE A 1 258 ? 15.867 12.367 -0.901 1 97.94 258 PHE A O 1
ATOM 1887 N N . VAL A 1 259 ? 15.008 10.281 -0.844 1 98.12 259 VAL A N 1
ATOM 1888 C CA . VAL A 1 259 ? 13.641 10.648 -1.181 1 98.12 259 VAL A CA 1
ATOM 1889 C C . VAL A 1 259 ? 12.68 10.109 -0.117 1 98.12 259 VAL A C 1
ATOM 1891 O O . VAL A 1 259 ? 12.555 8.898 0.052 1 98.12 259 VAL A O 1
ATOM 1894 N N . SER A 1 260 ? 12.039 10.984 0.655 1 98.19 260 SER A N 1
ATOM 1895 C CA . SER A 1 260 ? 10.945 10.57 1.524 1 98.19 260 SER A CA 1
ATOM 1896 C C . SER A 1 260 ? 9.664 10.344 0.729 1 98.19 260 SER A C 1
ATOM 1898 O O . SER A 1 260 ? 9.242 11.211 -0.042 1 98.19 260 SER A O 1
ATOM 1900 N N . ALA A 1 261 ? 9.047 9.242 0.906 1 96.62 261 ALA A N 1
ATOM 1901 C CA . ALA A 1 261 ? 7.883 8.867 0.103 1 96.62 261 ALA A CA 1
ATOM 1902 C C . ALA A 1 261 ? 6.613 8.859 0.95 1 96.62 261 ALA A C 1
ATOM 1904 O O . ALA A 1 261 ? 6.551 8.172 1.975 1 96.62 261 ALA A O 1
ATOM 1905 N N . ALA A 1 262 ? 5.578 9.586 0.474 1 95.81 262 ALA A N 1
ATOM 1906 C CA . ALA A 1 262 ? 4.312 9.648 1.198 1 95.81 262 ALA A CA 1
ATOM 1907 C C . ALA A 1 262 ? 3.408 8.477 0.825 1 95.81 262 ALA A C 1
ATOM 1909 O O . ALA A 1 262 ? 2.334 8.305 1.405 1 95.81 262 ALA A O 1
ATOM 1910 N N . ASN A 1 263 ? 3.785 7.727 -0.141 1 91.56 263 ASN A N 1
ATOM 1911 C CA . ASN A 1 263 ? 3.127 6.484 -0.533 1 91.56 263 ASN A CA 1
ATOM 1912 C C . ASN A 1 263 ? 4.035 5.277 -0.321 1 91.56 263 ASN A C 1
ATOM 1914 O O . ASN A 1 263 ? 5.262 5.398 -0.389 1 91.56 263 ASN A O 1
ATOM 1918 N N . PRO A 1 264 ? 3.387 4.117 -0.017 1 87.12 264 PRO A N 1
ATOM 1919 C CA . PRO A 1 264 ? 4.227 2.926 0.147 1 87.12 264 PRO A CA 1
ATOM 1920 C C . PRO A 1 264 ? 5.109 2.652 -1.068 1 87.12 264 PRO A C 1
ATOM 1922 O O . PRO A 1 264 ? 4.703 2.922 -2.201 1 87.12 264 PRO A O 1
ATOM 1925 N N . ILE A 1 265 ? 6.238 2.09 -0.9 1 87.19 265 ILE A N 1
ATOM 1926 C CA . ILE A 1 265 ? 7.242 1.929 -1.943 1 87.19 265 ILE A CA 1
ATOM 1927 C C . ILE A 1 265 ? 7.016 0.612 -2.682 1 87.19 265 ILE A C 1
ATOM 1929 O O . ILE A 1 265 ? 7.031 -0.46 -2.072 1 87.19 265 ILE A O 1
ATOM 1933 N N . THR A 1 266 ? 6.809 0.724 -3.982 1 83.06 266 THR A N 1
ATOM 1934 C CA . THR A 1 266 ? 6.598 -0.451 -4.82 1 83.06 266 THR A CA 1
ATOM 1935 C C . THR A 1 266 ? 7.578 -0.466 -5.988 1 83.06 266 THR A C 1
ATOM 1937 O O . THR A 1 266 ? 7.684 -1.464 -6.707 1 83.06 266 THR A O 1
ATOM 1940 N N . GLU A 1 267 ? 8.367 0.67 -6.16 1 80.5 267 GLU A N 1
ATOM 1941 C CA . GLU A 1 267 ? 9.219 0.849 -7.332 1 80.5 267 GLU A CA 1
ATOM 1942 C C . GLU A 1 267 ? 10.664 0.481 -7.02 1 80.5 267 GLU A C 1
ATOM 1944 O O . GLU A 1 267 ? 11.102 0.565 -5.871 1 80.5 267 GLU A O 1
ATOM 1949 N N . THR A 1 268 ? 11.273 0.01 -8.047 1 80.25 268 THR A N 1
ATOM 1950 C CA . THR A 1 268 ? 12.727 -0.106 -7.961 1 80.25 268 THR A CA 1
ATOM 1951 C C . THR A 1 268 ? 13.391 1.248 -8.195 1 80.25 268 THR A C 1
ATOM 1953 O O . THR A 1 268 ? 13.047 1.961 -9.141 1 80.25 268 THR A O 1
ATOM 1956 N N . LEU A 1 269 ? 14.242 1.589 -7.309 1 89.12 269 LEU A N 1
ATOM 1957 C CA . LEU A 1 269 ? 14.891 2.896 -7.359 1 89.12 269 LEU A CA 1
ATOM 1958 C C . LEU A 1 269 ? 16.281 2.793 -7.969 1 89.12 269 LEU A C 1
ATOM 1960 O O . LEU A 1 269 ? 16.891 1.724 -7.949 1 89.12 269 LEU A O 1
ATOM 1964 N N . PRO A 1 270 ? 16.75 3.916 -8.586 1 90.31 270 PRO A N 1
ATOM 1965 C CA . PRO A 1 270 ? 18.125 3.938 -9.094 1 90.31 270 PRO A CA 1
ATOM 1966 C C . PRO A 1 270 ? 19.156 3.607 -8.023 1 90.31 270 PRO A C 1
ATOM 1968 O O . PRO A 1 270 ? 18.906 3.834 -6.832 1 90.31 270 PRO A O 1
ATOM 1971 N N . ALA A 1 271 ? 20.25 3.082 -8.477 1 87.81 271 ALA A N 1
ATOM 1972 C CA . ALA A 1 271 ? 21.344 2.77 -7.559 1 87.81 271 ALA A CA 1
ATOM 1973 C C . ALA A 1 271 ? 21.781 4.008 -6.781 1 87.81 271 ALA A C 1
ATOM 1975 O O . ALA A 1 271 ? 21.891 5.098 -7.352 1 87.81 271 ALA A O 1
ATOM 1976 N N . GLY A 1 272 ? 21.938 3.875 -5.496 1 90.94 272 GLY A N 1
ATOM 1977 C CA . GLY A 1 272 ? 22.438 4.957 -4.668 1 90.94 272 GLY A CA 1
ATOM 1978 C C . GLY A 1 272 ? 21.344 5.805 -4.051 1 90.94 272 GLY A C 1
ATOM 1979 O O . GLY A 1 272 ? 21.609 6.629 -3.176 1 90.94 272 GLY A O 1
ATOM 1980 N N . ILE A 1 273 ? 20.125 5.625 -4.547 1 94.19 273 ILE A N 1
ATOM 1981 C CA . ILE A 1 273 ? 19.016 6.383 -3.996 1 94.19 273 ILE A CA 1
ATOM 1982 C C . ILE A 1 273 ? 18.359 5.59 -2.869 1 94.19 273 ILE A C 1
ATOM 1984 O O . ILE A 1 273 ? 18.031 4.414 -3.039 1 94.19 273 ILE A O 1
ATOM 1988 N N . GLU A 1 274 ? 18.219 6.219 -1.749 1 92.69 274 GLU A N 1
ATOM 1989 C CA . GLU A 1 274 ? 17.484 5.633 -0.633 1 92.69 274 GLU A CA 1
ATOM 1990 C C . GLU A 1 274 ? 16.109 6.281 -0.482 1 92.69 274 GLU A C 1
ATOM 1992 O O . GLU A 1 274 ? 15.961 7.484 -0.7 1 92.69 274 GLU A O 1
ATOM 1997 N N . SER A 1 275 ? 15.195 5.477 -0.222 1 94 275 SER A N 1
ATOM 1998 C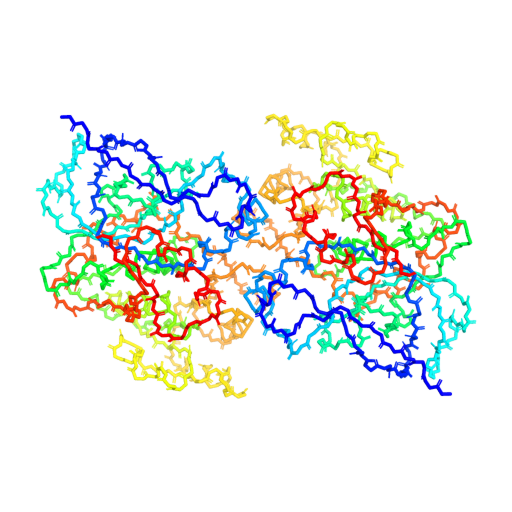 CA . SER A 1 275 ? 13.844 5.977 0.034 1 94 275 SER A CA 1
ATOM 1999 C C . SER A 1 275 ? 13.195 5.242 1.201 1 94 275 SER A C 1
ATOM 2001 O O . SER A 1 275 ? 13.492 4.07 1.446 1 94 275 SER A O 1
ATOM 2003 N N . LYS A 1 276 ? 12.367 5.938 1.955 1 93.56 276 LYS A N 1
ATOM 2004 C CA . LYS A 1 276 ? 11.602 5.383 3.068 1 93.56 276 LYS A CA 1
ATOM 2005 C C . LYS A 1 276 ? 10.164 5.906 3.066 1 93.56 276 LYS A C 1
ATOM 2007 O O . LYS A 1 276 ? 9.93 7.074 2.75 1 93.56 276 LYS A O 1
ATOM 2012 N N . PHE A 1 277 ? 9.227 5.062 3.422 1 95.06 277 PHE A N 1
ATOM 2013 C CA . PHE A 1 277 ? 7.824 5.441 3.592 1 95.06 277 PHE A CA 1
ATOM 2014 C C . PHE A 1 277 ? 7.648 6.305 4.836 1 95.06 277 PHE A C 1
ATOM 2016 O O . PHE A 1 277 ? 8.219 6.012 5.891 1 95.06 277 PHE A O 1
ATOM 2023 N N . ILE A 1 278 ? 6.812 7.379 4.641 1 96.62 278 ILE A N 1
ATOM 2024 C CA . ILE A 1 278 ? 6.512 8.281 5.746 1 96.62 278 ILE A CA 1
ATOM 2025 C C . ILE A 1 278 ? 5.285 7.781 6.504 1 96.62 278 ILE A C 1
ATOM 2027 O O . ILE A 1 278 ? 4.219 7.59 5.91 1 96.62 278 ILE A O 1
ATOM 2031 N N . PHE A 1 279 ? 5.422 7.59 7.723 1 94.12 279 PHE A N 1
ATOM 2032 C CA . PHE A 1 279 ? 4.258 7.426 8.586 1 94.12 279 PHE A CA 1
ATOM 2033 C C . PHE A 1 279 ? 4.004 8.688 9.398 1 94.12 279 PHE A C 1
ATOM 2035 O O . PHE A 1 279 ? 4.754 9 10.328 1 94.12 279 PHE A O 1
ATOM 2042 N N . GLY A 1 280 ? 2.93 9.367 9.086 1 94.75 280 GLY A N 1
ATOM 2043 C CA . GLY A 1 280 ? 2.648 10.695 9.609 1 94.75 280 GLY A CA 1
ATOM 2044 C C . GLY A 1 280 ? 2.496 10.719 11.117 1 94.75 280 GLY A C 1
ATOM 2045 O O . GLY A 1 280 ? 2.725 11.75 11.75 1 94.75 280 GLY A O 1
ATOM 2046 N N . GLY A 1 281 ? 2.184 9.586 11.742 1 94.75 281 GLY A N 1
ATOM 2047 C CA . GLY A 1 281 ? 1.975 9.516 13.18 1 94.75 281 GLY A CA 1
ATOM 2048 C C . GLY A 1 281 ? 3.262 9.336 13.961 1 94.75 281 GLY A C 1
ATOM 2049 O O . GLY A 1 281 ? 3.279 9.5 15.188 1 94.75 281 GLY A O 1
ATOM 2050 N N . ASP A 1 282 ? 4.359 9.133 13.328 1 93.75 282 ASP A N 1
ATOM 2051 C CA . ASP A 1 282 ? 5.629 8.828 13.977 1 93.75 282 ASP A CA 1
ATOM 2052 C C . ASP A 1 282 ? 6.09 9.992 14.859 1 93.75 282 ASP A C 1
ATOM 2054 O O . ASP A 1 282 ? 6.762 9.781 15.875 1 93.75 282 ASP A O 1
ATOM 2058 N N . LEU A 1 283 ? 5.641 11.18 14.469 1 94.75 283 LEU A N 1
ATOM 2059 C CA . LEU A 1 283 ? 6.16 12.352 15.164 1 94.75 283 LEU A CA 1
ATOM 2060 C C . LEU A 1 283 ? 5.617 12.422 16.578 1 94.75 283 LEU A C 1
ATOM 2062 O O . LEU A 1 283 ? 6.141 13.164 17.422 1 94.75 283 LEU A O 1
ATOM 2066 N N . ARG A 1 284 ? 4.609 11.672 16.859 1 93.31 284 ARG A N 1
ATOM 2067 C CA . ARG A 1 284 ? 4.117 11.57 18.234 1 93.31 284 ARG A CA 1
ATOM 2068 C C . ARG A 1 284 ? 5.195 11.031 19.172 1 93.31 284 ARG A C 1
ATOM 2070 O O . ARG A 1 284 ? 5.25 11.391 20.344 1 93.31 284 ARG A O 1
ATOM 2077 N N . ASN A 1 285 ? 6.086 10.234 18.625 1 92.25 285 ASN A N 1
ATOM 2078 C CA . ASN A 1 285 ? 7.035 9.477 19.438 1 92.25 285 ASN A CA 1
ATOM 2079 C C . ASN A 1 285 ? 8.43 10.102 19.406 1 92.25 285 ASN A C 1
ATOM 2081 O O . ASN A 1 285 ? 9.406 9.461 19.781 1 92.25 285 ASN A O 1
ATOM 2085 N N . ASN A 1 286 ? 8.531 11.289 18.859 1 93.06 286 ASN A N 1
ATOM 2086 C CA . ASN A 1 286 ? 9.836 11.938 18.812 1 93.06 286 ASN A CA 1
ATOM 2087 C C . ASN A 1 286 ? 9.719 13.453 18.906 1 93.06 286 ASN A C 1
ATOM 2089 O O . ASN A 1 286 ? 8.641 13.977 19.203 1 93.06 286 ASN A O 1
ATOM 2093 N N . GLU A 1 287 ? 10.844 14.141 18.766 1 96.06 287 GLU A N 1
ATOM 2094 C CA . GLU A 1 287 ? 10.93 15.562 19.047 1 96.06 287 GLU A CA 1
ATOM 2095 C C . GLU A 1 287 ? 10.203 16.391 17.984 1 96.06 287 GLU A C 1
ATOM 2097 O O . GLU A 1 287 ? 9.945 17.578 18.188 1 96.06 287 GLU A O 1
ATOM 2102 N N . ILE A 1 288 ? 9.789 15.805 16.906 1 97.88 288 ILE A N 1
ATOM 2103 C CA . ILE A 1 288 ? 9.219 16.547 15.789 1 97.88 288 ILE A CA 1
ATOM 2104 C C . ILE A 1 288 ? 7.797 16.984 16.141 1 97.88 288 ILE A C 1
ATOM 2106 O O . ILE A 1 288 ? 7.375 18.094 15.773 1 97.88 288 ILE A O 1
ATOM 2110 N N . GLY A 1 289 ? 7.051 16.141 16.844 1 97.75 289 GLY A N 1
ATOM 2111 C CA . GLY A 1 289 ? 5.707 16.5 17.266 1 97.75 289 GLY A CA 1
ATOM 2112 C C . GLY A 1 289 ? 5.66 17.812 18.031 1 97.75 289 GLY A C 1
ATOM 2113 O O . GLY A 1 289 ? 5.055 18.781 17.562 1 97.75 289 GLY A O 1
ATOM 2114 N N . PRO A 1 290 ? 6.398 17.875 19.141 1 97.69 290 PRO A N 1
ATOM 2115 C CA . PRO A 1 290 ? 6.453 19.125 19.906 1 97.69 290 PRO A CA 1
ATOM 2116 C C . PRO A 1 290 ? 7.027 20.281 19.109 1 97.69 290 PRO A C 1
ATOM 2118 O O . PRO A 1 290 ? 6.551 21.422 19.219 1 97.69 290 PRO A O 1
ATOM 2121 N N . ALA A 1 291 ? 7.992 20.031 18.281 1 98.56 291 ALA A N 1
ATOM 2122 C CA . ALA A 1 291 ? 8.617 21.094 17.484 1 98.56 291 ALA A CA 1
ATOM 2123 C C . ALA A 1 291 ? 7.602 21.75 16.547 1 98.56 291 ALA A C 1
ATOM 2125 O O . ALA A 1 291 ? 7.613 22.953 16.359 1 98.56 291 ALA A O 1
ATOM 2126 N N . ILE A 1 292 ? 6.727 20.953 16 1 98.81 292 ILE A N 1
ATOM 2127 C CA . ILE A 1 292 ? 5.781 21.453 15 1 98.81 292 ILE A CA 1
ATOM 2128 C C . ILE A 1 292 ? 4.562 22.047 15.703 1 98.81 292 ILE A C 1
ATOM 2130 O O . ILE A 1 292 ? 4.242 23.219 15.5 1 98.81 292 ILE A O 1
ATOM 2134 N N . TYR A 1 293 ? 3.939 21.328 16.609 1 98.69 293 TYR A N 1
ATOM 2135 C CA . TYR A 1 293 ? 2.641 21.719 17.156 1 98.69 293 TYR A CA 1
ATOM 2136 C C . TYR A 1 293 ? 2.799 22.656 18.328 1 98.69 293 TYR A C 1
ATOM 2138 O O . TYR A 1 293 ? 2.027 23.609 18.484 1 98.69 293 TYR A O 1
ATOM 2146 N N . ALA A 1 294 ? 3.791 22.438 19.141 1 97.69 294 ALA A N 1
ATOM 2147 C CA . ALA A 1 294 ? 3.932 23.234 20.359 1 97.69 294 ALA A CA 1
ATOM 2148 C C . ALA A 1 294 ? 4.777 24.469 20.125 1 97.69 294 ALA A C 1
ATOM 2150 O O . ALA A 1 294 ? 4.57 25.516 20.766 1 97.69 294 ALA A O 1
ATOM 2151 N N . GLN A 1 295 ? 5.695 24.438 19.188 1 98.19 295 GLN A N 1
ATOM 2152 C CA . GLN A 1 295 ? 6.703 25.5 19.141 1 98.19 295 GLN A CA 1
ATOM 2153 C C . GLN A 1 295 ? 6.562 26.344 17.875 1 98.19 295 GLN A C 1
ATOM 2155 O O . GLN A 1 295 ? 6.969 27.5 17.859 1 98.19 295 GLN A O 1
ATOM 2160 N N . PHE A 1 296 ? 5.992 25.844 16.891 1 98.81 296 PHE A N 1
ATOM 2161 C CA . PHE A 1 296 ? 6.059 26.531 15.609 1 98.81 296 PHE A CA 1
ATOM 2162 C C . PHE A 1 296 ? 4.664 26.938 15.141 1 98.81 296 PHE A C 1
ATOM 2164 O O . PHE A 1 296 ? 4.406 28.109 14.875 1 98.81 296 PHE A O 1
ATOM 2171 N N . LEU A 1 297 ? 3.701 26 14.969 1 98.88 297 LEU A N 1
ATOM 2172 C CA . LEU A 1 297 ? 2.484 26.125 14.172 1 98.88 297 LEU A CA 1
ATOM 2173 C C . LEU A 1 297 ? 1.604 27.25 14.695 1 98.88 297 LEU A C 1
ATOM 2175 O O . LEU A 1 297 ? 1.146 28.094 13.93 1 98.88 297 LEU A O 1
ATOM 2179 N N . GLY A 1 298 ? 1.395 27.297 16.016 1 98.69 298 GLY A N 1
ATOM 2180 C CA . GLY A 1 298 ? 0.564 28.344 16.594 1 98.69 298 GLY A CA 1
ATOM 2181 C C . GLY A 1 298 ? 1.079 29.75 16.297 1 98.69 298 GLY A C 1
ATOM 2182 O O . GLY A 1 298 ? 0.307 30.625 15.93 1 98.69 298 GLY A O 1
ATOM 2183 N N . LYS A 1 299 ? 2.379 29.953 16.406 1 98.5 299 LYS A N 1
ATOM 2184 C CA . LYS A 1 299 ? 3.016 31.234 16.141 1 98.5 299 LYS A CA 1
ATOM 2185 C C . LYS A 1 299 ? 2.904 31.625 14.672 1 98.5 299 LYS A C 1
ATOM 2187 O O . LYS A 1 299 ? 2.596 32.781 14.352 1 98.5 299 LYS A O 1
ATOM 2192 N N . ALA A 1 300 ? 3.154 30.656 13.859 1 98.81 300 ALA A N 1
ATOM 2193 C CA . ALA A 1 300 ? 3.148 30.922 12.414 1 98.81 300 ALA A CA 1
ATOM 2194 C C . ALA A 1 300 ? 1.739 31.234 11.922 1 98.81 300 ALA A C 1
ATOM 2196 O O . ALA A 1 300 ? 1.556 32.094 11.047 1 98.81 300 ALA A O 1
ATOM 2197 N N . LEU A 1 301 ? 0.726 30.516 12.469 1 98.81 301 LEU A N 1
ATOM 2198 C CA . LEU A 1 301 ? -0.662 30.812 12.125 1 98.81 301 LEU A CA 1
ATOM 2199 C C . LEU A 1 301 ? -1.06 32.219 12.586 1 98.81 301 LEU A C 1
ATOM 2201 O O . LEU A 1 301 ? -1.711 32.938 11.852 1 98.81 301 LEU A O 1
ATOM 2205 N N . ALA A 1 302 ? -0.675 32.531 13.773 1 98.5 302 ALA A N 1
ATOM 2206 C CA . ALA A 1 302 ? -0.995 33.844 14.328 1 98.5 302 ALA A CA 1
ATOM 2207 C C . ALA A 1 302 ? -0.348 34.969 13.508 1 98.5 302 ALA A C 1
ATOM 2209 O O . ALA A 1 302 ? -0.949 36 13.297 1 98.5 302 ALA A O 1
ATOM 2210 N N . ALA A 1 303 ? 0.861 34.719 13 1 98.31 303 ALA A N 1
ATOM 2211 C CA . ALA A 1 303 ? 1.61 35.688 12.227 1 98.31 303 ALA A CA 1
ATOM 2212 C C . ALA A 1 303 ? 1.12 35.75 10.781 1 98.31 303 ALA A C 1
ATOM 2214 O O . ALA A 1 303 ? 1.43 36.688 10.047 1 98.31 303 ALA A O 1
ATOM 2215 N N . GLY A 1 304 ? 0.442 34.688 10.344 1 98.12 304 GLY A N 1
ATOM 2216 C CA . GLY A 1 304 ? -0.042 34.594 8.977 1 98.12 304 GLY A CA 1
ATOM 2217 C C . GLY A 1 304 ? 1.004 34.094 8 1 98.12 304 GLY A C 1
ATOM 2218 O O . GLY A 1 304 ? 0.792 34.125 6.785 1 98.12 304 GLY A O 1
ATOM 2219 N N . THR A 1 305 ? 2.135 33.656 8.5 1 98.38 305 THR A N 1
ATOM 2220 C CA . THR A 1 305 ? 3.219 33.188 7.641 1 98.38 305 THR A CA 1
ATOM 2221 C C . THR A 1 305 ? 3.016 31.719 7.266 1 98.38 305 THR A C 1
ATOM 2223 O O . THR A 1 305 ? 3.668 31.203 6.352 1 98.38 305 THR A O 1
ATOM 2226 N N . PHE A 1 306 ? 2.203 31.062 7.965 1 98.56 306 PHE A N 1
ATOM 2227 C CA . PHE A 1 306 ? 1.696 29.734 7.629 1 98.56 306 PHE A CA 1
ATOM 2228 C C . PHE A 1 306 ? 0.181 29.75 7.469 1 98.56 306 PHE A C 1
ATOM 2230 O O . PHE A 1 306 ? -0.53 30.281 8.328 1 98.56 306 PHE A O 1
ATOM 2237 N N . VAL A 1 307 ? -0.306 29.281 6.359 1 98.5 307 VAL A N 1
ATOM 2238 C CA . VAL A 1 307 ? -1.729 29.438 6.078 1 98.5 307 VAL A CA 1
ATOM 2239 C C . VAL A 1 307 ? -2.379 28.062 5.883 1 98.5 307 VAL A C 1
ATOM 2241 O O . VAL A 1 307 ? -1.699 27.094 5.566 1 98.5 307 VAL A O 1
ATOM 2244 N N . CYS A 1 308 ? -3.715 28.047 6.086 1 98.62 308 CYS A N 1
ATOM 2245 C CA . CYS A 1 308 ? -4.496 26.812 5.961 1 98.62 308 CYS A CA 1
ATOM 2246 C C . CYS A 1 308 ? -4.789 26.5 4.5 1 98.62 308 CYS A C 1
ATOM 2248 O O . CYS A 1 308 ? -5.75 27.016 3.928 1 98.62 308 CYS A O 1
ATOM 2250 N N . GLN A 1 309 ? -3.988 25.625 3.926 1 96.75 309 GLN A N 1
ATOM 2251 C CA . GLN A 1 309 ? -4.137 25.156 2.551 1 96.75 309 GLN A CA 1
ATOM 2252 C C . GLN A 1 309 ? -3.914 23.656 2.453 1 96.75 309 GLN A C 1
ATOM 2254 O O . GLN A 1 309 ? -3.096 23.094 3.184 1 96.75 309 GLN A O 1
ATOM 2259 N N . PRO A 1 310 ? -4.602 22.969 1.554 1 95.62 310 PRO A N 1
ATOM 2260 C CA . PRO A 1 310 ? -5.578 23.5 0.595 1 95.62 310 PRO A CA 1
ATOM 2261 C C . PRO A 1 310 ? -6.848 24.016 1.269 1 95.62 310 PRO A C 1
ATOM 2263 O O . PRO A 1 310 ? -7.055 23.781 2.461 1 95.62 310 PRO A O 1
ATOM 2266 N N . GLU A 1 311 ? -7.633 24.672 0.52 1 96.75 311 GLU A N 1
ATOM 2267 C CA . GLU A 1 311 ? -8.836 25.297 1.071 1 96.75 311 GLU A CA 1
ATOM 2268 C C . GLU A 1 311 ? -9.82 24.234 1.553 1 96.75 311 GLU A C 1
ATOM 2270 O O . GLU A 1 311 ? -10.008 23.203 0.896 1 96.75 311 GLU A O 1
ATOM 2275 N N . ALA A 1 312 ? -10.516 24.594 2.676 1 97.69 312 ALA A N 1
ATOM 2276 C CA . ALA A 1 312 ? -11.547 23.703 3.213 1 97.69 312 ALA A CA 1
ATOM 2277 C C . ALA A 1 312 ? -12.789 23.719 2.332 1 97.69 312 ALA A C 1
ATOM 2279 O O . ALA A 1 312 ? -13.273 24.781 1.943 1 97.69 312 ALA A O 1
ATOM 2280 N N . HIS A 1 313 ? -13.234 22.594 1.958 1 97.25 313 HIS A N 1
ATOM 2281 C CA . HIS A 1 313 ? -14.531 22.406 1.322 1 97.25 313 HIS A CA 1
ATOM 2282 C C . HIS A 1 313 ? -15.508 21.703 2.256 1 97.25 313 HIS A C 1
ATOM 2284 O O . HIS A 1 313 ? -15.414 20.484 2.457 1 97.25 313 HIS A O 1
ATOM 2290 N N . VAL A 1 314 ? -16.469 22.391 2.812 1 97.88 314 VAL A N 1
ATOM 2291 C CA . VAL A 1 314 ? -17.391 21.859 3.803 1 97.88 314 VAL A CA 1
ATOM 2292 C C . VAL A 1 314 ? -18.469 21.031 3.107 1 97.88 314 VAL A C 1
ATOM 2294 O O . VAL A 1 314 ? -19.234 21.562 2.291 1 97.88 314 VAL A O 1
ATOM 2297 N N . VAL A 1 315 ? -18.594 19.781 3.371 1 96.75 315 VAL A N 1
ATOM 2298 C CA . VAL A 1 315 ? -19.516 18.844 2.746 1 96.75 315 VAL A CA 1
ATOM 2299 C C . VAL A 1 315 ? -20.844 18.844 3.496 1 96.75 315 VAL A C 1
ATOM 2301 O O . VAL A 1 315 ? -21.906 18.672 2.893 1 96.75 315 VAL A O 1
ATOM 2304 N N . GLY A 1 316 ? -20.734 18.984 4.816 1 97.62 316 GLY A N 1
ATOM 2305 C CA . GLY A 1 316 ? -21.938 18.922 5.648 1 97.62 316 GLY A CA 1
ATOM 2306 C C . GLY A 1 316 ? -21.656 19.203 7.113 1 97.62 316 GLY A C 1
ATOM 2307 O O . GLY A 1 316 ? -20.547 19.609 7.473 1 97.62 316 GLY A O 1
ATOM 2308 N N . LYS A 1 317 ? -22.812 19.062 7.867 1 98.06 317 LYS A N 1
ATOM 2309 C CA . LYS A 1 317 ? -22.75 19.297 9.305 1 98.06 317 LYS A CA 1
ATOM 2310 C C . LYS A 1 317 ? -23.156 18.062 10.086 1 98.06 317 LYS A C 1
ATOM 2312 O O . LYS A 1 317 ? -24.141 17.391 9.734 1 98.06 317 LYS A O 1
ATOM 2317 N N . GLY A 1 318 ? -22.297 17.812 11.141 1 98.56 318 GLY A N 1
ATOM 2318 C CA . GLY A 1 318 ? -22.625 16.688 12.008 1 98.56 318 GLY A CA 1
ATOM 2319 C C . GLY A 1 318 ? -21.906 15.414 11.609 1 98.56 318 GLY A C 1
ATOM 2320 O O . GLY A 1 318 ? -21.547 15.227 10.445 1 98.56 318 GLY A O 1
ATOM 2321 N N . LEU A 1 319 ? -21.797 14.5 12.562 1 98.69 319 LEU A N 1
ATOM 2322 C CA . LEU A 1 319 ? -21.047 13.266 12.383 1 98.69 319 LEU A CA 1
ATOM 2323 C C . LEU A 1 319 ? -21.656 12.398 11.289 1 98.69 319 LEU A C 1
ATOM 2325 O O . LEU A 1 319 ? -20.969 11.625 10.633 1 98.69 319 LEU A O 1
ATOM 2329 N N . GLU A 1 320 ? -22.953 12.57 11.055 1 98.44 320 GLU A N 1
ATOM 2330 C CA . GLU A 1 320 ? -23.656 11.789 10.039 1 98.44 320 GLU A CA 1
ATOM 2331 C C . GLU A 1 320 ? -23.156 12.133 8.641 1 98.44 320 GLU A C 1
ATOM 2333 O O . GLU A 1 320 ? -23.328 11.344 7.707 1 98.44 320 GLU A O 1
ATOM 2338 N N . ALA A 1 321 ? -22.531 13.25 8.492 1 98.56 321 ALA A N 1
ATOM 2339 C CA . ALA A 1 321 ? -22.047 13.711 7.191 1 98.56 321 ALA A CA 1
ATOM 2340 C C . ALA A 1 321 ? -20.688 13.102 6.855 1 98.56 321 ALA A C 1
ATOM 2342 O O . ALA A 1 321 ? -20.203 13.242 5.73 1 98.56 321 ALA A O 1
ATOM 2343 N N . ILE A 1 322 ? -20.062 12.391 7.773 1 98.44 322 ILE A N 1
ATOM 2344 C CA . ILE A 1 322 ? -18.703 11.898 7.605 1 98.44 322 ILE A CA 1
ATOM 2345 C C . ILE A 1 322 ? -18.672 10.844 6.5 1 98.44 322 ILE A C 1
ATOM 2347 O O . ILE A 1 322 ? -17.766 10.844 5.66 1 98.44 322 ILE A O 1
ATOM 2351 N N . GLN A 1 323 ? -19.688 9.969 6.492 1 97.56 323 GLN A N 1
ATOM 2352 C CA . GLN A 1 323 ? -19.703 8.938 5.465 1 97.56 323 GLN A CA 1
ATOM 2353 C C . GLN A 1 323 ? -19.766 9.547 4.066 1 97.56 323 GLN A C 1
ATOM 2355 O O . GLN A 1 323 ? -19.016 9.148 3.174 1 97.56 323 GLN A O 1
ATOM 2360 N N . GLU A 1 324 ? -20.625 10.484 3.92 1 96.56 324 GLU A N 1
ATOM 2361 C CA . GLU A 1 324 ? -20.75 11.164 2.635 1 96.56 324 GLU A CA 1
ATOM 2362 C C . GLU A 1 324 ? -19.453 11.852 2.248 1 96.56 324 GLU A C 1
ATOM 2364 O O . GLU A 1 324 ? -19.031 11.805 1.087 1 96.56 324 GLU A O 1
ATOM 2369 N N . ALA A 1 325 ? -18.844 12.5 3.166 1 97.38 325 ALA A N 1
ATOM 2370 C CA . ALA A 1 325 ? -17.578 13.18 2.912 1 97.38 325 ALA A CA 1
ATOM 2371 C C . ALA A 1 325 ? -16.5 12.195 2.475 1 97.38 325 ALA A C 1
ATOM 2373 O O . ALA A 1 325 ? -15.727 12.477 1.552 1 97.38 325 ALA A O 1
ATOM 2374 N N . CYS A 1 326 ? -16.453 11.039 3.098 1 96.06 326 CYS A N 1
ATOM 2375 C CA . CYS A 1 326 ? -15.508 10 2.711 1 96.06 326 CYS A CA 1
ATOM 2376 C C . CYS A 1 326 ? -15.797 9.5 1.302 1 96.06 326 CYS A C 1
ATOM 2378 O O . CYS A 1 326 ? -14.875 9.297 0.507 1 96.06 326 CYS A O 1
ATOM 2380 N N . ASP A 1 327 ? -17.047 9.312 0.987 1 93.12 327 ASP A N 1
ATOM 2381 C CA . ASP A 1 327 ? -17.438 8.852 -0.343 1 93.12 327 ASP A CA 1
ATOM 2382 C C . ASP A 1 327 ? -17.016 9.859 -1.414 1 93.12 327 ASP A C 1
ATOM 2384 O O . ASP A 1 327 ? -16.516 9.469 -2.475 1 93.12 327 ASP A O 1
ATOM 2388 N N . LEU A 1 328 ? -17.172 11.117 -1.097 1 92.69 328 LEU A N 1
ATOM 2389 C CA . LEU A 1 328 ? -16.797 12.172 -2.027 1 92.69 328 LEU A CA 1
ATOM 2390 C C . LEU A 1 328 ? -15.273 12.234 -2.18 1 92.69 328 LEU A C 1
ATOM 2392 O O . LEU A 1 328 ? -14.773 12.453 -3.283 1 92.69 328 LEU A O 1
ATOM 2396 N N . ALA A 1 329 ? -14.602 12.07 -1.075 1 91.44 329 ALA A N 1
ATOM 2397 C CA . ALA A 1 329 ? -13.141 12.109 -1.108 1 91.44 329 ALA A CA 1
ATOM 2398 C C . ALA A 1 329 ? -12.578 11 -1.985 1 91.44 329 ALA A C 1
ATOM 2400 O O . ALA A 1 329 ? -11.57 11.188 -2.674 1 91.44 329 ALA A O 1
ATOM 2401 N N . LYS A 1 330 ? -13.195 9.883 -1.939 1 85.75 330 LYS A N 1
ATOM 2402 C CA . LYS A 1 330 ? -12.789 8.727 -2.727 1 85.75 330 LYS A CA 1
ATOM 2403 C C . LYS A 1 330 ? -12.859 9.023 -4.223 1 85.75 330 LYS A C 1
ATOM 2405 O O . LYS A 1 330 ? -12.07 8.484 -5 1 85.75 330 LYS A O 1
ATOM 2410 N N . ALA A 1 331 ? -13.711 9.891 -4.625 1 80.12 331 ALA A N 1
ATOM 2411 C CA . ALA A 1 331 ? -13.906 10.242 -6.031 1 80.12 331 ALA A CA 1
ATOM 2412 C C . ALA A 1 331 ? -12.789 11.164 -6.52 1 80.12 331 ALA A C 1
ATOM 2414 O O . ALA A 1 331 ? -12.578 11.305 -7.727 1 80.12 331 ALA A O 1
ATOM 2415 N N . GLY A 1 332 ? -11.914 11.594 -5.668 1 73.19 332 GLY A N 1
ATOM 2416 C CA . GLY A 1 332 ? -10.797 12.461 -6.031 1 73.19 332 GLY A CA 1
ATOM 2417 C C . GLY A 1 332 ? -11.125 13.938 -5.898 1 73.19 332 GLY A C 1
ATOM 2418 O O . GLY A 1 332 ? -12.242 14.359 -6.184 1 73.19 332 GLY A O 1
ATOM 2419 N N . ASN A 1 333 ? -10.242 14.617 -5.285 1 70.38 333 ASN A N 1
ATOM 2420 C CA . ASN A 1 333 ? -10.367 16.062 -5.145 1 70.38 333 ASN A CA 1
ATOM 2421 C C . ASN A 1 333 ? -9.031 16.766 -5.391 1 70.38 333 ASN A C 1
ATOM 2423 O O . ASN A 1 333 ? -7.969 16.203 -5.105 1 70.38 333 ASN A O 1
ATOM 2427 N N . SER A 1 334 ? -9.094 17.797 -6.246 1 72.38 334 SER A N 1
ATOM 2428 C CA . SER A 1 334 ? -7.859 18.531 -6.488 1 72.38 334 SER A CA 1
ATOM 2429 C C . SER A 1 334 ? -7.883 19.891 -5.785 1 72.38 334 SER A C 1
ATOM 2431 O O . SER A 1 334 ? -8.859 20.641 -5.902 1 72.38 334 SER A O 1
ATOM 2433 N N . ALA A 1 335 ? -6.906 20.125 -4.957 1 80.31 335 ALA A N 1
ATOM 2434 C CA . ALA A 1 335 ? -6.602 21.422 -4.352 1 80.31 335 ALA A CA 1
ATOM 2435 C C . ALA A 1 335 ? -7.695 21.828 -3.369 1 80.31 335 ALA A C 1
ATOM 2437 O O . ALA A 1 335 ? -7.988 23.016 -3.227 1 80.31 335 ALA A O 1
ATOM 2438 N N . ARG A 1 336 ? -8.398 20.953 -2.857 1 91.75 336 ARG A N 1
ATOM 2439 C CA . ARG A 1 336 ? -9.344 21.188 -1.774 1 91.75 336 ARG A CA 1
ATOM 2440 C C . ARG A 1 336 ? -9.352 20.016 -0.789 1 91.75 336 ARG A C 1
ATOM 2442 O O . ARG A 1 336 ? -9.031 18.891 -1.157 1 91.75 336 ARG A O 1
ATOM 2449 N N . LYS A 1 337 ? -9.641 20.312 0.365 1 95.88 337 LYS A N 1
ATOM 2450 C CA . LYS A 1 337 ? -9.727 19.312 1.425 1 95.88 337 LYS A CA 1
ATOM 2451 C C . LYS A 1 337 ? -11.148 19.234 1.979 1 95.88 337 LYS A C 1
ATOM 2453 O O . LYS A 1 337 ? -11.734 20.25 2.355 1 95.88 337 LYS A O 1
ATOM 2458 N N . LEU A 1 338 ? -11.805 18.125 1.952 1 97.88 338 LEU A N 1
ATOM 2459 C CA . LEU A 1 338 ? -13.18 17.953 2.404 1 97.88 338 LEU A CA 1
ATOM 2460 C C . LEU A 1 338 ? -13.258 17.969 3.928 1 97.88 338 LEU A C 1
ATOM 2462 O O . LEU A 1 338 ? -12.461 17.312 4.605 1 97.88 338 LEU A O 1
ATOM 2466 N N . VAL A 1 339 ? -14.172 18.719 4.414 1 98.56 339 VAL A N 1
ATOM 2467 C CA . VAL A 1 339 ? -14.305 18.984 5.844 1 98.56 339 VAL A CA 1
ATOM 2468 C C . VAL A 1 339 ? -15.766 18.797 6.266 1 98.56 339 VAL A C 1
ATOM 2470 O O . VAL A 1 339 ? -16.688 19.047 5.477 1 98.56 339 VAL A O 1
ATOM 2473 N N . VAL A 1 340 ? -16 18.328 7.449 1 98.88 340 VAL A N 1
ATOM 2474 C CA . VAL A 1 340 ? -17.312 18.25 8.078 1 98.88 340 VAL A CA 1
ATOM 2475 C C . VAL A 1 340 ? -17.344 19.125 9.336 1 98.88 340 VAL A C 1
ATOM 2477 O O . VAL A 1 340 ? -16.5 18.984 10.219 1 98.88 340 VAL A O 1
ATOM 2480 N N . SER A 1 341 ? -18.25 20.016 9.359 1 98.75 341 SER A N 1
ATOM 2481 C CA . SER A 1 341 ? -18.453 20.812 10.562 1 98.75 341 SER A CA 1
ATOM 2482 C C . SER A 1 341 ? -19.203 20.031 11.625 1 98.75 341 SER A C 1
ATOM 2484 O O . SER A 1 341 ? -20.125 19.266 11.305 1 98.75 341 SER A O 1
ATOM 2486 N N . LEU A 1 342 ? -18.812 20.25 12.898 1 98.44 342 LEU A N 1
ATOM 2487 C CA . LEU A 1 342 ? -19.453 19.531 13.984 1 98.44 342 LEU A CA 1
ATOM 2488 C C . LEU A 1 342 ? -20.141 20.5 14.953 1 98.44 342 LEU A C 1
ATOM 2490 O O . LEU A 1 342 ? -19.656 21.609 15.156 1 98.44 342 LEU A O 1
ATOM 2494 N N . MET B 1 1 ? -17.469 -17.047 -37.406 1 66.12 1 MET B N 1
ATOM 2495 C CA . MET B 1 1 ? -17.812 -15.812 -36.719 1 66.12 1 MET B CA 1
ATOM 2496 C C . MET B 1 1 ? -17.25 -15.812 -35.281 1 66.12 1 MET B C 1
ATOM 2498 O O . MET B 1 1 ? -17.203 -16.859 -34.625 1 66.12 1 MET B O 1
ATOM 2502 N N . ALA B 1 2 ? -16.656 -14.633 -34.906 1 77.75 2 ALA B N 1
ATOM 2503 C CA . ALA B 1 2 ? -16.109 -14.57 -33.562 1 77.75 2 ALA B CA 1
ATOM 2504 C C . ALA B 1 2 ? -17.188 -14.742 -32.5 1 77.75 2 ALA B C 1
ATOM 2506 O O . ALA B 1 2 ? -18.297 -14.211 -32.625 1 77.75 2 ALA B O 1
ATOM 2507 N N . PRO B 1 3 ? -16.875 -15.516 -31.5 1 90.56 3 PRO B N 1
ATOM 2508 C CA . PRO B 1 3 ? -17.891 -15.719 -30.453 1 90.56 3 PRO B CA 1
ATOM 2509 C C . PRO B 1 3 ? -18.219 -14.438 -29.703 1 90.56 3 PRO B C 1
ATOM 2511 O O . PRO B 1 3 ? -17.438 -13.477 -29.719 1 90.56 3 PRO B O 1
ATOM 2514 N N . SER B 1 4 ? -19.5 -14.484 -29.219 1 94.81 4 SER B N 1
ATOM 2515 C CA . SER B 1 4 ? -19.875 -13.398 -28.312 1 94.81 4 SER B CA 1
ATOM 2516 C C . SER B 1 4 ? -19.156 -13.5 -26.984 1 94.81 4 SER B C 1
ATOM 2518 O O . SER B 1 4 ? -18.984 -14.594 -26.438 1 94.81 4 SER B O 1
ATOM 2520 N N . ASN B 1 5 ? -18.641 -12.391 -26.547 1 98.25 5 ASN B N 1
ATOM 2521 C CA . ASN B 1 5 ? -17.953 -12.344 -25.266 1 98.25 5 ASN B CA 1
ATOM 2522 C C . ASN B 1 5 ? -18.719 -11.516 -24.234 1 98.25 5 ASN B C 1
ATOM 2524 O O . ASN B 1 5 ? -19.484 -10.625 -24.609 1 98.25 5 ASN B O 1
ATOM 2528 N N . ILE B 1 6 ? -18.641 -11.914 -23 1 98.69 6 ILE B N 1
ATOM 2529 C CA . ILE B 1 6 ? -19.203 -11.219 -21.844 1 98.69 6 ILE B CA 1
ATOM 2530 C C . ILE B 1 6 ? -18.125 -11.039 -20.781 1 98.69 6 ILE B C 1
ATOM 2532 O O . ILE B 1 6 ? -17.297 -11.922 -20.562 1 98.69 6 ILE B O 1
ATOM 2536 N N . ALA B 1 7 ? -18.125 -9.867 -20.094 1 98.81 7 ALA B N 1
ATOM 2537 C CA . ALA B 1 7 ? -17.141 -9.594 -19.047 1 98.81 7 ALA B CA 1
ATOM 2538 C C . ALA B 1 7 ? -17.812 -8.961 -17.828 1 98.81 7 ALA B C 1
ATOM 2540 O O . ALA B 1 7 ? -18.922 -8.438 -17.922 1 98.81 7 ALA B O 1
ATOM 2541 N N . ALA B 1 8 ? -17.234 -9.141 -16.672 1 98.81 8 ALA B N 1
ATOM 2542 C CA . ALA B 1 8 ? -17.516 -8.328 -15.5 1 98.81 8 ALA B CA 1
ATOM 2543 C C . ALA B 1 8 ? -16.656 -7.066 -15.477 1 98.81 8 ALA B C 1
ATOM 2545 O O . ALA B 1 8 ? -15.508 -7.105 -15.047 1 98.81 8 ALA B O 1
ATOM 2546 N N . TRP B 1 9 ? -17.234 -5.918 -15.859 1 98.69 9 TRP B N 1
ATOM 2547 C CA . TRP B 1 9 ? -16.516 -4.672 -16.078 1 98.69 9 TRP B CA 1
ATOM 2548 C C . TRP B 1 9 ? -16.422 -3.855 -14.789 1 98.69 9 TRP B C 1
ATOM 2550 O O . TRP B 1 9 ? -17.422 -3.705 -14.078 1 98.69 9 TRP B O 1
ATOM 2560 N N . GLN B 1 10 ? -15.266 -3.402 -14.414 1 98.25 10 GLN B N 1
ATOM 2561 C CA . GLN B 1 10 ? -15.148 -2.182 -13.625 1 98.25 10 GLN B CA 1
ATOM 2562 C C . GLN B 1 10 ? -15.336 -0.942 -14.492 1 98.25 10 GLN B C 1
ATOM 2564 O O . GLN B 1 10 ? -14.406 -0.516 -15.188 1 98.25 10 GLN B O 1
ATOM 2569 N N . THR B 1 11 ? -16.375 -0.293 -14.414 1 97.5 11 THR B N 1
ATOM 2570 C CA . THR B 1 11 ? -16.781 0.663 -15.438 1 97.5 11 THR B CA 1
ATOM 2571 C C . THR B 1 11 ? -16.109 2.014 -15.219 1 97.5 11 THR B C 1
ATOM 2573 O O . THR B 1 11 ? -15.938 2.789 -16.156 1 97.5 11 THR B O 1
ATOM 2576 N N . ALA B 1 12 ? -15.758 2.342 -13.984 1 95.31 12 ALA B N 1
ATOM 2577 C CA . ALA B 1 12 ? -15.109 3.588 -13.594 1 95.31 12 ALA B CA 1
ATOM 2578 C C . ALA B 1 12 ? -14.203 3.375 -12.383 1 95.31 12 ALA B C 1
ATOM 2580 O O . ALA B 1 12 ? -14.32 2.369 -11.68 1 95.31 12 ALA B O 1
ATOM 2581 N N . PRO B 1 13 ? -13.242 4.312 -12.242 1 92.75 13 PRO B N 1
ATOM 2582 C CA . PRO B 1 13 ? -12.453 4.199 -11.008 1 92.75 13 PRO B CA 1
ATOM 2583 C C . PRO B 1 13 ? -13.328 4.137 -9.758 1 92.75 13 PRO B C 1
ATOM 2585 O O . PRO B 1 13 ? -14.211 4.977 -9.57 1 92.75 13 PRO B O 1
ATOM 2588 N N . LYS B 1 14 ? -13.156 3.07 -8.992 1 91.25 14 LYS B N 1
ATOM 2589 C CA . LYS B 1 14 ? -13.75 2.896 -7.668 1 91.25 14 LYS B CA 1
ATOM 2590 C C . LYS B 1 14 ? -15.266 2.697 -7.77 1 91.25 14 LYS B C 1
ATOM 2592 O O . LYS B 1 14 ? -15.992 2.938 -6.801 1 91.25 14 LYS B O 1
ATOM 2597 N N . ALA B 1 15 ? -15.773 2.346 -8.984 1 93.19 15 ALA B N 1
ATOM 2598 C CA . ALA B 1 15 ? -17.156 1.897 -9.055 1 93.19 15 ALA B CA 1
ATOM 2599 C C . ALA B 1 15 ? -17.438 0.81 -8.023 1 93.19 15 ALA B C 1
ATOM 2601 O O . ALA B 1 15 ? -16.625 -0.092 -7.824 1 93.19 15 ALA B O 1
ATOM 2602 N N . PRO B 1 16 ? -18.594 0.862 -7.305 1 88.94 16 PRO B N 1
ATOM 2603 C CA . PRO B 1 16 ? -18.828 0.008 -6.141 1 88.94 16 PRO B CA 1
ATOM 2604 C C . PRO B 1 16 ? -19.062 -1.451 -6.516 1 88.94 16 PRO B C 1
ATOM 2606 O O . PRO B 1 16 ? -18.984 -2.336 -5.66 1 88.94 16 PRO B O 1
ATOM 2609 N N . LYS B 1 17 ? -19.5 -1.675 -7.805 1 95.12 17 LYS B N 1
ATOM 2610 C CA . LYS B 1 17 ? -19.766 -3.037 -8.25 1 95.12 17 LYS B CA 1
ATOM 2611 C C . LYS B 1 17 ? -19.312 -3.248 -9.688 1 95.12 17 LYS B C 1
ATOM 2613 O O . LYS B 1 17 ? -19.203 -2.293 -10.461 1 95.12 17 LYS B O 1
ATOM 2618 N N . PHE B 1 18 ? -19.016 -4.527 -10.008 1 98 18 PHE B N 1
ATOM 2619 C CA . PHE B 1 18 ? -18.781 -4.895 -11.398 1 98 18 PHE B CA 1
ATOM 2620 C C . PHE B 1 18 ? -20.078 -4.906 -12.18 1 98 18 PHE B C 1
ATOM 2622 O O . PHE B 1 18 ? -21.141 -5.234 -11.633 1 98 18 PHE B O 1
ATOM 2629 N N . GLU B 1 19 ? -20.031 -4.59 -13.398 1 98.44 19 GLU B N 1
ATOM 2630 C CA . GLU B 1 19 ? -21.172 -4.695 -14.297 1 98.44 19 GLU B CA 1
ATOM 2631 C C . GLU B 1 19 ? -20.938 -5.77 -15.359 1 98.44 19 GLU B C 1
ATOM 2633 O O . GLU B 1 19 ? -20.016 -5.66 -16.172 1 98.44 19 GLU B O 1
ATOM 2638 N N . VAL B 1 20 ? -21.766 -6.773 -15.383 1 98.75 20 VAL B N 1
ATOM 2639 C CA . VAL B 1 20 ? -21.656 -7.859 -16.359 1 98.75 20 VAL B CA 1
ATOM 2640 C C . VAL B 1 20 ? -22.375 -7.473 -17.641 1 98.75 20 VAL B C 1
ATOM 2642 O O . VAL B 1 20 ? -23.594 -7.281 -17.656 1 98.75 20 VAL B O 1
ATOM 2645 N N . LYS B 1 21 ? -21.641 -7.324 -18.672 1 98.44 21 LYS B N 1
ATOM 2646 C CA . LYS B 1 21 ? -22.203 -6.945 -19.953 1 98.44 21 LYS B CA 1
ATOM 2647 C C . LYS B 1 21 ? -21.281 -7.359 -21.109 1 98.44 21 LYS B C 1
ATOM 2649 O O . LYS B 1 21 ? -20.234 -7.961 -20.875 1 98.44 21 LYS B O 1
ATOM 2654 N N . GLU B 1 22 ? -21.688 -7.074 -22.281 1 98.31 22 GLU B N 1
ATOM 2655 C CA . GLU B 1 22 ? -20.969 -7.48 -23.5 1 98.31 22 GLU B CA 1
ATOM 2656 C C . GLU B 1 22 ? -19.562 -6.895 -23.531 1 98.31 22 GLU B C 1
ATOM 2658 O O . GLU B 1 22 ? -19.344 -5.762 -23.094 1 98.31 22 GLU B O 1
ATOM 2663 N N . ALA B 1 23 ? -18.656 -7.691 -24.016 1 98.31 23 ALA B N 1
ATOM 2664 C CA . ALA B 1 23 ? -17.266 -7.309 -24.25 1 98.31 23 ALA B CA 1
ATOM 2665 C C . ALA B 1 23 ? -16.812 -7.754 -25.641 1 98.31 23 ALA B C 1
ATOM 2667 O O . ALA B 1 23 ? -17.344 -8.711 -26.203 1 98.31 23 ALA B O 1
ATOM 2668 N N . PRO B 1 24 ? -15.852 -7.043 -26.188 1 97.31 24 PRO B N 1
ATOM 2669 C CA . PRO B 1 24 ? -15.336 -7.492 -27.484 1 97.31 24 PRO B CA 1
ATOM 2670 C C . PRO B 1 24 ? -14.57 -8.812 -27.391 1 97.31 24 PRO B C 1
ATOM 2672 O O . PRO B 1 24 ? -13.875 -9.055 -26.406 1 97.31 24 PRO B O 1
ATOM 2675 N N . TYR B 1 25 ? -14.773 -9.633 -28.375 1 98.06 25 TYR B N 1
ATOM 2676 C CA . TYR B 1 25 ? -13.859 -10.758 -28.578 1 98.06 25 TYR B CA 1
ATOM 2677 C C . TYR B 1 25 ? -12.57 -10.289 -29.234 1 98.06 25 TYR B C 1
ATOM 2679 O O . TYR B 1 25 ? -12.602 -9.625 -30.281 1 98.06 25 TYR B O 1
ATOM 2687 N N . THR B 1 26 ? -11.43 -10.57 -28.688 1 97.94 26 THR B N 1
ATOM 2688 C CA . THR B 1 26 ? -10.141 -10.148 -29.219 1 97.94 26 THR B CA 1
ATOM 2689 C C . THR B 1 26 ? -9.344 -11.352 -29.719 1 97.94 26 THR B C 1
ATOM 2691 O O . THR B 1 26 ? -8.992 -12.234 -28.938 1 97.94 26 THR B O 1
ATOM 2694 N N . ALA B 1 27 ? -9.086 -11.383 -30.938 1 97.81 27 ALA B N 1
ATOM 2695 C CA . ALA B 1 27 ? -8.273 -12.453 -31.516 1 97.81 27 ALA B CA 1
ATOM 2696 C C . ALA B 1 27 ? -6.824 -12.352 -31.062 1 97.81 27 ALA B C 1
ATOM 2698 O O . ALA B 1 27 ? -6.297 -11.242 -30.891 1 97.81 27 ALA B O 1
ATOM 2699 N N . PRO B 1 28 ? -6.18 -13.531 -30.922 1 97.81 28 PRO B N 1
ATOM 2700 C CA . PRO B 1 28 ? -4.785 -13.492 -30.469 1 97.81 28 PRO B CA 1
ATOM 2701 C C . PRO B 1 28 ? -3.828 -13.031 -31.562 1 97.81 28 PRO B C 1
ATOM 2703 O O . PRO B 1 28 ? -4.008 -13.375 -32.719 1 97.81 28 PRO B O 1
ATOM 2706 N N . VAL B 1 29 ? -2.871 -12.188 -31.172 1 96.88 29 VAL B N 1
ATOM 2707 C CA . VAL B 1 29 ? -1.756 -11.844 -32.031 1 96.88 29 VAL B CA 1
ATOM 2708 C C . VAL B 1 29 ? -0.604 -12.82 -31.828 1 96.88 29 VAL B C 1
ATOM 2710 O O . VAL B 1 29 ? -0.784 -13.875 -31.219 1 96.88 29 VAL B O 1
ATOM 2713 N N . ALA B 1 30 ? 0.565 -12.516 -32.406 1 96.81 30 ALA B N 1
ATOM 2714 C CA . ALA B 1 30 ? 1.718 -13.406 -32.312 1 96.81 30 ALA B CA 1
ATOM 2715 C C . ALA B 1 30 ? 2.051 -13.711 -30.859 1 96.81 30 ALA B C 1
ATOM 2717 O O . ALA B 1 30 ? 2.062 -12.812 -30.016 1 96.81 30 ALA B O 1
ATOM 2718 N N . SER B 1 31 ? 2.232 -14.992 -30.5 1 96 31 SER B N 1
ATOM 2719 C CA . SER B 1 31 ? 2.65 -15.523 -29.203 1 96 31 SER B CA 1
ATOM 2720 C C . SER B 1 31 ? 1.532 -15.406 -28.172 1 96 31 SER B C 1
ATOM 2722 O O . SER B 1 31 ? 1.79 -15.398 -26.969 1 96 31 SER B O 1
ATOM 2724 N N . GLU B 1 32 ? 0.316 -15.297 -28.656 1 98.12 32 GLU B N 1
ATOM 2725 C CA . GLU B 1 32 ? -0.836 -15.234 -27.75 1 98.12 32 GLU B CA 1
ATOM 2726 C C . GLU B 1 32 ? -1.804 -16.375 -28.016 1 98.12 32 GLU B C 1
ATOM 2728 O O . GLU B 1 32 ? -1.774 -16.984 -29.094 1 98.12 32 GLU B O 1
ATOM 2733 N N . ILE B 1 33 ? -2.623 -16.672 -27.062 1 98.75 33 ILE B N 1
ATOM 2734 C CA . ILE B 1 33 ? -3.736 -17.594 -27.203 1 98.75 33 ILE B CA 1
ATOM 2735 C C . ILE B 1 33 ? -4.996 -16.984 -26.594 1 98.75 33 ILE B C 1
ATOM 2737 O O . ILE B 1 33 ? -4.918 -16.062 -25.781 1 98.75 33 ILE B O 1
ATOM 2741 N N . VAL B 1 34 ? -6.098 -17.453 -27.016 1 98.81 34 VAL B N 1
ATOM 2742 C CA . VAL B 1 34 ? -7.375 -17.109 -26.406 1 98.81 34 VAL B CA 1
ATOM 2743 C C . VAL B 1 34 ? -7.895 -18.312 -25.594 1 98.81 34 VAL B C 1
ATOM 2745 O O . VAL B 1 34 ? -7.93 -19.438 -26.094 1 98.81 34 VAL B O 1
ATOM 2748 N N . ILE B 1 35 ? -8.227 -18.031 -24.422 1 98.94 35 ILE B N 1
ATOM 2749 C CA . ILE B 1 35 ? -8.758 -19.047 -23.516 1 98.94 35 ILE B CA 1
ATOM 2750 C C . ILE B 1 35 ? -10.242 -18.797 -23.266 1 98.94 35 ILE B C 1
ATOM 2752 O O . ILE B 1 35 ? -10.633 -17.672 -22.938 1 98.94 35 ILE B O 1
ATOM 2756 N N . LYS B 1 36 ? -11.031 -19.766 -23.516 1 98.88 36 LYS B N 1
ATOM 2757 C CA . LYS B 1 36 ? -12.375 -19.781 -22.938 1 98.88 36 LYS B CA 1
ATOM 2758 C C . LYS B 1 36 ? -12.336 -20.172 -21.469 1 98.88 36 LYS B C 1
ATOM 2760 O O . LYS B 1 36 ? -12.125 -21.344 -21.141 1 98.88 36 LYS B O 1
ATOM 2765 N N . ASN B 1 37 ? -12.586 -19.219 -20.609 1 98.94 37 ASN B N 1
ATOM 2766 C CA . ASN B 1 37 ? -12.383 -19.422 -19.172 1 98.94 37 ASN B CA 1
ATOM 2767 C C . ASN B 1 37 ? -13.43 -20.359 -18.594 1 98.94 37 ASN B C 1
ATOM 2769 O O . ASN B 1 37 ? -14.625 -20.203 -18.828 1 98.94 37 ASN B O 1
ATOM 2773 N N . GLY B 1 38 ? -12.938 -21.297 -17.891 1 98.94 38 GLY B N 1
ATOM 2774 C CA . GLY B 1 38 ? -13.812 -22.219 -17.188 1 98.94 38 GLY B CA 1
ATOM 2775 C C . GLY B 1 38 ? -13.938 -21.906 -15.711 1 98.94 38 GLY B C 1
ATOM 2776 O O . GLY B 1 38 ? -14.945 -22.25 -15.078 1 98.94 38 GLY B O 1
ATOM 2777 N N . ALA B 1 39 ? -12.953 -21.312 -15.133 1 98.94 39 ALA B N 1
ATOM 2778 C CA . ALA B 1 39 ? -12.953 -20.859 -13.742 1 98.94 39 ALA B CA 1
ATOM 2779 C C . ALA B 1 39 ? -11.969 -19.703 -13.539 1 98.94 39 ALA B C 1
ATOM 2781 O O . ALA B 1 39 ? -10.961 -19.609 -14.242 1 98.94 39 ALA B O 1
ATOM 2782 N N . VAL B 1 40 ? -12.305 -18.859 -12.641 1 98.94 40 VAL B N 1
ATOM 2783 C CA . VAL B 1 40 ? -11.438 -17.75 -12.227 1 98.94 40 VAL B CA 1
ATOM 2784 C C . VAL B 1 40 ? -11.344 -17.719 -10.703 1 98.94 40 VAL B C 1
ATOM 2786 O O . VAL B 1 40 ? -12.281 -18.109 -10.008 1 98.94 40 VAL B O 1
ATOM 2789 N N . ALA B 1 41 ? -10.234 -17.312 -10.148 1 98.69 41 ALA B N 1
ATOM 2790 C CA . ALA B 1 41 ? -10.062 -17.156 -8.703 1 98.69 41 ALA B CA 1
ATOM 2791 C C . ALA B 1 41 ? -9.93 -15.695 -8.312 1 98.69 41 ALA B C 1
ATOM 2793 O O . ALA B 1 41 ? -9.602 -14.852 -9.148 1 98.69 41 ALA B O 1
ATOM 2794 N N . ILE B 1 42 ? -10.258 -15.391 -7.082 1 98.06 42 ILE B N 1
ATOM 2795 C CA . ILE B 1 42 ? -10.281 -14.023 -6.566 1 98.06 42 ILE B CA 1
ATOM 2796 C C . ILE B 1 42 ? -9 -13.742 -5.789 1 98.06 42 ILE B C 1
ATOM 2798 O O . ILE B 1 42 ? -8.562 -14.57 -4.984 1 98.06 42 ILE B O 1
ATOM 2802 N N . ASN B 1 43 ? -8.359 -12.68 -6.078 1 96.5 43 ASN B N 1
ATOM 2803 C CA . ASN B 1 43 ? -7.18 -12.211 -5.367 1 96.5 43 ASN B CA 1
ATOM 2804 C C . ASN B 1 43 ? -7.457 -10.898 -4.629 1 96.5 43 ASN B C 1
ATOM 2806 O O . ASN B 1 43 ? -8.422 -10.195 -4.941 1 96.5 43 ASN B O 1
ATOM 2810 N N . ILE B 1 44 ? -6.586 -10.547 -3.67 1 93.81 44 ILE B N 1
ATOM 2811 C CA . ILE B 1 44 ? -6.703 -9.297 -2.924 1 93.81 44 ILE B CA 1
ATOM 2812 C C . ILE B 1 44 ? -6.664 -8.117 -3.889 1 93.81 44 ILE B C 1
ATOM 2814 O O . ILE B 1 44 ? -7.398 -7.141 -3.717 1 93.81 44 ILE B O 1
ATOM 2818 N N . VAL B 1 45 ? -5.871 -8.18 -4.895 1 95.5 45 VAL B N 1
ATOM 2819 C CA . VAL B 1 45 ? -5.703 -7.07 -5.824 1 95.5 45 VAL B CA 1
ATOM 2820 C C . VAL B 1 45 ? -7.023 -6.789 -6.539 1 95.5 45 VAL B C 1
ATOM 2822 O O . VAL B 1 45 ? -7.297 -5.648 -6.922 1 95.5 45 VAL B O 1
ATOM 2825 N N . ASP B 1 46 ? -7.902 -7.801 -6.715 1 96.88 46 ASP B N 1
ATOM 2826 C CA . ASP B 1 46 ? -9.172 -7.637 -7.422 1 96.88 46 ASP B CA 1
ATOM 2827 C C . ASP B 1 46 ? -10.102 -6.688 -6.668 1 96.88 46 ASP B C 1
ATOM 2829 O O . ASP B 1 46 ? -10.5 -5.652 -7.203 1 96.88 46 ASP B O 1
ATOM 2833 N N . TRP B 1 47 ? -10.344 -6.996 -5.402 1 94.94 47 TRP B N 1
ATOM 2834 C CA . TRP B 1 47 ? -11.266 -6.152 -4.66 1 94.94 47 TRP B CA 1
ATOM 2835 C C . TRP B 1 47 ? -10.578 -4.883 -4.168 1 94.94 47 TRP B C 1
ATOM 2837 O O . TRP B 1 47 ? -11.227 -3.855 -3.959 1 94.94 47 TRP B O 1
ATOM 2847 N N . ALA B 1 48 ? -9.242 -4.918 -3.947 1 94.44 48 ALA B N 1
ATOM 2848 C CA . ALA B 1 48 ? -8.508 -3.711 -3.588 1 94.44 48 ALA B CA 1
ATOM 2849 C C . ALA B 1 48 ? -8.57 -2.676 -4.711 1 94.44 48 ALA B C 1
ATOM 2851 O O . ALA B 1 48 ? -8.773 -1.487 -4.453 1 94.44 48 ALA B O 1
ATOM 2852 N N . LEU B 1 49 ? -8.375 -3.119 -5.934 1 95.19 49 LEU B N 1
ATOM 2853 C CA . LEU B 1 49 ? -8.469 -2.217 -7.078 1 95.19 49 LEU B CA 1
ATOM 2854 C C . LEU B 1 49 ? -9.883 -1.673 -7.234 1 95.19 49 LEU B C 1
ATOM 2856 O O . LEU B 1 49 ? -10.07 -0.509 -7.598 1 95.19 49 LEU B O 1
ATOM 2860 N N . GLN B 1 50 ? -10.852 -2.506 -7.016 1 94.25 50 GLN B N 1
ATOM 2861 C CA . GLN B 1 50 ? -12.227 -2.021 -7.062 1 94.25 50 GLN B CA 1
ATOM 2862 C C . GLN B 1 50 ? -12.445 -0.899 -6.055 1 94.25 50 GLN B C 1
ATOM 2864 O O . GLN B 1 50 ? -13.078 0.111 -6.371 1 94.25 50 GLN B O 1
ATOM 2869 N N . ALA B 1 51 ? -11.836 -1.062 -4.898 1 91.81 51 ALA B N 1
ATOM 2870 C CA . ALA B 1 51 ? -12.078 -0.139 -3.793 1 91.81 51 ALA B CA 1
ATOM 2871 C C . ALA B 1 51 ? -11.219 1.113 -3.924 1 91.81 51 ALA B C 1
ATOM 2873 O O . ALA B 1 51 ? -11.664 2.217 -3.592 1 91.81 51 ALA B O 1
ATOM 2874 N N . MET B 1 52 ? -9.93 0.946 -4.457 1 92.81 52 MET B N 1
ATOM 2875 C CA . MET B 1 52 ? -8.953 2.023 -4.336 1 92.81 52 MET B CA 1
ATOM 2876 C C . MET B 1 52 ? -8.688 2.668 -5.691 1 92.81 52 MET B C 1
ATOM 2878 O O . MET B 1 52 ? -8.172 3.787 -5.758 1 92.81 52 MET B O 1
ATOM 2882 N N . GLY B 1 53 ? -8.93 1.906 -6.801 1 91.94 53 GLY B N 1
ATOM 2883 C CA . GLY B 1 53 ? -8.719 2.443 -8.141 1 91.94 53 GLY B CA 1
ATOM 2884 C C . GLY B 1 53 ? -7.332 3.025 -8.336 1 91.94 53 GLY B C 1
ATOM 2885 O O . GLY B 1 53 ? -6.332 2.373 -8.031 1 91.94 53 GLY B O 1
ATOM 2886 N N . PRO B 1 54 ? -7.23 4.238 -8.812 1 88.88 54 PRO B N 1
ATOM 2887 C CA . PRO B 1 54 ? -5.949 4.875 -9.125 1 88.88 54 PRO B CA 1
ATOM 2888 C C . PRO B 1 54 ? -5.078 5.086 -7.891 1 88.88 54 PRO B C 1
ATOM 2890 O O . PRO B 1 54 ? -3.875 5.332 -8.016 1 88.88 54 PRO B O 1
ATOM 2893 N N . ASP B 1 55 ? -5.645 5.062 -6.711 1 89 55 ASP B N 1
ATOM 2894 C CA . ASP B 1 55 ? -4.871 5.219 -5.48 1 89 55 ASP B CA 1
ATOM 2895 C C . ASP B 1 55 ? -4.055 3.965 -5.18 1 89 55 ASP B C 1
ATOM 2897 O O . ASP B 1 55 ? -3.102 4.012 -4.398 1 89 55 ASP B O 1
ATOM 2901 N N . LEU B 1 56 ? -4.449 2.834 -5.797 1 91.12 56 LEU B N 1
ATOM 2902 C CA . LEU B 1 56 ? -3.645 1.621 -5.695 1 91.12 56 LEU B CA 1
ATOM 2903 C C . LEU B 1 56 ? -2.648 1.531 -6.848 1 91.12 56 LEU B C 1
ATOM 2905 O O . LEU B 1 56 ? -1.438 1.459 -6.625 1 91.12 56 LEU B O 1
ATOM 2909 N N . PHE B 1 57 ? -3.162 1.567 -8.055 1 90.12 57 PHE B N 1
ATOM 2910 C CA . PHE B 1 57 ? -2.361 1.592 -9.273 1 90.12 57 PHE B CA 1
ATOM 2911 C C . PHE B 1 57 ? -2.805 2.727 -10.195 1 90.12 57 PHE B C 1
ATOM 2913 O O . PHE B 1 57 ? -3.891 2.676 -10.773 1 90.12 57 PHE B O 1
ATOM 2920 N N . ASN B 1 58 ? -1.893 3.674 -10.391 1 88.31 58 ASN B N 1
ATOM 2921 C CA . ASN B 1 58 ? -2.314 4.922 -11.023 1 88.31 58 ASN B CA 1
ATOM 2922 C C . ASN B 1 58 ? -2.24 4.832 -12.547 1 88.31 58 ASN B C 1
ATOM 2924 O O . ASN B 1 58 ? -2.662 5.754 -13.25 1 88.31 58 ASN B O 1
ATOM 2928 N N . TRP B 1 59 ? -1.798 3.699 -13.117 1 89.06 59 TRP B N 1
ATOM 2929 C CA . TRP B 1 59 ? -1.649 3.586 -14.562 1 89.06 59 TRP B CA 1
ATOM 2930 C C . TRP B 1 59 ? -2.828 2.836 -15.172 1 89.06 59 TRP B C 1
ATOM 2932 O O . TRP B 1 59 ? -2.949 2.748 -16.391 1 89.06 59 TRP B O 1
ATOM 2942 N N . ILE B 1 60 ? -3.652 2.256 -14.305 1 93.44 60 ILE B N 1
ATOM 2943 C CA . ILE B 1 60 ? -4.781 1.478 -14.797 1 93.44 60 ILE B CA 1
ATOM 2944 C C . ILE B 1 60 ? -5.867 2.418 -15.32 1 93.44 60 ILE B C 1
ATOM 2946 O O . ILE B 1 60 ? -6.242 3.377 -14.641 1 93.44 60 ILE B O 1
ATOM 2950 N N . THR B 1 61 ? -6.344 2.111 -16.531 1 95.5 61 THR B N 1
ATOM 2951 C CA . THR B 1 61 ? -7.41 2.902 -17.141 1 95.5 61 THR B CA 1
ATOM 2952 C C . THR B 1 61 ? -8.75 2.176 -17.031 1 95.5 61 THR B C 1
ATOM 2954 O O . THR B 1 61 ? -8.789 0.963 -16.812 1 95.5 61 THR B O 1
ATOM 2957 N N . TYR B 1 62 ? -9.852 2.912 -17.219 1 95.69 62 TYR B N 1
ATOM 2958 C CA . TYR B 1 62 ? -11.203 2.387 -17.109 1 95.69 62 TYR B CA 1
ATOM 2959 C C . TYR B 1 62 ? -12.047 2.801 -18.312 1 95.69 62 TYR B C 1
ATOM 2961 O O . TYR B 1 62 ? -11.812 3.857 -18.906 1 95.69 62 TYR B O 1
ATOM 2969 N N . PRO B 1 63 ? -13.031 2.068 -18.734 1 97.38 63 PRO B N 1
ATOM 2970 C CA . PRO B 1 63 ? -13.414 0.804 -18.094 1 97.38 63 PRO B CA 1
ATOM 2971 C C . PRO B 1 63 ? -12.344 -0.278 -18.25 1 97.38 63 PRO B C 1
ATOM 2973 O O . PRO B 1 63 ? -11.578 -0.262 -19.203 1 97.38 63 PRO B O 1
ATOM 2976 N N . GLN B 1 64 ? -12.273 -1.199 -17.281 1 98.06 64 GLN B N 1
ATOM 2977 C CA . GLN B 1 64 ? -11.289 -2.271 -17.234 1 98.06 64 GLN B CA 1
ATOM 2978 C C . GLN B 1 64 ? -11.938 -3.605 -16.875 1 98.06 64 GLN B C 1
ATOM 2980 O O . GLN B 1 64 ? -12.984 -3.635 -16.234 1 98.06 64 GLN B O 1
ATOM 2985 N N . VAL B 1 65 ? -11.398 -4.738 -17.328 1 98.69 65 VAL B N 1
ATOM 2986 C CA . VAL B 1 65 ? -11.711 -6.086 -16.875 1 98.69 65 VAL B CA 1
ATOM 2987 C C . VAL B 1 65 ? -10.586 -6.605 -15.977 1 98.69 65 VAL B C 1
ATOM 2989 O O . VAL B 1 65 ? -9.453 -6.777 -16.438 1 98.69 65 VAL B O 1
ATOM 2992 N N . LEU B 1 66 ? -10.938 -6.887 -14.711 1 98.31 66 LEU B N 1
ATOM 2993 C CA . LEU B 1 66 ? -9.93 -7.297 -13.742 1 98.31 66 LEU B CA 1
ATOM 2994 C C . LEU B 1 66 ? -9.773 -8.812 -13.727 1 98.31 66 LEU B C 1
ATOM 2996 O O . LEU B 1 66 ? -10.062 -9.484 -14.727 1 98.31 66 LEU B O 1
ATOM 3000 N N . GLY B 1 67 ? -9.133 -9.305 -12.734 1 98.62 67 GLY B N 1
ATOM 3001 C CA . GLY B 1 67 ? -8.883 -10.727 -12.586 1 98.62 67 GLY B CA 1
ATOM 3002 C C . GLY B 1 67 ? -7.531 -11.156 -13.133 1 98.62 67 GLY B C 1
ATOM 3003 O O . GLY B 1 67 ? -7.145 -10.758 -14.234 1 98.62 67 GLY B O 1
ATOM 3004 N N . ASN B 1 68 ? -6.855 -12.086 -12.352 1 98.62 68 ASN B N 1
ATOM 3005 C CA . ASN B 1 68 ? -5.52 -12.508 -12.758 1 98.62 68 ASN B CA 1
ATOM 3006 C C . ASN B 1 68 ? -5.414 -14.031 -12.812 1 98.62 68 ASN B C 1
ATOM 3008 O O . ASN B 1 68 ? -4.457 -14.57 -13.375 1 98.62 68 ASN B O 1
ATOM 3012 N N . ASP B 1 69 ? -6.363 -14.695 -12.242 1 98.88 69 ASP B N 1
ATOM 3013 C CA . ASP B 1 69 ? -6.32 -16.156 -12.141 1 98.88 69 ASP B CA 1
ATOM 3014 C C . ASP B 1 69 ? -7.375 -16.797 -13.039 1 98.88 69 ASP B C 1
ATOM 3016 O O . ASP B 1 69 ? -8.578 -16.594 -12.836 1 98.88 69 ASP B O 1
ATOM 3020 N N . MET B 1 70 ? -6.879 -17.594 -14.008 1 98.81 70 MET B N 1
ATOM 3021 C CA . MET B 1 70 ? -7.863 -18.234 -14.883 1 98.81 70 MET B CA 1
ATOM 3022 C C . MET B 1 70 ? -7.391 -19.609 -15.32 1 98.81 70 MET B C 1
ATOM 3024 O O . MET B 1 70 ? -6.188 -19.875 -15.383 1 98.81 70 MET B O 1
ATOM 3028 N N . ALA B 1 71 ? -8.289 -20.516 -15.547 1 98.94 71 ALA B N 1
ATOM 3029 C CA . ALA B 1 71 ? -8.117 -21.812 -16.172 1 98.94 71 ALA B CA 1
ATOM 3030 C C . ALA B 1 71 ? -9.273 -22.125 -17.125 1 98.94 71 ALA B C 1
ATOM 3032 O O . ALA B 1 71 ? -10.414 -21.734 -16.875 1 98.94 71 ALA B O 1
ATOM 3033 N N . GLY B 1 72 ? -8.922 -22.75 -18.219 1 98.94 72 GLY B N 1
ATOM 3034 C CA . GLY B 1 72 ? -9.945 -23.016 -19.219 1 98.94 72 GLY B CA 1
ATOM 3035 C C . GLY B 1 72 ? -9.406 -23.75 -20.438 1 98.94 72 GLY B C 1
ATOM 3036 O O . GLY B 1 72 ? -8.453 -24.531 -20.328 1 98.94 72 GLY B O 1
ATOM 3037 N N . GLU B 1 73 ? -10.086 -23.516 -21.516 1 98.88 73 GLU B N 1
ATOM 3038 C CA . GLU B 1 73 ? -9.773 -24.203 -22.766 1 98.88 73 GLU B CA 1
ATOM 3039 C C . GLU B 1 73 ? -9.242 -23.234 -23.812 1 98.88 73 GLU B C 1
ATOM 3041 O O . GLU B 1 73 ? -9.812 -22.156 -24.016 1 98.88 73 GLU B O 1
ATOM 3046 N N . VAL B 1 74 ? -8.109 -23.625 -24.453 1 98.88 74 VAL B N 1
ATOM 3047 C CA . VAL B 1 74 ? -7.625 -22.844 -25.594 1 98.88 74 VAL B CA 1
ATOM 3048 C C . VAL B 1 74 ? -8.609 -22.938 -26.75 1 98.88 74 VAL B C 1
ATOM 3050 O O . VAL B 1 74 ? -9.016 -24.031 -27.141 1 98.88 74 VAL B O 1
ATOM 3053 N N . VAL B 1 75 ? -9.016 -21.766 -27.312 1 98.75 75 VAL B N 1
ATOM 3054 C CA . VAL B 1 75 ? -9.992 -21.812 -28.406 1 98.75 75 VAL B CA 1
ATOM 3055 C C . VAL B 1 75 ? -9.383 -21.25 -29.672 1 98.75 75 VAL B C 1
ATOM 3057 O O . VAL B 1 75 ? -9.883 -21.484 -30.781 1 98.75 75 VAL B O 1
ATOM 3060 N N . GLU B 1 76 ? -8.352 -20.453 -29.516 1 98.5 76 GLU B N 1
ATOM 3061 C CA . GLU B 1 76 ? -7.652 -19.859 -30.656 1 98.5 76 GLU B CA 1
ATOM 3062 C C . GLU B 1 76 ? -6.184 -19.594 -30.328 1 98.5 76 GLU B C 1
ATOM 3064 O O . GLU B 1 76 ? -5.84 -19.297 -29.188 1 98.5 76 GLU B O 1
ATOM 3069 N N . VAL B 1 77 ? -5.285 -19.812 -31.328 1 98.44 77 VAL B N 1
ATOM 3070 C CA . VAL B 1 77 ? -3.859 -19.562 -31.141 1 98.44 77 VAL B CA 1
ATOM 3071 C C . VAL B 1 77 ? -3.365 -18.578 -32.188 1 98.44 77 VAL B C 1
ATOM 3073 O O . VAL B 1 77 ? -3.811 -18.609 -33.344 1 98.44 77 VAL B O 1
ATOM 3076 N N . GLY B 1 78 ? -2.535 -17.656 -31.766 1 97.94 78 GLY B N 1
ATOM 3077 C CA . GLY B 1 78 ? -1.947 -16.719 -32.688 1 97.94 78 GLY B CA 1
ATOM 3078 C C . GLY B 1 78 ? -0.827 -17.312 -33.531 1 97.94 78 GLY B C 1
ATOM 3079 O O . GLY B 1 78 ? -0.4 -18.438 -33.281 1 97.94 78 GLY B O 1
ATOM 3080 N N . PRO B 1 79 ? -0.342 -16.5 -34.5 1 96.69 79 PRO B N 1
ATOM 3081 C CA . PRO B 1 79 ? 0.774 -16.969 -35.312 1 96.69 79 PRO B CA 1
ATOM 3082 C C . PRO B 1 79 ? 2.014 -17.312 -34.5 1 96.69 79 PRO B C 1
ATOM 3084 O O . PRO B 1 79 ? 2.346 -16.594 -33.531 1 96.69 79 PRO B O 1
ATOM 3087 N N . GLY B 1 80 ? 2.643 -18.438 -34.812 1 95 80 GLY B N 1
ATOM 3088 C CA . GLY B 1 80 ? 3.91 -18.797 -34.188 1 95 80 GLY B CA 1
ATOM 3089 C C . GLY B 1 80 ? 3.748 -19.625 -32.906 1 95 80 GLY B C 1
ATOM 3090 O O . GLY B 1 80 ? 4.723 -20.172 -32.406 1 95 80 GLY B O 1
ATOM 3091 N N . VAL B 1 81 ? 2.518 -19.703 -32.406 1 97.62 81 VAL B N 1
ATOM 3092 C CA . VAL B 1 81 ? 2.283 -20.516 -31.219 1 97.62 81 VAL B CA 1
ATOM 3093 C C . VAL B 1 81 ? 2.287 -21.984 -31.594 1 97.62 81 VAL B C 1
ATOM 3095 O O . VAL B 1 81 ? 1.528 -22.422 -32.469 1 97.62 81 VAL B O 1
ATOM 3098 N N . THR B 1 82 ? 3.148 -22.75 -30.938 1 96.81 82 THR B N 1
ATOM 3099 C CA . THR B 1 82 ? 3.238 -24.188 -31.234 1 96.81 82 THR B CA 1
ATOM 3100 C C . THR B 1 82 ? 2.977 -25.016 -29.984 1 96.81 82 THR B C 1
ATOM 3102 O O . THR B 1 82 ? 2.709 -26.203 -30.078 1 96.81 82 THR B O 1
ATOM 3105 N N . ARG B 1 83 ? 2.982 -24.391 -28.875 1 96.88 83 ARG B N 1
ATOM 3106 C CA . ARG B 1 83 ? 2.889 -25.109 -27.609 1 96.88 83 ARG B CA 1
ATOM 3107 C C . ARG B 1 83 ? 1.453 -25.547 -27.328 1 96.88 83 ARG B C 1
ATOM 3109 O O . ARG B 1 83 ? 1.215 -26.422 -26.5 1 96.88 83 ARG B O 1
ATOM 3116 N N . PHE B 1 84 ? 0.504 -24.875 -28 1 98.5 84 PHE B N 1
ATOM 3117 C CA . PHE B 1 84 ? -0.903 -25.125 -27.719 1 98.5 84 PHE B CA 1
ATOM 3118 C C . PHE B 1 84 ? -1.706 -25.219 -29 1 98.5 84 PHE B C 1
ATOM 3120 O O . PHE B 1 84 ? -1.283 -24.719 -30.047 1 98.5 84 PHE B O 1
ATOM 3127 N N . LYS B 1 85 ? -2.836 -25.859 -28.953 1 98.38 85 LYS B N 1
ATOM 3128 C CA . LYS B 1 85 ? -3.861 -25.906 -30 1 98.38 85 LYS B CA 1
ATOM 3129 C C . LYS B 1 85 ? -5.258 -25.812 -29.391 1 98.38 85 LYS B C 1
ATOM 3131 O O . LYS B 1 85 ? -5.453 -26.109 -28.203 1 98.38 85 LYS B O 1
ATOM 3136 N N . PRO B 1 86 ? -6.199 -25.375 -30.219 1 98.38 86 PRO B N 1
ATOM 3137 C CA . PRO B 1 86 ? -7.574 -25.359 -29.719 1 98.38 86 PRO B CA 1
ATOM 3138 C C . PRO B 1 86 ? -7.992 -26.703 -29.125 1 98.38 86 PRO B C 1
ATOM 3140 O O . PRO B 1 86 ? -7.699 -27.75 -29.688 1 98.38 86 PRO B O 1
ATOM 3143 N N . GLY B 1 87 ? -8.609 -26.641 -27.938 1 98.62 87 GLY B N 1
ATOM 3144 C CA . GLY B 1 87 ? -9.023 -27.844 -27.234 1 98.62 87 GLY B CA 1
ATOM 3145 C C . GLY B 1 87 ? -8.156 -28.156 -26.031 1 98.62 87 GLY B C 1
ATOM 3146 O O . GLY B 1 87 ? -8.57 -28.906 -25.141 1 98.62 87 GLY B O 1
ATOM 3147 N N . ASP B 1 88 ? -6.941 -27.641 -26 1 98.75 88 ASP B N 1
ATOM 3148 C CA . ASP B 1 88 ? -6.039 -27.891 -24.875 1 98.75 88 ASP B CA 1
ATOM 3149 C C . ASP B 1 88 ? -6.562 -27.234 -23.594 1 98.75 88 ASP B C 1
ATOM 3151 O O . ASP B 1 88 ? -7.078 -26.109 -23.625 1 98.75 88 ASP B O 1
ATOM 3155 N N . ARG B 1 89 ? -6.457 -27.938 -22.406 1 98.88 89 ARG B N 1
ATOM 3156 C CA . ARG B 1 89 ? -6.789 -27.391 -21.094 1 98.88 89 ARG B CA 1
ATOM 3157 C C . ARG B 1 89 ? -5.578 -26.703 -20.469 1 98.88 89 ARG B C 1
ATOM 3159 O O . ARG B 1 89 ? -4.492 -27.281 -20.406 1 98.88 89 ARG B O 1
ATOM 3166 N N . VAL B 1 90 ? -5.762 -25.469 -20.016 1 98.94 90 VAL B N 1
ATOM 3167 C CA . VAL B 1 90 ? -4.602 -24.703 -19.562 1 98.94 90 VAL B CA 1
ATOM 3168 C C . VAL B 1 90 ? -4.969 -23.906 -18.312 1 98.94 90 VAL B C 1
ATOM 3170 O O . VAL B 1 90 ? -6.148 -23.719 -18.016 1 98.94 90 VAL B O 1
ATOM 3173 N N . VAL B 1 91 ? -4.027 -23.578 -17.5 1 98.94 91 VAL B N 1
ATOM 3174 C CA . VAL B 1 91 ? -4.051 -22.547 -16.469 1 98.94 91 VAL B CA 1
ATOM 3175 C C . VAL B 1 91 ? -3.145 -21.391 -16.875 1 98.94 91 VAL B C 1
ATOM 3177 O O . VAL B 1 91 ? -2.104 -21.594 -17.5 1 98.94 91 VAL B O 1
ATOM 3180 N N . ALA B 1 92 ? -3.578 -20.141 -16.594 1 98.88 92 ALA B N 1
ATOM 3181 C CA . ALA B 1 92 ? -2.83 -19 -17.109 1 98.88 92 ALA B CA 1
ATOM 3182 C C . ALA B 1 92 ? -2.951 -17.797 -16.172 1 98.88 92 ALA B C 1
ATOM 3184 O O . ALA B 1 92 ? -3.947 -17.656 -15.461 1 98.88 92 ALA B O 1
ATOM 3185 N N . HIS B 1 93 ? -1.889 -16.984 -16.141 1 98.81 93 HIS B N 1
ATOM 3186 C CA . HIS B 1 93 ? -1.873 -15.695 -15.453 1 98.81 93 HIS B CA 1
ATOM 3187 C C . HIS B 1 93 ? -2.326 -14.57 -16.375 1 98.81 93 HIS B C 1
ATOM 3189 O O . HIS B 1 93 ? -1.613 -14.211 -17.312 1 98.81 93 HIS B O 1
ATOM 3195 N N . ALA B 1 94 ? -3.553 -14.062 -16.125 1 98.5 94 ALA B N 1
ATOM 3196 C CA . ALA B 1 94 ? -4.043 -12.891 -16.859 1 98.5 94 ALA B CA 1
ATOM 3197 C C . ALA B 1 94 ? -3.215 -11.656 -16.531 1 98.5 94 ALA B C 1
ATOM 3199 O O . ALA B 1 94 ? -3.074 -11.289 -15.367 1 98.5 94 ALA B O 1
ATOM 3200 N N . ILE B 1 95 ? -2.678 -10.961 -17.516 1 96.94 95 ILE B N 1
ATOM 3201 C CA . ILE B 1 95 ? -1.634 -9.969 -17.297 1 96.94 95 ILE B CA 1
ATOM 3202 C C . ILE B 1 95 ? -2.178 -8.578 -17.625 1 96.94 95 ILE B C 1
ATOM 3204 O O . ILE B 1 95 ? -1.436 -7.699 -18.078 1 96.94 95 ILE B O 1
ATOM 3208 N N . ASN B 1 96 ? -3.473 -8.344 -17.484 1 95.56 96 ASN B N 1
ATOM 3209 C CA . ASN B 1 96 ? -4.145 -7.09 -17.812 1 95.56 96 ASN B CA 1
ATOM 3210 C C . ASN B 1 96 ? -3.498 -5.906 -17.094 1 95.56 96 ASN B C 1
ATOM 3212 O O . ASN B 1 96 ? -3.383 -4.82 -17.656 1 95.56 96 ASN B O 1
ATOM 3216 N N . LEU B 1 97 ? -2.998 -6.094 -15.922 1 92.81 97 LEU B N 1
ATOM 3217 C CA . LEU B 1 97 ? -2.482 -4.996 -15.109 1 92.81 97 LEU B CA 1
ATOM 3218 C C . LEU B 1 97 ? -1.113 -4.547 -15.609 1 92.81 97 LEU B C 1
ATOM 3220 O O . LEU B 1 97 ? -0.684 -3.424 -15.336 1 92.81 97 LEU B O 1
ATOM 3224 N N . MET B 1 98 ? -0.437 -5.406 -16.297 1 91.25 98 MET B N 1
ATOM 3225 C CA . MET B 1 98 ? 0.878 -5.066 -16.828 1 91.25 98 MET B CA 1
ATOM 3226 C C . MET B 1 98 ? 0.749 -4.238 -18.109 1 91.25 98 MET B C 1
ATOM 3228 O O . MET B 1 98 ? 1.515 -3.295 -18.312 1 91.25 98 MET B O 1
ATOM 3232 N N . ASN B 1 99 ? -0.24 -4.559 -18.906 1 91.62 99 ASN B N 1
ATOM 3233 C CA . ASN B 1 99 ? -0.364 -3.936 -20.219 1 91.62 99 ASN B CA 1
ATOM 3234 C C . ASN B 1 99 ? -1.551 -2.979 -20.281 1 91.62 99 ASN B C 1
ATOM 3236 O O . ASN B 1 99 ? -1.765 -2.307 -21.297 1 91.62 99 ASN B O 1
ATOM 3240 N N . ASN B 1 100 ? -2.279 -2.961 -19.234 1 94.44 100 ASN B N 1
ATOM 3241 C CA . ASN B 1 100 ? -3.473 -2.121 -19.172 1 94.44 100 ASN B CA 1
ATOM 3242 C C . ASN B 1 100 ? -4.418 -2.408 -20.328 1 94.44 100 ASN B C 1
ATOM 3244 O O . ASN B 1 100 ? -4.82 -1.492 -21.047 1 94.44 100 ASN B O 1
ATOM 3248 N N . LYS B 1 101 ? -4.703 -3.656 -20.562 1 96.94 101 LYS B N 1
ATOM 3249 C CA . LYS B 1 101 ? -5.574 -4.133 -21.641 1 96.94 101 LYS B CA 1
ATOM 3250 C C . LYS B 1 101 ? -6.707 -4.988 -21.094 1 96.94 101 LYS B C 1
ATOM 3252 O O . LYS B 1 101 ? -6.477 -6.086 -20.578 1 96.94 101 LYS B O 1
ATOM 3257 N N . ALA B 1 102 ? -7.906 -4.559 -21.344 1 97.94 102 ALA B N 1
ATOM 3258 C CA . ALA B 1 102 ? -9.078 -5.234 -20.797 1 97.94 102 ALA B CA 1
ATOM 3259 C C . ALA B 1 102 ? -9.211 -6.645 -21.375 1 97.94 102 ALA B C 1
ATOM 3261 O O . ALA B 1 102 ? -9.68 -7.555 -20.688 1 97.94 102 ALA B O 1
ATOM 3262 N N . SER B 1 103 ? -8.75 -6.844 -22.594 1 98.38 103 SER B N 1
ATOM 3263 C CA . SER B 1 103 ? -8.867 -8.148 -23.25 1 98.38 103 SER B CA 1
ATOM 3264 C C . SER B 1 103 ? -8.023 -9.195 -22.531 1 98.38 103 SER B C 1
ATOM 3266 O O . SER B 1 103 ? -8.203 -10.398 -22.75 1 98.38 103 SER B O 1
ATOM 3268 N N . GLU B 1 104 ? -7.125 -8.789 -21.625 1 98.5 104 GLU B N 1
ATOM 3269 C CA . GLU B 1 104 ? -6.199 -9.695 -20.953 1 98.5 104 GLU B CA 1
ATOM 3270 C C . GLU B 1 104 ? -6.664 -10 -19.531 1 98.5 104 GLU B C 1
ATOM 3272 O O . GLU B 1 104 ? -5.992 -10.719 -18.797 1 98.5 104 GLU B O 1
ATOM 3277 N N . GLY B 1 105 ? -7.809 -9.469 -19.094 1 98.75 105 GLY B N 1
ATOM 3278 C CA . GLY B 1 105 ? -8.352 -9.766 -17.781 1 98.75 105 GLY B CA 1
ATOM 3279 C C . GLY B 1 105 ? -9.07 -11.102 -17.719 1 98.75 105 GLY B C 1
ATOM 3280 O O . GLY B 1 105 ? -9.648 -11.547 -18.703 1 98.75 105 GLY B O 1
ATOM 3281 N N . ALA B 1 106 ? -9.094 -11.672 -16.609 1 98.88 106 ALA B N 1
ATOM 3282 C CA . ALA B 1 106 ? -9.656 -13.008 -16.453 1 98.88 106 ALA B CA 1
ATOM 3283 C C . ALA B 1 106 ? -11.172 -12.945 -16.25 1 98.88 106 ALA B C 1
ATOM 3285 O O . ALA B 1 106 ? -11.875 -13.914 -16.547 1 98.88 106 ALA B O 1
ATOM 3286 N N . PHE B 1 107 ? -11.719 -11.867 -15.703 1 98.88 107 PHE B N 1
ATOM 3287 C CA . PHE B 1 107 ? -13.141 -11.789 -15.359 1 98.88 107 PHE B CA 1
ATOM 3288 C C . PHE B 1 107 ? -13.984 -11.594 -16.609 1 98.88 107 PHE B C 1
ATOM 3290 O O . PHE B 1 107 ? -14.766 -10.641 -16.703 1 98.88 107 PHE B O 1
ATOM 3297 N N . GLN B 1 108 ? -13.805 -12.445 -17.547 1 98.88 108 GLN B N 1
ATOM 3298 C CA . GLN B 1 108 ? -14.57 -12.492 -18.797 1 98.88 108 GLN B CA 1
ATOM 3299 C C . GLN B 1 108 ? -14.609 -13.906 -19.359 1 98.88 108 GLN B C 1
ATOM 3301 O O . GLN B 1 108 ? -13.883 -14.789 -18.891 1 98.88 108 GLN B O 1
ATOM 3306 N N . LEU B 1 109 ? -15.438 -14.164 -20.344 1 98.88 109 LEU B N 1
ATOM 3307 C CA . LEU B 1 109 ? -15.602 -15.516 -20.875 1 98.88 109 LEU B CA 1
ATOM 3308 C C . LEU B 1 109 ? -14.406 -15.906 -21.734 1 98.88 109 LEU B C 1
ATOM 3310 O O . LEU B 1 109 ? -14 -17.062 -21.75 1 98.88 109 LEU B O 1
ATOM 3314 N N . TYR B 1 110 ? -13.859 -14.953 -22.5 1 98.88 110 TYR B N 1
ATOM 3315 C CA . TYR B 1 110 ? -12.703 -15.188 -23.359 1 98.88 110 TYR B CA 1
ATOM 3316 C C . TYR B 1 110 ? -11.594 -14.188 -23.047 1 98.88 110 TYR B C 1
ATOM 3318 O O . TYR B 1 110 ? -11.805 -12.977 -23.125 1 98.88 110 TYR B O 1
ATOM 3326 N N . SER B 1 111 ? -10.414 -14.672 -22.703 1 98.81 111 SER B N 1
ATOM 3327 C CA . SER B 1 111 ? -9.266 -13.828 -22.375 1 98.81 111 SER B CA 1
ATOM 3328 C C . SER B 1 111 ? -8.094 -14.117 -23.312 1 98.81 111 SER B C 1
ATOM 3330 O O . SER B 1 111 ? -7.863 -15.273 -23.688 1 98.81 111 SER B O 1
ATOM 3332 N N . VAL B 1 112 ? -7.387 -13.07 -23.625 1 98.56 112 VAL B N 1
ATOM 3333 C CA . VAL B 1 112 ? -6.129 -13.195 -24.344 1 98.56 112 VAL B CA 1
ATOM 3334 C C . VAL B 1 112 ? -4.961 -13.266 -23.359 1 98.56 112 VAL B C 1
ATOM 3336 O O . VAL B 1 112 ? -4.938 -12.547 -22.375 1 98.56 112 VAL B O 1
ATOM 3339 N N . VAL B 1 113 ? -4.008 -14.195 -23.625 1 98.25 113 VAL B N 1
ATOM 3340 C CA . VAL B 1 113 ? -2.824 -14.281 -22.766 1 98.25 113 VAL B CA 1
ATOM 3341 C C . VAL B 1 113 ? -1.626 -14.742 -23.594 1 98.25 113 VAL B C 1
ATOM 3343 O O . VAL B 1 113 ? -1.776 -15.516 -24.547 1 98.25 113 VAL B O 1
ATOM 3346 N N . PRO B 1 114 ? -0.4 -14.219 -23.297 1 97.62 114 PRO B N 1
ATOM 3347 C CA . PRO B 1 114 ? 0.775 -14.812 -23.938 1 97.62 114 PRO B CA 1
ATOM 3348 C C . PRO B 1 114 ? 0.905 -16.312 -23.672 1 97.62 114 PRO B C 1
ATOM 3350 O O . PRO B 1 114 ? 0.627 -16.766 -22.562 1 97.62 114 PRO B O 1
ATOM 3353 N N . ASP B 1 115 ? 1.325 -17.031 -24.703 1 97.81 115 ASP B N 1
ATOM 3354 C CA . ASP B 1 115 ? 1.418 -18.484 -24.578 1 97.81 115 ASP B CA 1
ATOM 3355 C C . ASP B 1 115 ? 2.434 -18.875 -23.5 1 97.81 115 ASP B C 1
ATOM 3357 O O . ASP B 1 115 ? 2.303 -19.938 -22.875 1 97.81 115 ASP B O 1
ATOM 3361 N N . PHE B 1 116 ? 3.436 -18.016 -23.188 1 97.31 116 PHE B N 1
ATOM 3362 C CA . PHE B 1 116 ? 4.484 -18.328 -22.234 1 97.31 116 PHE B CA 1
ATOM 3363 C C . PHE B 1 116 ? 4.039 -17.984 -20.812 1 97.31 116 PHE B C 1
ATOM 3365 O O . PHE B 1 116 ? 4.797 -18.156 -19.859 1 97.31 116 PHE B O 1
ATOM 3372 N N . MET B 1 117 ? 2.766 -17.531 -20.656 1 98.19 117 MET B N 1
ATOM 3373 C CA . MET B 1 117 ? 2.16 -17.281 -19.359 1 98.19 117 MET B CA 1
ATOM 3374 C C . MET B 1 117 ? 1.066 -18.312 -19.062 1 98.19 117 MET B C 1
ATOM 3376 O O . MET B 1 117 ? 0.229 -18.094 -18.188 1 98.19 117 MET B O 1
ATOM 3380 N N . ALA B 1 118 ? 1.048 -19.359 -19.797 1 98.81 118 ALA B N 1
ATOM 3381 C CA . ALA B 1 118 ? 0.087 -20.453 -19.641 1 98.81 118 ALA B CA 1
ATOM 3382 C C . ALA B 1 118 ? 0.795 -21.797 -19.516 1 98.81 118 ALA B C 1
ATOM 3384 O O . ALA B 1 118 ? 1.887 -21.969 -20.062 1 98.81 118 ALA B O 1
ATOM 3385 N N . ALA B 1 119 ? 0.212 -22.688 -18.797 1 98.94 119 ALA B N 1
ATOM 3386 C CA . ALA B 1 119 ? 0.693 -24.062 -18.656 1 98.94 119 ALA B CA 1
ATOM 3387 C C . ALA B 1 119 ? -0.43 -25.062 -18.891 1 98.94 119 ALA B C 1
ATOM 3389 O O . ALA B 1 119 ? -1.581 -24.812 -18.531 1 98.94 119 ALA B O 1
ATOM 3390 N N . PRO B 1 120 ? -0.075 -26.172 -19.5 1 98.81 120 PRO B N 1
ATOM 3391 C CA . PRO B 1 120 ? -1.09 -27.219 -19.625 1 98.81 120 PRO B CA 1
ATOM 3392 C C . PRO B 1 120 ? -1.486 -27.828 -18.281 1 98.81 120 PRO B C 1
ATOM 3394 O O . PRO B 1 120 ? -0.672 -27.875 -17.359 1 98.81 120 PRO B O 1
ATOM 3397 N N . ILE B 1 121 ? -2.721 -28.203 -18.141 1 98.56 121 ILE B N 1
ATOM 3398 C CA . ILE B 1 121 ? -3.15 -28.938 -16.969 1 98.56 121 ILE B CA 1
ATOM 3399 C C . ILE B 1 121 ? -3.66 -30.312 -17.375 1 98.56 121 ILE B C 1
ATOM 3401 O O . ILE B 1 121 ? -4.293 -30.469 -18.422 1 98.56 121 ILE B O 1
ATOM 3405 N N . PRO B 1 122 ? -3.363 -31.344 -16.625 1 98.12 122 PRO B N 1
ATOM 3406 C CA . PRO B 1 122 ? -3.871 -32.688 -16.922 1 98.12 122 PRO B CA 1
ATOM 3407 C C . PRO B 1 122 ? -5.379 -32.812 -16.719 1 98.12 122 PRO B C 1
ATOM 3409 O O . PRO B 1 122 ? -5.988 -31.953 -16.078 1 98.12 122 PRO B O 1
ATOM 3412 N N . ASP B 1 123 ? -5.949 -33.844 -17.234 1 97.38 123 ASP B N 1
ATOM 3413 C CA . ASP B 1 123 ? -7.391 -34.062 -17.172 1 97.38 123 ASP B CA 1
ATOM 3414 C C . ASP B 1 123 ? -7.852 -34.25 -15.727 1 97.38 123 ASP B C 1
ATOM 3416 O O . ASP B 1 123 ? -9.008 -34 -15.398 1 97.38 123 ASP B O 1
ATOM 3420 N N . SER B 1 124 ? -6.957 -34.656 -14.891 1 97.62 124 SER B N 1
ATOM 3421 C CA . SER B 1 124 ? -7.289 -34.969 -13.508 1 97.62 124 SER B CA 1
ATOM 3422 C C . SER B 1 124 ? -7.5 -33.719 -12.68 1 97.62 124 SER B C 1
ATOM 3424 O O . SER B 1 124 ? -8.008 -33.781 -11.562 1 97.62 124 SER B O 1
ATOM 3426 N N . ILE B 1 125 ? -7.129 -32.594 -13.18 1 98.62 125 ILE B N 1
ATOM 3427 C CA . ILE B 1 125 ? -7.234 -31.328 -12.445 1 98.62 125 ILE B CA 1
ATOM 3428 C C . ILE B 1 125 ? -8.359 -30.484 -13.023 1 98.62 125 ILE B C 1
ATOM 3430 O O . ILE B 1 125 ? -8.359 -30.156 -14.211 1 98.62 125 ILE B O 1
ATOM 3434 N N . SER B 1 126 ? -9.359 -30.156 -12.172 1 98.88 126 SER B N 1
ATOM 3435 C CA . SER B 1 126 ? -10.461 -29.312 -12.617 1 98.88 126 SER B CA 1
ATOM 3436 C C . SER B 1 126 ? -9.992 -27.875 -12.867 1 98.88 126 SER B C 1
ATOM 3438 O O . SER B 1 126 ? -8.93 -27.469 -12.383 1 98.88 126 SER B O 1
ATOM 3440 N N . TYR B 1 127 ? -10.758 -27.172 -13.695 1 98.94 127 TYR B N 1
ATOM 3441 C CA . TYR B 1 127 ? -10.453 -25.766 -13.906 1 98.94 127 TYR B CA 1
ATOM 3442 C C . TYR B 1 127 ? -10.469 -25 -12.586 1 98.94 127 TYR B C 1
ATOM 3444 O O . TYR B 1 127 ? -9.641 -24.109 -12.367 1 98.94 127 TYR B O 1
ATOM 3452 N N . GLU B 1 128 ? -11.422 -25.328 -11.703 1 98.88 128 GLU B N 1
ATOM 3453 C CA . GLU B 1 128 ? -11.523 -24.672 -10.398 1 98.88 128 GLU B CA 1
ATOM 3454 C C . GLU B 1 128 ? -10.258 -24.891 -9.578 1 98.88 128 GLU B C 1
ATOM 3456 O O . GLU B 1 128 ? -9.711 -23.938 -9.016 1 98.88 128 GLU B O 1
ATOM 3461 N N . ALA B 1 129 ? -9.766 -26.062 -9.57 1 98.75 129 ALA B N 1
ATOM 3462 C CA . ALA B 1 129 ? -8.555 -26.359 -8.82 1 98.75 129 ALA B CA 1
ATOM 3463 C C . ALA B 1 129 ? -7.348 -25.641 -9.414 1 98.75 129 ALA B C 1
ATOM 3465 O O . ALA B 1 129 ? -6.555 -25.031 -8.68 1 98.75 129 ALA B O 1
ATOM 3466 N N . ALA B 1 130 ? -7.242 -25.641 -10.688 1 98.88 130 ALA B N 1
ATOM 3467 C CA . ALA B 1 130 ? -6.094 -25.047 -11.367 1 98.88 130 ALA B CA 1
ATOM 3468 C C . ALA B 1 130 ? -6.09 -23.531 -11.203 1 98.88 130 ALA B C 1
ATOM 3470 O O . ALA B 1 130 ? -5.027 -22.922 -11.086 1 98.88 130 ALA B O 1
ATOM 3471 N N . SER B 1 131 ? -7.266 -22.938 -11.133 1 98.88 131 SER B N 1
ATOM 3472 C CA . SER B 1 131 ? -7.395 -21.484 -11.164 1 98.88 131 SER B CA 1
ATOM 3473 C C . SER B 1 131 ? -6.809 -20.859 -9.906 1 98.88 131 SER B C 1
ATOM 3475 O O . SER B 1 131 ? -6.566 -19.641 -9.867 1 98.88 131 SER B O 1
ATOM 3477 N N . VAL B 1 132 ? -6.477 -21.609 -8.844 1 98.56 132 VAL B N 1
ATOM 3478 C CA . VAL B 1 132 ? -5.996 -21.031 -7.598 1 98.56 132 VAL B CA 1
ATOM 3479 C C . VAL B 1 132 ? -4.508 -20.719 -7.711 1 98.56 132 VAL B C 1
ATOM 3481 O O . VAL B 1 132 ? -3.941 -20.031 -6.855 1 98.56 132 VAL B O 1
ATOM 3484 N N . LEU B 1 133 ? -3.854 -21 -8.828 1 98.75 133 LEU B N 1
ATOM 3485 C CA . LEU B 1 133 ? -2.398 -21.062 -8.898 1 98.75 133 LEU B CA 1
ATOM 3486 C C . LEU B 1 133 ? -1.825 -19.734 -9.406 1 98.75 133 LEU B C 1
ATOM 3488 O O . LEU B 1 133 ? -0.857 -19.219 -8.852 1 98.75 133 LEU B O 1
ATOM 3492 N N . PRO B 1 134 ? -2.334 -19.078 -10.445 1 98.69 134 PRO B N 1
ATOM 3493 C CA . PRO B 1 134 ? -1.556 -18.203 -11.328 1 98.69 134 PRO B CA 1
ATOM 3494 C C . PRO B 1 134 ? -0.925 -17.031 -10.586 1 98.69 134 PRO B C 1
ATOM 3496 O O . PRO B 1 134 ? 0.302 -16.922 -10.508 1 98.69 134 PRO B O 1
ATOM 3499 N N . LEU B 1 135 ? -1.715 -16.156 -9.992 1 98.5 135 LEU B N 1
ATOM 3500 C CA . LEU B 1 135 ? -1.092 -14.984 -9.398 1 98.5 135 LEU B CA 1
ATOM 3501 C C . LEU B 1 135 ? -0.204 -15.375 -8.219 1 98.5 135 LEU B C 1
ATOM 3503 O O . LEU B 1 135 ? 0.857 -14.781 -8.016 1 98.5 135 LEU B O 1
ATOM 3507 N N . GLY B 1 136 ? -0.622 -16.359 -7.453 1 98.19 136 GLY B N 1
ATOM 3508 C CA . GLY B 1 136 ? 0.197 -16.844 -6.355 1 98.19 136 GLY B CA 1
ATOM 3509 C C . GLY B 1 136 ? 1.554 -17.359 -6.801 1 98.19 136 GLY B C 1
ATOM 3510 O O . GLY B 1 136 ? 2.584 -16.953 -6.25 1 98.19 136 GLY B O 1
ATOM 3511 N N . ILE B 1 137 ? 1.576 -18.188 -7.812 1 98.81 137 ILE B N 1
ATOM 3512 C CA . ILE B 1 137 ? 2.826 -18.781 -8.273 1 98.81 137 ILE B CA 1
ATOM 3513 C C . ILE B 1 137 ? 3.703 -17.703 -8.914 1 98.81 137 ILE B C 1
ATOM 3515 O O . ILE B 1 137 ? 4.926 -17.734 -8.773 1 98.81 137 ILE B O 1
ATOM 3519 N N . SER B 1 138 ? 3.047 -16.75 -9.625 1 98.75 138 SER B N 1
ATOM 3520 C CA . SER B 1 138 ? 3.783 -15.648 -10.242 1 98.75 138 SER B CA 1
ATOM 3521 C C . SER B 1 138 ? 4.453 -14.766 -9.195 1 98.75 138 SER B C 1
ATOM 3523 O O . SER B 1 138 ? 5.629 -14.43 -9.32 1 98.75 138 SER B O 1
ATOM 3525 N N . THR B 1 139 ? 3.721 -14.43 -8.195 1 98.44 139 THR B N 1
ATOM 3526 C CA . THR B 1 139 ? 4.254 -13.594 -7.121 1 98.44 139 THR B CA 1
ATOM 3527 C C . THR B 1 139 ? 5.398 -14.305 -6.406 1 98.44 139 THR B C 1
ATOM 3529 O O . THR B 1 139 ? 6.469 -13.727 -6.207 1 98.44 139 THR B O 1
ATOM 3532 N N . ALA B 1 140 ? 5.195 -15.547 -6.07 1 98.81 140 ALA B N 1
ATOM 3533 C CA . ALA B 1 140 ? 6.242 -16.328 -5.426 1 98.81 140 ALA B CA 1
ATOM 3534 C C . ALA B 1 140 ? 7.484 -16.422 -6.312 1 98.81 140 ALA B C 1
ATOM 3536 O O . ALA B 1 140 ? 8.602 -16.219 -5.844 1 98.81 140 ALA B O 1
ATOM 3537 N N . ALA B 1 141 ? 7.281 -16.688 -7.551 1 98.88 141 ALA B N 1
ATOM 3538 C CA . ALA B 1 141 ? 8.391 -16.875 -8.484 1 98.88 141 ALA B CA 1
ATOM 3539 C C . ALA B 1 141 ? 9.195 -15.586 -8.648 1 98.88 141 ALA B C 1
ATOM 3541 O O . ALA B 1 141 ? 10.43 -15.609 -8.672 1 98.88 141 ALA B O 1
ATOM 3542 N N . CYS B 1 142 ? 8.5 -14.5 -8.797 1 98.56 142 CYS B N 1
ATOM 3543 C CA . CYS B 1 142 ? 9.195 -13.219 -8.891 1 98.56 142 CYS B CA 1
ATOM 3544 C C . CYS B 1 142 ? 10.078 -12.992 -7.668 1 98.56 142 CYS B C 1
ATOM 3546 O O . CYS B 1 142 ? 11.25 -12.641 -7.797 1 98.56 142 CYS B O 1
ATOM 3548 N N . GLY B 1 143 ? 9.57 -13.227 -6.508 1 98.62 143 GLY B N 1
ATOM 3549 C CA . GLY B 1 143 ? 10.312 -13.023 -5.273 1 98.62 143 GLY B CA 1
ATOM 3550 C C . GLY B 1 143 ? 11.484 -13.969 -5.117 1 98.62 143 GLY B C 1
ATOM 3551 O O . GLY B 1 143 ? 12.539 -13.578 -4.609 1 98.62 143 GLY B O 1
ATOM 3552 N N . LEU B 1 144 ? 11.32 -15.18 -5.594 1 98.81 144 LEU B N 1
ATOM 3553 C CA . LEU B 1 144 ? 12.32 -16.234 -5.387 1 98.81 144 LEU B CA 1
ATOM 3554 C C . LEU B 1 144 ? 13.422 -16.141 -6.434 1 98.81 144 LEU B C 1
ATOM 3556 O O . LEU B 1 144 ? 14.602 -16.297 -6.113 1 98.81 144 LEU B O 1
ATOM 3560 N N . TYR B 1 145 ? 13.047 -15.766 -7.672 1 98.81 145 TYR B N 1
ATOM 3561 C CA . TYR B 1 145 ? 13.977 -16.125 -8.742 1 98.81 145 TYR B CA 1
ATOM 3562 C C . TYR B 1 145 ? 14.477 -14.883 -9.469 1 98.81 145 TYR B C 1
ATOM 3564 O O . TYR B 1 145 ? 15.5 -14.93 -10.164 1 98.81 145 TYR B O 1
ATOM 3572 N N . GLN B 1 146 ? 13.742 -13.758 -9.453 1 97.56 146 GLN B N 1
ATOM 3573 C CA . GLN B 1 146 ? 14.188 -12.578 -10.18 1 97.56 146 GLN B CA 1
ATOM 3574 C C . GLN B 1 146 ? 15.547 -12.102 -9.664 1 97.56 146 GLN B C 1
ATOM 3576 O O . GLN B 1 146 ? 15.82 -12.172 -8.461 1 97.56 146 GLN B O 1
ATOM 3581 N N . LYS B 1 147 ? 16.297 -11.516 -10.508 1 94.94 147 LYS B N 1
ATOM 3582 C CA . LYS B 1 147 ? 17.656 -11.125 -10.203 1 94.94 147 LYS B CA 1
ATOM 3583 C C . LYS B 1 147 ? 17.688 -10.016 -9.156 1 94.94 147 LYS B C 1
ATOM 3585 O O . LYS B 1 147 ? 18.609 -9.945 -8.336 1 94.94 147 LYS B O 1
ATOM 3590 N N . ASN B 1 148 ? 16.703 -9.203 -9.164 1 92.62 148 ASN B N 1
ATOM 3591 C CA . ASN B 1 148 ? 16.688 -8.086 -8.227 1 92.62 148 ASN B CA 1
ATOM 3592 C C . ASN B 1 148 ? 15.945 -8.445 -6.941 1 92.62 148 ASN B C 1
ATOM 3594 O O . ASN B 1 148 ? 15.602 -7.57 -6.152 1 92.62 148 ASN B O 1
ATOM 3598 N N . HIS B 1 149 ? 15.656 -9.703 -6.758 1 96.88 149 HIS B N 1
ATOM 3599 C CA . HIS B 1 149 ? 15.117 -10.242 -5.512 1 96.88 149 HIS B CA 1
ATOM 3600 C C . HIS B 1 149 ? 16.062 -11.273 -4.906 1 96.88 149 HIS B C 1
ATOM 3602 O O . HIS B 1 149 ? 17.234 -10.984 -4.672 1 96.88 149 HIS B O 1
ATOM 3608 N N . LEU B 1 150 ? 15.547 -12.523 -4.617 1 98.44 150 LEU B N 1
ATOM 3609 C CA . LEU B 1 150 ? 16.391 -13.508 -3.961 1 98.44 150 LEU B CA 1
ATOM 3610 C C . LEU B 1 150 ? 17.328 -14.18 -4.969 1 98.44 150 LEU B C 1
ATOM 3612 O O . LEU B 1 150 ? 18.344 -14.758 -4.586 1 98.44 150 LEU B O 1
ATOM 3616 N N . ALA B 1 151 ? 17 -14.172 -6.258 1 98.31 151 ALA B N 1
ATOM 3617 C CA . ALA B 1 151 ? 17.828 -14.688 -7.348 1 98.31 151 ALA B CA 1
ATOM 3618 C C . ALA B 1 151 ? 18.219 -16.141 -7.094 1 98.31 151 ALA B C 1
ATOM 3620 O O . ALA B 1 151 ? 19.391 -16.5 -7.258 1 98.31 151 ALA B O 1
ATOM 3621 N N . LEU B 1 152 ? 17.312 -17 -6.594 1 98.81 152 LEU B N 1
ATOM 3622 C CA . LEU B 1 152 ? 17.562 -18.406 -6.34 1 98.81 152 LEU B CA 1
ATOM 3623 C C . LEU B 1 152 ? 17.578 -19.203 -7.645 1 98.81 152 LEU B C 1
ATOM 3625 O O . LEU B 1 152 ? 17.266 -18.656 -8.703 1 98.81 152 LEU B O 1
ATOM 3629 N N . GLY B 1 153 ? 17.984 -20.453 -7.559 1 98.62 153 GLY B N 1
ATOM 3630 C CA . GLY B 1 153 ? 17.938 -21.344 -8.711 1 98.62 153 GLY B CA 1
ATOM 3631 C C . GLY B 1 153 ? 16.516 -21.719 -9.109 1 98.62 153 GLY B C 1
ATOM 3632 O O . GLY B 1 153 ? 15.656 -21.922 -8.25 1 98.62 153 GLY B O 1
ATOM 3633 N N . LEU B 1 154 ? 16.281 -21.906 -10.383 1 98.75 154 LEU B N 1
ATOM 3634 C CA . LEU B 1 154 ? 14.953 -22.172 -10.922 1 98.75 154 LEU B CA 1
ATOM 3635 C C . LEU B 1 154 ? 14.477 -23.578 -10.547 1 98.75 154 LEU B C 1
ATOM 3637 O O . LEU B 1 154 ? 15.297 -24.469 -10.297 1 98.75 154 LEU B O 1
ATOM 3641 N N . PRO B 1 155 ? 13.172 -23.781 -10.461 1 98.81 155 PRO B N 1
ATOM 3642 C CA . PRO B 1 155 ? 12.648 -25.109 -10.164 1 98.81 155 PRO B CA 1
ATOM 3643 C C . PRO B 1 155 ? 12.742 -26.062 -11.352 1 98.81 155 PRO B C 1
ATOM 3645 O O . PRO B 1 155 ? 12.75 -25.625 -12.5 1 98.81 155 PRO B O 1
ATOM 3648 N N . THR B 1 156 ? 12.828 -27.297 -11.016 1 98.69 156 THR B N 1
ATOM 3649 C CA . THR B 1 156 ? 12.82 -28.328 -12.055 1 98.69 156 THR B CA 1
ATOM 3650 C C . THR B 1 156 ? 11.875 -29.469 -11.695 1 98.69 156 THR B C 1
ATOM 3652 O O . THR B 1 156 ? 11.43 -29.562 -10.547 1 98.69 156 THR B O 1
ATOM 3655 N N . GLU B 1 157 ? 11.539 -30.203 -12.594 1 98.19 157 GLU B N 1
ATOM 3656 C CA . GLU B 1 157 ? 10.812 -31.469 -12.445 1 98.19 157 GLU B CA 1
ATOM 3657 C C . GLU B 1 157 ? 11.547 -32.625 -13.133 1 98.19 157 GLU B C 1
ATOM 3659 O O . GLU B 1 157 ? 11.68 -32.625 -14.359 1 98.19 157 GLU B O 1
ATOM 3664 N N . PRO B 1 158 ? 12.102 -33.656 -12.523 1 97.81 158 PRO B N 1
ATOM 3665 C CA . PRO B 1 158 ? 12.047 -33.781 -11.07 1 97.81 158 PRO B CA 1
ATOM 3666 C C . PRO B 1 158 ? 12.805 -32.656 -10.344 1 97.81 158 PRO B C 1
ATOM 3668 O O . PRO B 1 158 ? 13.547 -31.906 -10.977 1 97.81 158 PRO B O 1
ATOM 3671 N N . ALA B 1 159 ? 12.641 -32.531 -9.078 1 98.31 159 ALA B N 1
ATOM 3672 C CA . ALA B 1 159 ? 13.195 -31.469 -8.258 1 98.31 159 ALA B CA 1
ATOM 3673 C C . ALA B 1 159 ? 14.719 -31.422 -8.383 1 98.31 159 ALA B C 1
ATOM 3675 O O . ALA B 1 159 ? 15.375 -32.469 -8.523 1 98.31 159 ALA B O 1
ATOM 3676 N N . ALA B 1 160 ? 15.266 -30.234 -8.273 1 98.56 160 ALA B N 1
ATOM 3677 C CA . ALA B 1 160 ? 16.719 -30.031 -8.305 1 98.56 160 ALA B CA 1
ATOM 3678 C C . ALA B 1 160 ? 17.375 -30.625 -7.066 1 98.56 160 ALA B C 1
ATOM 3680 O O . ALA B 1 160 ? 16.734 -30.812 -6.031 1 98.56 160 ALA B O 1
ATOM 3681 N N . PRO B 1 161 ? 18.672 -30.984 -7.199 1 98.19 161 PRO B N 1
ATOM 3682 C CA . PRO B 1 161 ? 19.406 -31.453 -6.02 1 98.19 161 PRO B CA 1
ATOM 3683 C C . PRO B 1 161 ? 19.484 -30.406 -4.918 1 98.19 161 PRO B C 1
ATOM 3685 O O . PRO B 1 161 ? 19.375 -29.203 -5.195 1 98.19 161 PRO B O 1
ATOM 3688 N N . SER B 1 162 ? 19.734 -30.906 -3.766 1 98.44 162 SER B N 1
ATOM 3689 C CA . SER B 1 162 ? 19.812 -30.016 -2.607 1 98.44 162 SER B CA 1
ATOM 3690 C C . SER B 1 162 ? 20.906 -28.969 -2.781 1 98.44 162 SER B C 1
ATOM 3692 O O . SER B 1 162 ? 22.031 -29.297 -3.17 1 98.44 162 SER B O 1
ATOM 3694 N N . THR B 1 163 ? 20.594 -27.688 -2.477 1 98.38 163 THR B N 1
ATOM 3695 C CA . THR B 1 163 ? 21.562 -26.594 -2.523 1 98.38 163 THR B CA 1
ATOM 3696 C C . THR B 1 163 ? 22.297 -26.469 -1.19 1 98.38 163 THR B C 1
ATOM 3698 O O . THR B 1 163 ? 23.328 -25.797 -1.104 1 98.38 163 THR B O 1
ATOM 3701 N N . GLY B 1 164 ? 21.688 -27.016 -0.13 1 98.19 164 GLY B N 1
ATOM 3702 C CA . GLY B 1 164 ? 22.219 -26.844 1.216 1 98.19 164 GLY B CA 1
ATOM 3703 C C . GLY B 1 164 ? 21.797 -25.547 1.866 1 98.19 164 GLY B C 1
ATOM 3704 O O . GLY B 1 164 ? 22.172 -25.266 3.006 1 98.19 164 GLY B O 1
ATOM 3705 N N . LYS B 1 165 ? 21.031 -24.75 1.176 1 98.75 165 LYS B N 1
ATOM 3706 C CA . LYS B 1 165 ? 20.594 -23.469 1.719 1 98.75 165 LYS B CA 1
ATOM 3707 C C . LYS B 1 165 ? 19.125 -23.531 2.166 1 98.75 165 LYS B C 1
ATOM 3709 O O . LYS B 1 165 ? 18.375 -24.391 1.706 1 98.75 165 LYS B O 1
ATOM 3714 N N . THR B 1 166 ? 18.766 -22.609 3.109 1 98.81 166 THR B N 1
ATOM 3715 C CA . THR B 1 166 ? 17.438 -22.641 3.715 1 98.81 166 THR B CA 1
ATOM 3716 C C . THR B 1 166 ? 16.703 -21.312 3.477 1 98.81 166 THR B C 1
ATOM 3718 O O . THR B 1 166 ? 17.281 -20.234 3.707 1 98.81 166 THR B O 1
ATOM 3721 N N . LEU B 1 167 ? 15.492 -21.406 2.996 1 98.94 167 LEU B N 1
ATOM 3722 C CA . LEU B 1 167 ? 14.625 -20.25 2.758 1 98.94 167 LEU B CA 1
ATOM 3723 C C . LEU B 1 167 ? 13.625 -20.078 3.896 1 98.94 167 LEU B C 1
ATOM 3725 O O . LEU B 1 167 ? 13.039 -21.062 4.367 1 98.94 167 LEU B O 1
ATOM 3729 N N . LEU B 1 168 ? 13.445 -18.859 4.395 1 98.94 168 LEU B N 1
ATOM 3730 C CA . LEU B 1 168 ? 12.367 -18.531 5.328 1 98.94 168 LEU B CA 1
ATOM 3731 C C . LEU B 1 168 ? 11.148 -18 4.59 1 98.94 168 LEU B C 1
ATOM 3733 O O . LEU B 1 168 ? 11.258 -17.047 3.812 1 98.94 168 LEU B O 1
ATOM 3737 N N . VAL B 1 169 ? 10.008 -18.625 4.738 1 98.88 169 VAL B N 1
ATOM 3738 C CA . VAL B 1 169 ? 8.75 -18.156 4.184 1 98.88 169 VAL B CA 1
ATOM 3739 C C . VAL B 1 169 ? 7.785 -17.797 5.316 1 98.88 169 VAL B C 1
ATOM 3741 O O . VAL B 1 169 ? 7.262 -18.688 5.992 1 98.88 169 VAL B O 1
ATOM 3744 N N . TRP B 1 170 ? 7.598 -16.531 5.531 1 98.44 170 TRP B N 1
ATOM 3745 C CA . TRP B 1 170 ? 6.637 -16.062 6.523 1 98.44 170 TRP B CA 1
ATOM 3746 C C . TRP B 1 170 ? 5.348 -15.586 5.855 1 98.44 170 TRP B C 1
ATOM 3748 O O . TRP B 1 170 ? 5.238 -14.422 5.461 1 98.44 170 TRP B O 1
ATOM 3758 N N . GLY B 1 171 ? 4.344 -16.5 5.754 1 94.38 171 GLY B N 1
ATOM 3759 C CA . GLY B 1 171 ? 3.18 -16.141 4.961 1 94.38 171 GLY B CA 1
ATOM 3760 C C . GLY B 1 171 ? 1.943 -16.938 5.32 1 94.38 171 GLY B C 1
ATOM 3761 O O . GLY B 1 171 ? 0.937 -16.891 4.609 1 94.38 171 GLY B O 1
ATOM 3762 N N . GLY B 1 172 ? 2.021 -17.734 6.422 1 90.38 172 GLY B N 1
ATOM 3763 C CA . GLY B 1 172 ? 0.911 -18.641 6.688 1 90.38 172 GLY B CA 1
ATOM 3764 C C . GLY B 1 172 ? 0.679 -19.641 5.578 1 90.38 172 GLY B C 1
ATOM 3765 O O . GLY B 1 172 ? 1.632 -20.141 4.969 1 90.38 172 GLY B O 1
ATOM 3766 N N . ALA B 1 173 ? -0.644 -19.922 5.418 1 93.12 173 ALA B N 1
ATOM 3767 C CA . ALA B 1 173 ? -1.056 -20.797 4.328 1 93.12 173 ALA B CA 1
ATOM 3768 C C . ALA B 1 173 ? -1.716 -20.016 3.203 1 93.12 173 ALA B C 1
ATOM 3770 O O . ALA B 1 173 ? -2.701 -20.469 2.615 1 93.12 173 ALA B O 1
ATOM 3771 N N . SER B 1 174 ? -1.234 -18.812 2.998 1 94.44 174 SER B N 1
ATOM 3772 C CA . SER B 1 174 ? -1.717 -18 1.887 1 94.44 174 SER B CA 1
ATOM 3773 C C . SER B 1 174 ? -1.387 -18.641 0.545 1 94.44 174 SER B C 1
ATOM 3775 O O . SER B 1 174 ? -0.565 -19.562 0.478 1 94.44 174 SER B O 1
ATOM 3777 N N . SER B 1 175 ? -2.051 -18.156 -0.488 1 95.69 175 SER B N 1
ATOM 3778 C CA . SER B 1 175 ? -1.769 -18.641 -1.835 1 95.69 175 SER B CA 1
ATOM 3779 C C . SER B 1 175 ? -0.292 -18.484 -2.182 1 95.69 175 SER B C 1
ATOM 3781 O O . SER B 1 175 ? 0.354 -19.438 -2.615 1 95.69 175 SER B O 1
ATOM 3783 N N . VAL B 1 176 ? 0.268 -17.328 -1.932 1 97.44 176 VAL B N 1
ATOM 3784 C CA . VAL B 1 176 ? 1.656 -17.047 -2.273 1 97.44 176 VAL B CA 1
ATOM 3785 C C . VAL B 1 176 ? 2.586 -17.938 -1.464 1 97.44 176 VAL B C 1
ATOM 3787 O O . VAL B 1 176 ? 3.539 -18.5 -2.006 1 97.44 176 VAL B O 1
ATOM 3790 N N . ALA B 1 177 ? 2.305 -18.125 -0.209 1 97.5 177 ALA B N 1
ATOM 3791 C CA . ALA B 1 177 ? 3.164 -18.938 0.649 1 97.5 177 ALA B CA 1
ATOM 3792 C C . ALA B 1 177 ? 3.117 -20.406 0.24 1 97.5 177 ALA B C 1
ATOM 3794 O O . ALA B 1 177 ? 4.152 -21.078 0.187 1 97.5 177 ALA B O 1
ATOM 3795 N N . CYS B 1 178 ? 1.947 -20.891 -0.046 1 98 178 CYS B N 1
ATOM 3796 C CA . CYS B 1 178 ? 1.813 -22.281 -0.506 1 98 178 CYS B CA 1
ATOM 3797 C C . CYS B 1 178 ? 2.633 -22.516 -1.77 1 98 178 CYS B C 1
ATOM 3799 O O . CYS B 1 178 ? 3.324 -23.516 -1.888 1 98 178 CYS B O 1
ATOM 3801 N N . MET B 1 179 ? 2.596 -21.562 -2.652 1 98.56 179 MET B N 1
ATOM 3802 C CA . MET B 1 179 ? 3.342 -21.672 -3.902 1 98.56 179 MET B CA 1
ATOM 3803 C C . MET B 1 179 ? 4.844 -21.578 -3.648 1 98.56 179 MET B C 1
ATOM 3805 O O . MET B 1 179 ? 5.625 -22.328 -4.242 1 98.56 179 MET B O 1
ATOM 3809 N N . ALA B 1 180 ? 5.227 -20.672 -2.785 1 98.88 180 ALA B N 1
ATOM 3810 C CA . ALA B 1 180 ? 6.637 -20.453 -2.488 1 98.88 180 ALA B CA 1
ATOM 3811 C C . ALA B 1 180 ? 7.285 -21.688 -1.898 1 98.88 180 ALA B C 1
ATOM 3813 O O . ALA B 1 180 ? 8.406 -22.062 -2.273 1 98.88 180 ALA B O 1
ATOM 3814 N N . VAL B 1 181 ? 6.586 -22.359 -1.003 1 98.88 181 VAL B N 1
ATOM 3815 C CA . VAL B 1 181 ? 7.105 -23.562 -0.367 1 98.88 181 VAL B CA 1
ATOM 3816 C C . VAL B 1 181 ? 7.344 -24.641 -1.42 1 98.88 181 VAL B C 1
ATOM 3818 O O . VAL B 1 181 ? 8.422 -25.25 -1.474 1 98.88 181 VAL B O 1
ATOM 3821 N N . GLN B 1 182 ? 6.395 -24.859 -2.301 1 98.88 182 GLN B N 1
ATOM 3822 C CA . GLN B 1 182 ? 6.496 -25.891 -3.324 1 98.88 182 GLN B CA 1
ATOM 3823 C C . GLN B 1 182 ? 7.594 -25.562 -4.332 1 98.88 182 GLN B C 1
ATOM 3825 O O . GLN B 1 182 ? 8.375 -26.438 -4.715 1 98.88 182 GLN B O 1
ATOM 3830 N N . LEU B 1 183 ? 7.656 -24.281 -4.758 1 98.94 183 LEU B N 1
ATOM 3831 C CA . LEU B 1 183 ? 8.664 -23.859 -5.723 1 98.94 183 LEU B CA 1
ATOM 3832 C C . LEU B 1 183 ? 10.07 -24.016 -5.145 1 98.94 183 LEU B C 1
ATOM 3834 O O . LEU B 1 183 ? 10.977 -24.516 -5.82 1 98.94 183 LEU B O 1
ATOM 3838 N N . ALA B 1 184 ? 10.234 -23.562 -3.9 1 98.88 184 ALA B N 1
ATOM 3839 C CA . ALA B 1 184 ? 11.547 -23.641 -3.26 1 98.88 184 ALA B CA 1
ATOM 3840 C C . ALA B 1 184 ? 12.008 -25.094 -3.152 1 98.88 184 ALA B C 1
ATOM 3842 O O . ALA B 1 184 ? 13.172 -25.406 -3.416 1 98.88 184 ALA B O 1
ATOM 3843 N N . ARG B 1 185 ? 11.109 -25.969 -2.803 1 98.69 185 ARG B N 1
ATOM 3844 C CA . ARG B 1 185 ? 11.43 -27.391 -2.738 1 98.69 185 ARG B CA 1
ATOM 3845 C C . ARG B 1 185 ? 11.852 -27.922 -4.105 1 98.69 185 ARG B C 1
ATOM 3847 O O . ARG B 1 185 ? 12.844 -28.656 -4.215 1 98.69 185 ARG B O 1
ATOM 3854 N N . ALA B 1 186 ? 11.125 -27.562 -5.102 1 98.88 186 ALA B N 1
ATOM 3855 C CA . ALA B 1 186 ? 11.422 -28 -6.461 1 98.88 186 ALA B CA 1
ATOM 3856 C C . ALA B 1 186 ? 12.773 -27.453 -6.93 1 98.88 186 ALA B C 1
ATOM 3858 O O . ALA B 1 186 ? 13.383 -28.016 -7.844 1 98.88 186 ALA B O 1
ATOM 3859 N N . SER B 1 187 ? 13.266 -26.359 -6.316 1 98.88 187 SER B N 1
ATOM 3860 C CA . SER B 1 187 ? 14.531 -25.719 -6.66 1 98.88 187 SER B CA 1
ATOM 3861 C C . SER B 1 187 ? 15.672 -26.266 -5.812 1 98.88 187 SER B C 1
ATOM 3863 O O . SER B 1 187 ? 16.828 -25.859 -5.977 1 98.88 187 SER B O 1
ATOM 3865 N N . GLY B 1 188 ? 15.375 -27.141 -4.82 1 98.81 188 GLY B N 1
ATOM 3866 C CA . GLY B 1 188 ? 16.406 -27.797 -4.031 1 98.81 188 GLY B CA 1
ATOM 3867 C C . GLY B 1 188 ? 16.703 -27.078 -2.73 1 98.81 188 GLY B C 1
ATOM 3868 O O . GLY B 1 188 ? 17.734 -27.328 -2.096 1 98.81 188 GLY B O 1
ATOM 3869 N N . TYR B 1 189 ? 15.836 -26.172 -2.307 1 98.81 189 TYR B N 1
ATOM 3870 C CA . TYR B 1 189 ? 16.062 -25.438 -1.064 1 98.81 189 TYR B CA 1
ATOM 3871 C C . TYR B 1 189 ? 15.258 -26.047 0.08 1 98.81 189 TYR B C 1
ATOM 3873 O O . TYR B 1 189 ? 14.164 -26.562 -0.128 1 98.81 189 TYR B O 1
ATOM 3881 N N . ASP B 1 190 ? 15.844 -26.016 1.253 1 98.69 190 ASP B N 1
ATOM 3882 C CA . ASP B 1 190 ? 15.07 -26.266 2.461 1 98.69 190 ASP B CA 1
ATOM 3883 C C . ASP B 1 190 ? 14.188 -25.078 2.816 1 98.69 190 ASP B C 1
ATOM 3885 O O . ASP B 1 190 ? 14.555 -23.922 2.541 1 98.69 190 ASP B O 1
ATOM 3889 N N . VAL B 1 191 ? 13 -25.375 3.398 1 98.88 191 VAL B N 1
ATOM 3890 C CA . VAL B 1 191 ? 12.086 -24.266 3.693 1 98.88 191 VAL B CA 1
ATOM 3891 C C . VAL B 1 191 ? 11.688 -24.312 5.164 1 98.88 191 VAL B C 1
ATOM 3893 O O . VAL B 1 191 ? 11.242 -25.344 5.664 1 98.88 191 VAL B O 1
ATOM 3896 N N . ILE B 1 192 ? 11.898 -23.234 5.863 1 98.94 192 ILE B N 1
ATOM 3897 C CA . ILE B 1 192 ? 11.289 -22.953 7.16 1 98.94 192 ILE B CA 1
ATOM 3898 C C . ILE B 1 192 ? 10.117 -21.984 6.98 1 98.94 192 ILE B C 1
ATOM 3900 O O . ILE B 1 192 ? 10.273 -20.891 6.434 1 98.94 192 ILE B O 1
ATOM 3904 N N . ALA B 1 193 ? 8.938 -22.438 7.438 1 98.81 193 ALA B N 1
ATOM 3905 C CA . ALA B 1 193 ? 7.727 -21.641 7.227 1 98.81 193 ALA B CA 1
ATOM 3906 C C . ALA B 1 193 ? 7.16 -21.141 8.547 1 98.81 193 ALA B C 1
ATOM 3908 O O . ALA B 1 193 ? 7.469 -21.688 9.609 1 98.81 193 ALA B O 1
ATOM 3909 N N . VAL B 1 194 ? 6.449 -20.047 8.523 1 98.69 194 VAL B N 1
ATOM 3910 C CA . VAL B 1 194 ? 5.75 -19.484 9.672 1 98.69 194 VAL B CA 1
ATOM 3911 C C . VAL B 1 194 ? 4.254 -19.391 9.367 1 98.69 194 VAL B C 1
ATOM 3913 O O . VAL B 1 194 ? 3.861 -18.844 8.328 1 98.69 194 VAL B O 1
ATOM 3916 N N . ALA B 1 195 ? 3.443 -20 10.195 1 97.12 195 ALA B N 1
ATOM 3917 C CA . ALA B 1 195 ? 1.992 -20.016 10.031 1 97.12 195 ALA B CA 1
ATOM 3918 C C . ALA B 1 195 ? 1.293 -20.297 11.359 1 97.12 195 ALA B C 1
ATOM 3920 O O . ALA B 1 195 ? 1.949 -20.5 12.383 1 97.12 195 ALA B O 1
ATOM 3921 N N . SER B 1 196 ? -0.029 -20.203 11.367 1 95.81 196 SER B N 1
ATOM 3922 C CA . SER B 1 196 ? -0.784 -20.703 12.516 1 95.81 196 SER B CA 1
ATOM 3923 C C . SER B 1 196 ? -0.735 -22.219 12.609 1 95.81 196 SER B C 1
ATOM 3925 O O . SER B 1 196 ? -0.63 -22.906 11.586 1 95.81 196 SER B O 1
ATOM 3927 N N . THR B 1 197 ? -0.871 -22.688 13.789 1 96.06 197 THR B N 1
ATOM 3928 C CA . THR B 1 197 ? -0.69 -24.109 14.07 1 96.06 197 THR B CA 1
ATOM 3929 C C . THR B 1 197 ? -1.636 -24.953 13.219 1 96.06 197 THR B C 1
ATOM 3931 O O . THR B 1 197 ? -1.28 -26.047 12.789 1 96.06 197 THR B O 1
ATOM 3934 N N . LYS B 1 198 ? -2.805 -24.484 12.961 1 95.31 198 LYS B N 1
ATOM 3935 C CA . LYS B 1 198 ? -3.812 -25.25 12.219 1 95.31 198 LYS B CA 1
ATOM 3936 C C . LYS B 1 198 ? -3.35 -25.531 10.797 1 95.31 198 LYS B C 1
ATOM 3938 O O . LYS B 1 198 ? -3.9 -26.406 10.125 1 95.31 198 LYS B O 1
ATOM 3943 N N . ASN B 1 199 ? -2.285 -24.797 10.305 1 95.81 199 ASN B N 1
ATOM 3944 C CA . ASN B 1 199 ? -1.835 -24.938 8.922 1 95.81 199 ASN B CA 1
ATOM 3945 C C . ASN B 1 199 ? -0.5 -25.672 8.844 1 95.81 199 ASN B C 1
ATOM 3947 O O . ASN B 1 199 ? 0.099 -25.766 7.77 1 95.81 199 ASN B O 1
ATOM 3951 N N . PHE B 1 200 ? 0.034 -26.219 9.969 1 97.69 200 PHE B N 1
ATOM 3952 C CA . PHE B 1 200 ? 1.333 -26.875 10.008 1 97.69 200 PHE B CA 1
ATOM 3953 C C . PHE B 1 200 ? 1.356 -28.078 9.07 1 97.69 200 PHE B C 1
ATOM 3955 O O . PHE B 1 200 ? 2.275 -28.234 8.258 1 97.69 200 PHE B O 1
ATOM 3962 N N . ASP B 1 201 ? 0.329 -28.875 9.148 1 97.56 201 ASP B N 1
ATOM 3963 C CA . ASP B 1 201 ? 0.297 -30.109 8.367 1 97.56 201 ASP B CA 1
ATOM 3964 C C . ASP B 1 201 ? 0.288 -29.812 6.871 1 97.56 201 ASP B C 1
ATOM 3966 O O . ASP B 1 201 ? 0.986 -30.484 6.098 1 97.56 201 ASP B O 1
ATOM 3970 N N . LEU B 1 202 ? -0.473 -28.844 6.504 1 96.81 202 LEU B N 1
ATOM 3971 C CA . LEU B 1 202 ? -0.545 -28.484 5.098 1 96.81 202 LEU B CA 1
ATOM 3972 C C . LEU B 1 202 ? 0.822 -28.047 4.578 1 96.81 202 LEU B C 1
ATOM 3974 O O . LEU B 1 202 ? 1.273 -28.531 3.533 1 96.81 202 LEU B O 1
ATOM 3978 N N . LEU B 1 203 ? 1.514 -27.188 5.277 1 98.06 203 LEU B N 1
ATOM 3979 C CA . LEU B 1 203 ? 2.785 -26.641 4.812 1 98.06 203 LEU B CA 1
ATOM 3980 C C . LEU B 1 203 ? 3.863 -27.719 4.797 1 98.06 203 LEU B C 1
ATOM 3982 O O . LEU B 1 203 ? 4.723 -27.734 3.91 1 98.06 203 LEU B O 1
ATOM 3986 N N . LYS B 1 204 ? 3.822 -28.625 5.75 1 98.5 204 LYS B N 1
ATOM 3987 C CA . LYS B 1 204 ? 4.75 -29.75 5.742 1 98.5 204 LYS B CA 1
ATOM 3988 C C . LYS B 1 204 ? 4.504 -30.656 4.539 1 98.5 204 LYS B C 1
ATOM 3990 O O . LYS B 1 204 ? 5.449 -31.094 3.885 1 98.5 204 LYS B O 1
ATOM 3995 N N . LYS B 1 205 ? 3.223 -30.844 4.254 1 98.06 205 LYS B N 1
ATOM 3996 C CA . LYS B 1 205 ? 2.865 -31.641 3.088 1 98.06 205 LYS B CA 1
ATOM 3997 C C . LYS B 1 205 ? 3.365 -31 1.799 1 98.06 205 LYS B C 1
ATOM 3999 O O . LYS B 1 205 ? 3.748 -31.703 0.857 1 98.06 205 LYS B O 1
ATOM 4004 N N . LEU B 1 206 ? 3.412 -29.703 1.795 1 98.25 206 LEU B N 1
ATOM 4005 C CA . LEU B 1 206 ? 3.818 -28.984 0.597 1 98.25 206 LEU B CA 1
ATOM 4006 C C . LEU B 1 206 ? 5.34 -28.922 0.484 1 98.25 206 LEU B C 1
ATOM 4008 O O . LEU B 1 206 ? 5.875 -28.594 -0.579 1 98.25 206 LEU B O 1
ATOM 4012 N N . GLY B 1 207 ? 6.055 -29.156 1.604 1 98.25 207 GLY B N 1
ATOM 4013 C CA . GLY B 1 207 ? 7.492 -29.281 1.44 1 98.25 207 GLY B CA 1
ATOM 4014 C C . GLY B 1 207 ? 8.281 -28.562 2.521 1 98.25 207 GLY B C 1
ATOM 4015 O O . GLY B 1 207 ? 9.508 -28.625 2.551 1 98.25 207 GLY B O 1
ATOM 4016 N N . ALA B 1 208 ? 7.629 -27.875 3.459 1 98.69 208 ALA B N 1
ATOM 4017 C CA . ALA B 1 208 ? 8.352 -27.219 4.547 1 98.69 208 ALA B CA 1
ATOM 4018 C C . ALA B 1 208 ? 8.953 -28.25 5.5 1 98.69 208 ALA B C 1
ATOM 4020 O O . ALA B 1 208 ? 8.281 -29.203 5.898 1 98.69 208 ALA B O 1
ATOM 4021 N N . SER B 1 209 ? 10.188 -28.047 5.828 1 98.44 209 SER B N 1
ATOM 4022 C CA . SER B 1 209 ? 10.844 -28.969 6.75 1 98.44 209 SER B CA 1
ATOM 4023 C C . SER B 1 209 ? 10.461 -28.672 8.195 1 98.44 209 SER B C 1
ATOM 4025 O O . SER B 1 209 ? 10.398 -29.578 9.023 1 98.44 209 SER B O 1
ATOM 4027 N N . GLN B 1 210 ? 10.273 -27.375 8.5 1 98.56 210 GLN B N 1
ATOM 4028 C CA . GLN B 1 210 ? 9.828 -26.891 9.797 1 98.56 210 GLN B CA 1
ATOM 4029 C C . GLN B 1 210 ? 8.797 -25.781 9.648 1 98.56 210 GLN B C 1
ATOM 4031 O O . GLN B 1 210 ? 8.836 -25.016 8.68 1 98.56 210 GLN B O 1
ATOM 4036 N N . VAL B 1 211 ? 7.887 -25.75 10.586 1 98.75 211 VAL B N 1
ATOM 4037 C CA . VAL B 1 211 ? 6.875 -24.703 10.617 1 98.75 211 VAL B CA 1
ATOM 4038 C C . VAL B 1 211 ? 6.738 -24.156 12.039 1 98.75 211 VAL B C 1
ATOM 4040 O O . VAL B 1 211 ? 6.707 -24.922 13.008 1 98.75 211 VAL B O 1
ATOM 4043 N N . PHE B 1 212 ? 6.75 -22.875 12.188 1 98.81 212 PHE B N 1
ATOM 4044 C CA . PHE B 1 212 ? 6.652 -22.188 13.477 1 98.81 212 PHE B CA 1
ATOM 4045 C C . PHE B 1 212 ? 5.383 -21.359 13.555 1 98.81 212 PHE B C 1
ATOM 4047 O O . PHE B 1 212 ? 4.879 -20.891 12.531 1 98.81 212 PHE B O 1
ATOM 4054 N N . ASP B 1 213 ? 4.879 -21.219 14.766 1 98.38 213 ASP B N 1
ATOM 4055 C CA . ASP B 1 213 ? 3.621 -20.516 15.016 1 98.38 213 ASP B CA 1
ATOM 4056 C C . ASP B 1 213 ? 3.859 -19.031 15.273 1 98.38 213 ASP B C 1
ATOM 4058 O O . ASP B 1 213 ? 4.508 -18.656 16.25 1 98.38 213 ASP B O 1
ATOM 4062 N N . TYR B 1 214 ? 3.297 -18.172 14.438 1 95.25 214 TYR B N 1
ATOM 4063 C CA . TYR B 1 214 ? 3.537 -16.75 14.586 1 95.25 214 TYR B CA 1
ATOM 4064 C C . TYR B 1 214 ? 2.836 -16.203 15.828 1 95.25 214 TYR B C 1
ATOM 4066 O O . TYR B 1 214 ? 3.096 -15.07 16.25 1 95.25 214 TYR B O 1
ATOM 4074 N N . HIS B 1 215 ? 1.949 -16.969 16.484 1 94.19 215 HIS B N 1
ATOM 4075 C CA . HIS B 1 215 ? 1.297 -16.531 17.703 1 94.19 215 HIS B CA 1
ATOM 4076 C C . HIS B 1 215 ? 2.234 -16.656 18.906 1 94.19 215 HIS B C 1
ATOM 4078 O O . HIS B 1 215 ? 1.969 -16.094 19.969 1 94.19 215 HIS B O 1
ATOM 4084 N N . ASP B 1 216 ? 3.25 -17.438 18.703 1 96.31 216 ASP B N 1
AT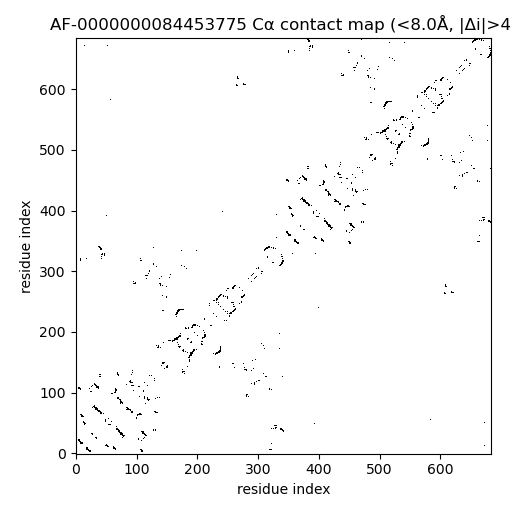OM 4085 C CA . ASP B 1 216 ? 4.215 -17.609 19.781 1 96.31 216 ASP B CA 1
ATOM 4086 C C . ASP B 1 216 ? 5.055 -16.344 19.969 1 96.31 216 ASP B C 1
ATOM 4088 O O . ASP B 1 216 ? 5.691 -15.867 19.031 1 96.31 216 ASP B O 1
ATOM 4092 N N . ALA B 1 217 ? 5.094 -15.812 21.219 1 94.44 217 ALA B N 1
ATOM 4093 C CA . ALA B 1 217 ? 5.836 -14.594 21.547 1 94.44 217 ALA B CA 1
ATOM 4094 C C . ALA B 1 217 ? 7.328 -14.773 21.266 1 94.44 217 ALA B C 1
ATOM 4096 O O . ALA B 1 217 ? 8.039 -13.797 21.016 1 94.44 217 ALA B O 1
ATOM 4097 N N . ASP B 1 218 ? 7.773 -16 21.234 1 97.31 218 ASP B N 1
ATOM 4098 C CA . ASP B 1 218 ? 9.195 -16.281 21.047 1 97.31 218 ASP B CA 1
ATOM 4099 C C . ASP B 1 218 ? 9.477 -16.797 19.641 1 97.31 218 ASP B C 1
ATOM 4101 O O . ASP B 1 218 ? 10.492 -17.453 19.406 1 97.31 218 ASP B O 1
ATOM 4105 N N . VAL B 1 219 ? 8.617 -16.516 18.688 1 98.31 219 VAL B N 1
ATOM 4106 C CA . VAL B 1 219 ? 8.742 -17.094 17.359 1 98.31 219 VAL B CA 1
ATOM 4107 C C . VAL B 1 219 ? 10.047 -16.641 16.719 1 98.31 219 VAL B C 1
ATOM 4109 O O . VAL B 1 219 ? 10.719 -17.406 16.031 1 98.31 219 VAL B O 1
ATOM 4112 N N . VAL B 1 220 ? 10.508 -15.391 16.922 1 98.44 220 VAL B N 1
ATOM 4113 C CA . VAL B 1 220 ? 11.703 -14.859 16.281 1 98.44 220 VAL B CA 1
ATOM 4114 C C . VAL B 1 220 ? 12.938 -15.57 16.844 1 98.44 220 VAL B C 1
ATOM 4116 O O . VAL B 1 220 ? 13.742 -16.125 16.094 1 98.44 220 VAL B O 1
ATOM 4119 N N . PRO B 1 221 ? 13.109 -15.641 18.172 1 98.5 221 PRO B N 1
ATOM 4120 C CA . PRO B 1 221 ? 14.219 -16.422 18.719 1 98.5 221 PRO B CA 1
ATOM 4121 C C . PRO B 1 221 ? 14.195 -17.891 18.266 1 98.5 221 PRO B C 1
ATOM 4123 O O . PRO B 1 221 ? 15.242 -18.469 18.016 1 98.5 221 PRO B O 1
ATOM 4126 N N . GLN B 1 222 ? 13.031 -18.484 18.172 1 98.69 222 GLN B N 1
ATOM 4127 C CA . GLN B 1 222 ? 12.906 -19.859 17.719 1 98.69 222 GLN B CA 1
ATOM 4128 C C . GLN B 1 222 ? 13.414 -20 16.281 1 98.69 222 GLN B C 1
ATOM 4130 O O . GLN B 1 222 ? 14.117 -20.969 15.969 1 98.69 222 GLN B O 1
ATOM 4135 N N . LEU B 1 223 ? 13.07 -19.062 15.445 1 98.88 223 LEU B N 1
ATOM 4136 C CA . LEU B 1 223 ? 13.492 -19.094 14.047 1 98.88 223 LEU B CA 1
ATOM 4137 C C . LEU B 1 223 ? 15 -18.922 13.922 1 98.88 223 LEU B C 1
ATOM 4139 O O . LEU B 1 223 ? 15.648 -19.625 13.141 1 98.88 223 LEU B O 1
ATOM 4143 N N . ILE B 1 224 ? 15.547 -18 14.672 1 98.75 224 ILE B N 1
ATOM 4144 C CA . ILE B 1 224 ? 17 -17.781 14.672 1 98.75 224 ILE B CA 1
ATOM 4145 C C . ILE B 1 224 ? 17.703 -19.078 15.062 1 98.75 224 ILE B C 1
ATOM 4147 O O . ILE B 1 224 ? 18.672 -19.484 14.414 1 98.75 224 ILE B O 1
ATOM 4151 N N . ALA B 1 225 ? 17.188 -19.734 16.078 1 98.62 225 ALA B N 1
ATOM 4152 C CA . ALA B 1 225 ? 17.766 -21 16.516 1 98.62 225 ALA B CA 1
ATOM 4153 C C . ALA B 1 225 ? 17.641 -22.062 15.445 1 98.62 225 ALA B C 1
ATOM 4155 O O . ALA B 1 225 ? 18.547 -22.891 15.281 1 98.62 225 ALA B O 1
ATOM 4156 N N . ALA B 1 226 ? 16.562 -22.078 14.734 1 98.62 226 ALA B N 1
ATOM 4157 C CA . ALA B 1 226 ? 16.312 -23.078 13.695 1 98.62 226 ALA B CA 1
ATOM 4158 C C . ALA B 1 226 ? 17.328 -22.953 12.555 1 98.62 226 ALA B C 1
ATOM 4160 O O . ALA B 1 226 ? 17.547 -23.906 11.805 1 98.62 226 ALA B O 1
ATOM 4161 N N . PHE B 1 227 ? 17.922 -21.766 12.367 1 98.5 227 PHE B N 1
ATOM 4162 C CA . PHE B 1 227 ? 18.891 -21.516 11.305 1 98.5 227 PHE B CA 1
ATOM 4163 C C . PHE B 1 227 ? 20.297 -21.859 11.766 1 98.5 227 PHE B C 1
ATOM 4165 O O . PHE B 1 227 ? 21.266 -21.75 10.992 1 98.5 227 PHE B O 1
ATOM 4172 N N . ASP B 1 228 ? 20.453 -22.344 13.023 1 97.56 228 ASP B N 1
ATOM 4173 C CA . ASP B 1 228 ? 21.781 -22.703 13.516 1 97.56 228 ASP B CA 1
ATOM 4174 C C . ASP B 1 228 ? 22.438 -23.75 12.625 1 97.56 228 ASP B C 1
ATOM 4176 O O . ASP B 1 228 ? 21.828 -24.781 12.336 1 97.56 228 ASP B O 1
ATOM 4180 N N . GLY B 1 229 ? 23.641 -23.469 12.164 1 97.12 229 GLY B N 1
ATOM 4181 C CA . GLY B 1 229 ? 24.391 -24.375 11.32 1 97.12 229 GLY B CA 1
ATOM 4182 C C . GLY B 1 229 ? 23.922 -24.375 9.875 1 97.12 229 GLY B C 1
ATOM 4183 O O . GLY B 1 229 ? 24.391 -25.172 9.07 1 97.12 229 GLY B O 1
ATOM 4184 N N . LYS B 1 230 ? 22.984 -23.5 9.547 1 98 230 LYS B N 1
ATOM 4185 C CA . LYS B 1 230 ? 22.438 -23.422 8.188 1 98 230 LYS B CA 1
ATOM 4186 C C . LYS B 1 230 ? 22.844 -22.125 7.512 1 98 230 LYS B C 1
ATOM 4188 O O . LYS B 1 230 ? 23.203 -21.156 8.18 1 98 230 LYS B O 1
ATOM 4193 N N . THR B 1 231 ? 22.812 -22.156 6.223 1 98.56 231 THR B N 1
ATOM 4194 C CA . THR B 1 231 ? 23.031 -20.969 5.41 1 98.56 231 THR B CA 1
ATOM 4195 C C . THR B 1 231 ? 21.703 -20.453 4.836 1 98.56 231 THR B C 1
ATOM 4197 O O . THR B 1 231 ? 21.016 -21.203 4.141 1 98.56 231 THR B O 1
ATOM 4200 N N . SER B 1 232 ? 21.406 -19.234 5.145 1 98.81 232 SER B N 1
ATOM 4201 C CA . SER B 1 232 ? 20.141 -18.641 4.688 1 98.81 232 SER B CA 1
ATOM 4202 C C . SER B 1 232 ? 20.188 -18.328 3.195 1 98.81 232 SER B C 1
ATOM 4204 O O . SER B 1 232 ? 21.188 -17.812 2.697 1 98.81 232 SER B O 1
ATOM 4206 N N . ALA B 1 233 ? 19.094 -18.656 2.512 1 98.88 233 ALA B N 1
ATOM 4207 C CA . ALA B 1 233 ? 18.875 -18.234 1.131 1 98.88 233 ALA B CA 1
ATOM 4208 C C . ALA B 1 233 ? 18.047 -16.938 1.074 1 98.88 233 ALA B C 1
ATOM 4210 O O . ALA B 1 233 ? 17.641 -16.516 -0.003 1 98.88 233 ALA B O 1
ATOM 4211 N N . GLY B 1 234 ? 17.828 -16.328 2.209 1 98.81 234 GLY B N 1
ATOM 4212 C CA . GLY B 1 234 ? 16.953 -15.172 2.299 1 98.81 234 GLY B CA 1
ATOM 4213 C C . GLY B 1 234 ? 15.547 -15.516 2.746 1 98.81 234 GLY B C 1
ATOM 4214 O O . GLY B 1 234 ? 15.328 -16.562 3.361 1 98.81 234 GLY B O 1
ATOM 4215 N N . ALA B 1 235 ? 14.617 -14.555 2.559 1 98.88 235 ALA B N 1
ATOM 4216 C CA . ALA B 1 235 ? 13.266 -14.781 3.053 1 98.88 235 ALA B CA 1
ATOM 4217 C C . ALA B 1 235 ? 12.227 -14.164 2.117 1 98.88 235 ALA B C 1
ATOM 4219 O O . ALA B 1 235 ? 12.539 -13.25 1.354 1 98.88 235 ALA B O 1
ATOM 4220 N N . LEU B 1 236 ? 11.109 -14.758 2.121 1 98.75 236 LEU B N 1
ATOM 4221 C CA . LEU B 1 236 ? 9.891 -14.211 1.548 1 98.75 236 LEU B CA 1
ATOM 4222 C C . LEU B 1 236 ? 8.898 -13.82 2.645 1 98.75 236 LEU B C 1
ATOM 4224 O O . LEU B 1 236 ? 8.445 -14.672 3.408 1 98.75 236 LEU B O 1
ATOM 4228 N N . SER B 1 237 ? 8.625 -12.539 2.758 1 98.06 237 SER B N 1
ATOM 4229 C CA . SER B 1 237 ? 7.598 -12.031 3.666 1 98.06 237 SER B CA 1
ATOM 4230 C C . SER B 1 237 ? 6.273 -11.812 2.939 1 98.06 237 SER B C 1
ATOM 4232 O O . SER B 1 237 ? 6.16 -10.922 2.094 1 98.06 237 SER B O 1
ATOM 4234 N N . VAL B 1 238 ? 5.27 -12.609 3.314 1 95.88 238 VAL B N 1
ATOM 4235 C CA . VAL B 1 238 ? 4.008 -12.609 2.576 1 95.88 238 VAL B CA 1
ATOM 4236 C C . VAL B 1 238 ? 2.889 -12.078 3.469 1 95.88 238 VAL B C 1
ATOM 4238 O O . VAL B 1 238 ? 2.053 -11.289 3.021 1 95.88 238 VAL B O 1
ATOM 4241 N N . ALA B 1 239 ? 2.857 -12.539 4.699 1 92 239 ALA B N 1
ATOM 4242 C CA . ALA B 1 239 ? 1.8 -12.133 5.617 1 92 239 ALA B CA 1
ATOM 4243 C C . ALA B 1 239 ? 1.882 -10.641 5.922 1 92 239 ALA B C 1
ATOM 4245 O O . ALA B 1 239 ? 2.973 -10.102 6.113 1 92 239 ALA B O 1
ATOM 4246 N N . ASN B 1 240 ? 0.737 -10.055 5.922 1 88.5 240 ASN B N 1
ATOM 4247 C CA . ASN B 1 240 ? 0.7 -8.641 6.266 1 88.5 240 ASN B CA 1
ATOM 4248 C C . ASN B 1 240 ? 1.28 -8.383 7.656 1 88.5 240 ASN B C 1
ATOM 4250 O O . ASN B 1 240 ? 0.92 -9.062 8.617 1 88.5 240 ASN B O 1
ATOM 4254 N N . GLY B 1 241 ? 2.211 -7.473 7.742 1 88.56 241 GLY B N 1
ATOM 4255 C CA . GLY B 1 241 ? 2.795 -7.098 9.023 1 88.56 241 GLY B CA 1
ATOM 4256 C C . GLY B 1 241 ? 3.957 -7.984 9.43 1 88.56 241 GLY B C 1
ATOM 4257 O O . GLY B 1 241 ? 4.496 -7.848 10.531 1 88.56 241 GLY B O 1
ATOM 4258 N N . SER B 1 242 ? 4.383 -8.852 8.555 1 93.94 242 SER B N 1
ATOM 4259 C CA . SER B 1 242 ? 5.406 -9.82 8.93 1 93.94 242 SER B CA 1
ATOM 4260 C C . SER B 1 242 ? 6.801 -9.32 8.578 1 93.94 242 SER B C 1
ATOM 4262 O O . SER B 1 242 ? 7.801 -9.898 9.016 1 93.94 242 SER B O 1
ATOM 4264 N N . LEU B 1 243 ? 7 -8.273 7.816 1 94.94 243 LEU B N 1
ATOM 4265 C CA . LEU B 1 243 ? 8.273 -7.871 7.23 1 94.94 243 LEU B CA 1
ATOM 4266 C C . LEU B 1 243 ? 9.297 -7.559 8.32 1 94.94 243 LEU B C 1
ATOM 4268 O O . LEU B 1 243 ? 10.453 -7.98 8.227 1 94.94 243 LEU B O 1
ATOM 4272 N N . ALA B 1 244 ? 8.883 -6.824 9.359 1 93.31 244 ALA B N 1
ATOM 4273 C CA . ALA B 1 244 ? 9.812 -6.422 10.406 1 93.31 244 ALA B CA 1
ATOM 4274 C C . ALA B 1 244 ? 10.398 -7.645 11.117 1 93.31 244 ALA B C 1
ATOM 4276 O O . ALA B 1 244 ? 11.609 -7.738 11.312 1 93.31 244 ALA B O 1
ATOM 4277 N N . GLN B 1 245 ? 9.57 -8.578 11.523 1 96.06 245 GLN B N 1
ATOM 4278 C CA . GLN B 1 245 ? 10.016 -9.789 12.203 1 96.06 245 GLN B CA 1
ATOM 4279 C C . GLN B 1 245 ? 10.859 -10.656 11.273 1 96.06 245 GLN B C 1
ATOM 4281 O O . GLN B 1 245 ? 11.859 -11.234 11.695 1 96.06 245 GLN B O 1
ATOM 4286 N N . THR B 1 246 ? 10.398 -10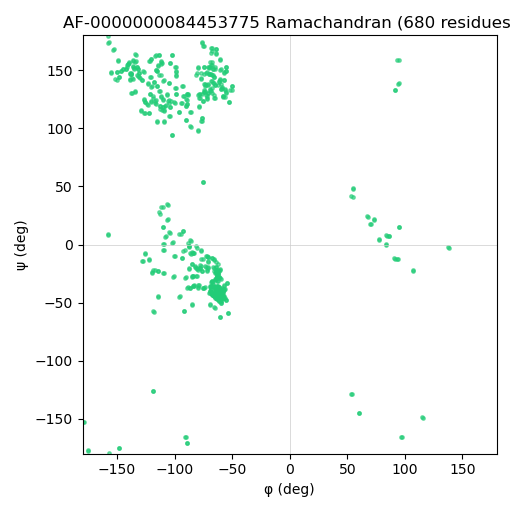.781 10.008 1 98.31 246 THR B N 1
ATOM 4287 C CA . THR B 1 246 ? 11.164 -11.547 9.031 1 98.31 246 THR B CA 1
ATOM 4288 C C . THR B 1 246 ? 12.57 -10.977 8.875 1 98.31 246 THR B C 1
ATOM 4290 O O . THR B 1 246 ? 13.555 -11.727 8.898 1 98.31 246 THR B O 1
ATOM 4293 N N . ALA B 1 247 ? 12.656 -9.664 8.758 1 97.75 247 ALA B N 1
ATOM 4294 C CA . ALA B 1 247 ? 13.938 -8.969 8.609 1 97.75 247 ALA B CA 1
ATOM 4295 C C . ALA B 1 247 ? 14.805 -9.148 9.844 1 97.75 247 ALA B C 1
ATOM 4297 O O . ALA B 1 247 ? 16.031 -9.273 9.742 1 97.75 247 ALA B O 1
ATOM 4298 N N . GLU B 1 248 ? 14.188 -9.148 10.992 1 97.69 248 GLU B N 1
ATOM 4299 C CA . GLU B 1 248 ? 14.938 -9.359 12.234 1 97.69 248 GLU B CA 1
ATOM 4300 C C . GLU B 1 248 ? 15.602 -10.734 12.242 1 97.69 248 GLU B C 1
ATOM 4302 O O . GLU B 1 248 ? 16.781 -10.852 12.578 1 97.69 248 GLU B O 1
ATOM 4307 N N . VAL B 1 249 ? 14.883 -11.711 11.883 1 98.62 249 VAL B N 1
ATOM 4308 C CA . VAL B 1 249 ? 15.445 -13.055 11.828 1 98.62 249 VAL B CA 1
ATOM 4309 C C . VAL B 1 249 ? 16.625 -13.086 10.852 1 98.62 249 VAL B C 1
ATOM 4311 O O . VAL B 1 249 ? 17.719 -13.531 11.211 1 98.62 249 VAL B O 1
ATOM 4314 N N . ILE B 1 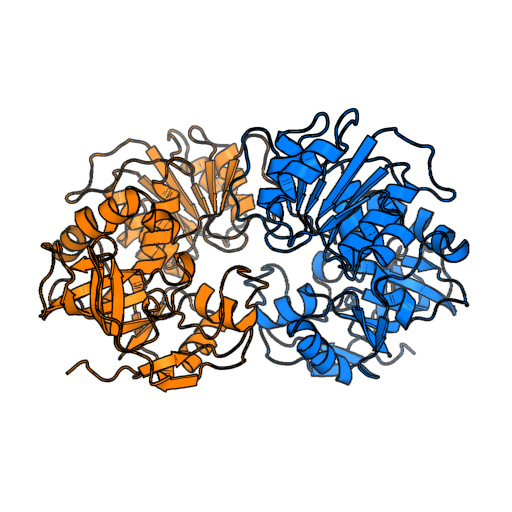250 ? 16.438 -12.57 9.609 1 98.69 250 ILE B N 1
ATOM 4315 C CA . ILE B 1 250 ? 17.422 -12.633 8.531 1 98.69 250 ILE B CA 1
ATOM 4316 C C . ILE B 1 250 ? 18.672 -11.844 8.93 1 98.69 250 ILE B C 1
ATOM 4318 O O . ILE B 1 250 ? 19.781 -12.211 8.57 1 98.69 250 ILE B O 1
ATOM 4322 N N . SER B 1 251 ? 18.484 -10.812 9.758 1 98.06 251 SER B N 1
ATOM 4323 C CA . SER B 1 251 ? 19.609 -9.992 10.203 1 98.06 251 SER B CA 1
ATOM 4324 C C . SER B 1 251 ? 20.5 -10.758 11.18 1 98.06 251 SER B C 1
ATOM 4326 O O . SER B 1 251 ? 21.672 -10.414 11.359 1 98.06 251 SER B O 1
ATOM 4328 N N . LYS B 1 252 ? 20 -11.805 11.773 1 98.12 252 LYS B N 1
ATOM 4329 C CA . LYS B 1 252 ? 20.703 -12.469 12.867 1 98.12 252 LYS B CA 1
ATOM 4330 C C . LYS B 1 252 ? 21.219 -13.844 12.445 1 98.12 252 LYS B C 1
ATOM 4332 O O . LYS B 1 252 ? 21.812 -14.562 13.242 1 98.12 252 LYS B O 1
ATOM 4337 N N . VAL B 1 253 ? 20.969 -14.203 11.227 1 98.31 253 VAL B N 1
ATOM 4338 C CA . VAL B 1 253 ? 21.406 -15.516 10.766 1 98.31 253 VAL B CA 1
ATOM 4339 C C . VAL B 1 253 ? 22.438 -15.352 9.648 1 98.31 253 VAL B C 1
ATOM 4341 O O . VAL B 1 253 ? 22.547 -14.281 9.055 1 98.31 253 VAL B O 1
ATOM 4344 N N . SER B 1 254 ? 23.219 -16.406 9.328 1 97.94 254 SER B N 1
ATOM 4345 C CA . SER B 1 254 ? 24.234 -16.375 8.281 1 97.94 254 SER B CA 1
ATOM 4346 C C . SER B 1 254 ? 23.625 -16.578 6.898 1 97.94 254 SER B C 1
ATOM 4348 O O . SER B 1 254 ? 22.594 -17.25 6.766 1 97.94 254 SER B O 1
ATOM 4350 N N . GLY B 1 255 ? 24.219 -15.906 5.895 1 98.31 255 GLY B N 1
ATOM 4351 C CA . GLY B 1 255 ? 23.75 -16.062 4.523 1 98.31 255 GLY B CA 1
ATOM 4352 C C . GLY B 1 255 ? 23.172 -14.789 3.938 1 98.31 255 GLY B C 1
ATOM 4353 O O . GLY B 1 255 ? 23.641 -13.695 4.254 1 98.31 255 GLY B O 1
ATOM 4354 N N . SER B 1 256 ? 22.219 -14.969 3.059 1 98.12 256 SER B N 1
ATOM 4355 C CA . SER B 1 256 ? 21.609 -13.844 2.359 1 98.12 256 SER B CA 1
ATOM 4356 C C . SER B 1 256 ? 20.922 -12.891 3.338 1 98.12 256 SER B C 1
ATOM 4358 O O . SER B 1 256 ? 20.297 -13.328 4.301 1 98.12 256 SER B O 1
ATOM 4360 N N . LYS B 1 257 ? 21.062 -11.648 3.1 1 98 257 LYS B N 1
ATOM 4361 C CA . LYS B 1 257 ? 20.469 -10.602 3.922 1 98 257 LYS B CA 1
ATOM 4362 C C . LYS B 1 257 ? 19.344 -9.883 3.172 1 98 257 LYS B C 1
ATOM 4364 O O . LYS B 1 257 ? 19.125 -8.688 3.373 1 98 257 LYS B O 1
ATOM 4369 N N . PHE B 1 258 ? 18.641 -10.656 2.285 1 97.94 258 PHE B N 1
ATOM 4370 C CA . PHE B 1 258 ? 17.594 -10.07 1.452 1 97.94 258 PHE B CA 1
ATOM 4371 C C . PHE B 1 258 ? 16.234 -10.656 1.809 1 97.94 258 PHE B C 1
ATOM 4373 O O . PHE B 1 258 ? 16.109 -11.859 2.031 1 97.94 258 PHE B O 1
ATOM 4380 N N . VAL B 1 259 ? 15.203 -9.797 1.902 1 98.12 259 VAL B N 1
ATOM 4381 C CA . VAL B 1 259 ? 13.82 -10.203 2.129 1 98.12 259 VAL B CA 1
ATOM 4382 C C . VAL B 1 259 ? 12.938 -9.695 0.993 1 98.12 259 VAL B C 1
ATOM 4384 O O . VAL B 1 259 ? 12.789 -8.484 0.81 1 98.12 259 VAL B O 1
ATOM 4387 N N . SER B 1 260 ? 12.375 -10.594 0.179 1 98.19 260 SER B N 1
ATOM 4388 C CA . SER B 1 260 ? 11.344 -10.211 -0.773 1 98.19 260 SER B CA 1
ATOM 4389 C C . SER B 1 260 ? 9.992 -10.031 -0.081 1 98.19 260 SER B C 1
ATOM 4391 O O . SER B 1 260 ? 9.547 -10.906 0.658 1 98.19 260 SER B O 1
ATOM 4393 N N . ALA B 1 261 ? 9.367 -8.945 -0.309 1 96.69 261 ALA B N 1
ATOM 4394 C CA . ALA B 1 261 ? 8.133 -8.609 0.399 1 96.69 261 ALA B CA 1
ATOM 4395 C C . ALA B 1 261 ? 6.938 -8.641 -0.545 1 96.69 261 ALA B C 1
ATOM 4397 O O . ALA B 1 261 ? 6.93 -7.961 -1.574 1 96.69 261 ALA B O 1
ATOM 4398 N N . ALA B 1 262 ? 5.887 -9.398 -0.153 1 95.81 262 ALA B N 1
ATOM 4399 C CA . ALA B 1 262 ? 4.684 -9.5 -0.975 1 95.81 262 ALA B CA 1
ATOM 4400 C C . ALA B 1 262 ? 3.711 -8.367 -0.674 1 95.81 262 ALA B C 1
ATOM 4402 O O . ALA B 1 262 ? 2.682 -8.227 -1.339 1 95.81 262 ALA B O 1
ATOM 4403 N N . ASN B 1 263 ? 3.99 -7.602 0.319 1 91.62 263 ASN B N 1
ATOM 4404 C CA . ASN B 1 263 ? 3.266 -6.379 0.657 1 91.62 263 ASN B CA 1
ATOM 4405 C C . ASN B 1 263 ? 4.152 -5.145 0.514 1 91.62 263 ASN B C 1
ATOM 4407 O O . ASN B 1 263 ? 5.371 -5.23 0.673 1 91.62 263 ASN B O 1
ATOM 4411 N N . PRO B 1 264 ? 3.494 -3.998 0.161 1 87.19 264 PRO B N 1
ATOM 4412 C CA . PRO B 1 264 ? 4.309 -2.783 0.063 1 87.19 264 PRO B CA 1
ATOM 4413 C C . PRO B 1 264 ? 5.086 -2.488 1.344 1 87.19 264 PRO B C 1
ATOM 4415 O O . PRO B 1 264 ? 4.602 -2.773 2.443 1 87.19 264 PRO B O 1
ATOM 4418 N N . ILE B 1 265 ? 6.207 -1.891 1.261 1 87.31 265 ILE B N 1
ATOM 4419 C CA . ILE B 1 265 ? 7.125 -1.699 2.381 1 87.31 265 ILE B CA 1
ATOM 4420 C C . ILE B 1 265 ? 6.793 -0.393 3.1 1 87.31 265 ILE B C 1
ATOM 4422 O O . ILE B 1 265 ? 6.824 0.681 2.494 1 87.31 265 ILE B O 1
ATOM 4426 N N . THR B 1 266 ? 6.48 -0.52 4.383 1 83 266 THR B N 1
ATOM 4427 C CA . THR B 1 266 ? 6.164 0.646 5.199 1 83 266 THR B CA 1
ATOM 4428 C C . THR B 1 266 ? 7.051 0.689 6.441 1 83 266 THR B C 1
ATOM 4430 O O . THR B 1 266 ? 7.07 1.69 7.164 1 83 266 THR B O 1
ATOM 4433 N N . GLU B 1 267 ? 7.852 -0.418 6.68 1 80.44 267 GLU B N 1
ATOM 4434 C CA . GLU B 1 267 ? 8.617 -0.57 7.918 1 80.44 267 GLU B CA 1
ATOM 4435 C C . GLU B 1 267 ? 10.07 -0.15 7.723 1 80.44 267 GLU B C 1
ATOM 4437 O O . GLU B 1 267 ? 10.594 -0.214 6.609 1 80.44 267 GLU B O 1
ATOM 4442 N N . THR B 1 268 ? 10.586 0.335 8.805 1 80.06 268 THR B N 1
ATOM 4443 C CA . THR B 1 268 ? 12.031 0.499 8.828 1 80.06 268 THR B CA 1
ATOM 4444 C C . THR B 1 268 ? 12.727 -0.834 9.109 1 80.06 268 THR B C 1
ATOM 4446 O O . THR B 1 268 ? 12.328 -1.564 10.016 1 80.06 268 THR B O 1
ATOM 4449 N N . LEU B 1 269 ? 13.648 -1.147 8.297 1 89.06 269 LEU B N 1
ATOM 4450 C CA . LEU B 1 269 ? 14.336 -2.432 8.391 1 89.06 269 LEU B CA 1
ATOM 4451 C C . LEU B 1 269 ? 15.672 -2.283 9.109 1 89.06 269 LEU B C 1
ATOM 4453 O O . LEU B 1 269 ? 16.25 -1.192 9.141 1 89.06 269 LEU B O 1
ATOM 4457 N N . PRO B 1 270 ? 16.125 -3.391 9.758 1 90.25 270 PRO B N 1
ATOM 4458 C CA . PRO B 1 270 ? 17.453 -3.365 10.375 1 90.25 270 PRO B CA 1
ATOM 4459 C C . PRO B 1 270 ? 18.547 -3 9.391 1 90.25 270 PRO B C 1
ATOM 4461 O O . PRO B 1 270 ? 18.406 -3.229 8.188 1 90.25 270 PRO B O 1
ATOM 4464 N N . ALA B 1 271 ? 19.578 -2.439 9.938 1 87.81 271 ALA B N 1
ATOM 4465 C CA . ALA B 1 271 ? 20.734 -2.094 9.109 1 87.81 271 ALA B CA 1
ATOM 4466 C C . ALA B 1 271 ? 21.266 -3.32 8.375 1 87.81 271 ALA B C 1
ATOM 4468 O O . ALA B 1 271 ? 21.359 -4.406 8.953 1 87.81 271 ALA B O 1
ATOM 4469 N N . GLY B 1 272 ? 21.531 -3.191 7.102 1 91 272 GLY B N 1
ATOM 4470 C CA . GLY B 1 272 ? 22.141 -4.258 6.32 1 91 272 GLY B CA 1
ATOM 4471 C C . GLY B 1 272 ? 21.125 -5.133 5.617 1 91 272 GLY B C 1
ATOM 4472 O O . GLY B 1 272 ? 21.484 -5.949 4.766 1 91 272 GLY B O 1
ATOM 4473 N N . ILE B 1 273 ? 19.859 -4.973 6.004 1 94.19 273 ILE B N 1
ATOM 4474 C CA . ILE B 1 273 ? 18.812 -5.766 5.367 1 94.19 273 ILE B CA 1
ATOM 4475 C C . ILE B 1 273 ? 18.219 -4.992 4.191 1 94.19 273 ILE B C 1
ATOM 4477 O O . ILE B 1 273 ? 17.859 -3.822 4.332 1 94.19 273 ILE B O 1
ATOM 4481 N N . GLU B 1 274 ? 18.188 -5.633 3.068 1 92.62 274 GLU B N 1
ATOM 4482 C CA . GLU B 1 274 ? 17.516 -5.074 1.897 1 92.62 274 GLU B CA 1
ATOM 4483 C C . GLU B 1 274 ? 16.188 -5.766 1.637 1 92.62 274 GLU B C 1
ATOM 4485 O O . GLU B 1 274 ? 16.062 -6.977 1.835 1 92.62 274 GLU B O 1
ATOM 4490 N N . SER B 1 275 ? 15.273 -4.992 1.305 1 94 275 SER B N 1
ATOM 4491 C CA . SER B 1 275 ? 13.969 -5.535 0.941 1 94 275 SER B CA 1
ATOM 4492 C C . SER B 1 275 ? 13.391 -4.816 -0.273 1 94 275 SER B C 1
ATOM 4494 O O . SER B 1 275 ? 13.656 -3.633 -0.486 1 94 275 SER B O 1
ATOM 4496 N N . LYS B 1 276 ? 12.656 -5.539 -1.1 1 93.62 276 LYS B N 1
ATOM 4497 C CA . LYS B 1 276 ? 11.961 -5.008 -2.27 1 93.62 276 LYS B CA 1
ATOM 4498 C C . LYS B 1 276 ? 10.547 -5.574 -2.379 1 93.62 276 LYS B C 1
ATOM 4500 O O . LYS B 1 276 ? 10.32 -6.75 -2.086 1 93.62 276 LYS B O 1
ATOM 4505 N N . PHE B 1 277 ? 9.609 -4.754 -2.805 1 95.12 277 PHE B N 1
ATOM 4506 C CA . PHE B 1 277 ? 8.242 -5.18 -3.086 1 95.12 277 PHE B CA 1
ATOM 4507 C C . PHE B 1 277 ? 8.195 -6.043 -4.34 1 95.12 277 PHE B C 1
ATOM 4509 O O . PHE B 1 277 ? 8.828 -5.723 -5.348 1 95.12 277 PHE B O 1
ATOM 4516 N N . ILE B 1 278 ? 7.375 -7.137 -4.223 1 96.62 278 ILE B N 1
ATOM 4517 C CA . ILE B 1 278 ? 7.191 -8.047 -5.348 1 96.62 278 ILE B CA 1
ATOM 4518 C C . ILE B 1 278 ? 6.012 -7.582 -6.199 1 96.62 278 ILE B C 1
ATOM 4520 O O . ILE B 1 278 ? 4.898 -7.43 -5.695 1 96.62 278 ILE B O 1
ATOM 4524 N N . PHE B 1 279 ? 6.238 -7.398 -7.402 1 94.06 279 PHE B N 1
ATOM 4525 C CA . PHE B 1 279 ? 5.141 -7.266 -8.359 1 94.06 279 PHE B CA 1
ATOM 4526 C C . PHE B 1 279 ? 4.992 -8.539 -9.188 1 94.06 279 PHE B C 1
ATOM 4528 O O . PHE B 1 279 ? 5.828 -8.828 -10.047 1 94.06 279 PHE B O 1
ATOM 4535 N N . GLY B 1 280 ? 3.924 -9.234 -8.953 1 94.69 280 GLY B N 1
ATOM 4536 C CA . GLY B 1 280 ? 3.725 -10.562 -9.5 1 94.69 280 GLY B CA 1
ATOM 4537 C C . GLY B 1 280 ? 3.695 -10.594 -11.016 1 94.69 280 GLY B C 1
ATOM 4538 O O . GLY B 1 280 ? 4.012 -11.609 -11.633 1 94.69 280 GLY B O 1
ATOM 4539 N N . GLY B 1 281 ? 3.389 -9.477 -11.664 1 94.69 281 GLY B N 1
ATOM 4540 C CA . GLY B 1 281 ? 3.291 -9.406 -13.109 1 94.69 281 GLY B CA 1
ATOM 4541 C C . GLY B 1 281 ? 4.629 -9.188 -13.789 1 94.69 281 GLY B C 1
ATOM 4542 O O . GLY B 1 281 ? 4.75 -9.352 -15 1 94.69 281 GLY B O 1
ATOM 4543 N N . ASP B 1 282 ? 5.664 -8.953 -13.07 1 93.62 282 ASP B N 1
ATOM 4544 C CA . ASP B 1 282 ? 6.973 -8.609 -13.617 1 93.62 282 ASP B CA 1
ATOM 4545 C C . ASP B 1 282 ? 7.535 -9.75 -14.461 1 93.62 282 ASP B C 1
ATOM 4547 O O . ASP B 1 282 ? 8.281 -9.516 -15.414 1 93.62 282 ASP B O 1
ATOM 4551 N N . LEU B 1 283 ? 7.09 -10.945 -14.109 1 94.56 283 LEU B N 1
ATOM 4552 C CA . LEU B 1 283 ? 7.699 -12.102 -14.766 1 94.56 283 LEU B CA 1
ATOM 4553 C C . LEU B 1 283 ? 7.27 -12.188 -16.219 1 94.56 283 LEU B C 1
ATOM 4555 O O . LEU B 1 283 ? 7.887 -12.914 -17.016 1 94.56 283 LEU B O 1
ATOM 4559 N N . ARG B 1 284 ? 6.27 -11.469 -16.578 1 93.06 284 ARG B N 1
ATOM 4560 C CA . ARG B 1 284 ? 5.883 -11.383 -17.984 1 93.06 284 ARG B CA 1
ATOM 4561 C C . ARG B 1 284 ? 7.012 -10.797 -18.828 1 93.06 284 ARG B C 1
ATOM 4563 O O . ARG B 1 284 ? 7.172 -11.156 -20 1 93.06 284 ARG B O 1
ATOM 4570 N N . ASN B 1 285 ? 7.836 -9.984 -18.219 1 91.81 285 ASN B N 1
ATOM 4571 C CA . ASN B 1 285 ? 8.82 -9.188 -18.953 1 91.81 285 ASN B CA 1
ATOM 4572 C C . ASN B 1 285 ? 10.227 -9.766 -18.797 1 91.81 285 ASN B C 1
ATOM 4574 O O . ASN B 1 285 ? 11.211 -9.102 -19.109 1 91.81 285 ASN B O 1
ATOM 4578 N N . ASN B 1 286 ? 10.312 -10.961 -18.25 1 92.88 286 ASN B N 1
ATOM 4579 C CA . ASN B 1 286 ? 11.633 -11.562 -18.094 1 92.88 286 ASN B CA 1
ATOM 4580 C C . ASN B 1 286 ? 11.57 -13.086 -18.203 1 92.88 286 ASN B C 1
ATOM 4582 O O . ASN B 1 286 ? 10.547 -13.641 -18.594 1 92.88 286 ASN B O 1
ATOM 4586 N N . GLU B 1 287 ? 12.703 -13.727 -17.969 1 95.88 287 GLU B N 1
ATOM 4587 C CA . GLU B 1 287 ? 12.859 -15.148 -18.266 1 95.88 287 GLU B CA 1
ATOM 4588 C C . GLU B 1 287 ? 12.078 -16 -17.266 1 95.88 287 GLU B C 1
ATOM 4590 O O . GLU B 1 287 ? 11.875 -17.203 -17.484 1 95.88 287 GLU B O 1
ATOM 4595 N N . ILE B 1 288 ? 11.562 -15.438 -16.219 1 97.81 288 ILE B N 1
ATOM 4596 C CA . ILE B 1 288 ? 10.93 -16.203 -15.148 1 97.81 288 ILE B CA 1
ATOM 4597 C C . ILE B 1 288 ? 9.555 -16.688 -15.602 1 97.81 288 ILE B C 1
ATOM 4599 O O . ILE B 1 288 ? 9.148 -17.797 -15.281 1 97.81 288 ILE B O 1
ATOM 4603 N N . GLY B 1 289 ? 8.844 -15.852 -16.359 1 97.69 289 GLY B N 1
ATOM 4604 C CA . GLY B 1 289 ? 7.547 -16.266 -16.891 1 97.69 289 GLY B CA 1
ATOM 4605 C C . GLY B 1 289 ? 7.602 -17.578 -17.656 1 97.69 289 GLY B C 1
ATOM 4606 O O . GLY B 1 289 ? 6.992 -18.562 -17.25 1 97.69 289 GLY B O 1
ATOM 4607 N N . PRO B 1 290 ? 8.43 -17.609 -18.703 1 97.62 290 PRO B N 1
ATOM 4608 C CA . PRO B 1 290 ? 8.578 -18.859 -19.469 1 97.62 290 PRO B CA 1
ATOM 4609 C C . PRO B 1 290 ? 9.125 -20 -18.625 1 97.62 290 PRO B C 1
ATOM 4611 O O . PRO B 1 290 ? 8.695 -21.141 -18.781 1 97.62 290 PRO B O 1
ATOM 4614 N N . ALA B 1 291 ? 10.016 -19.719 -17.719 1 98.5 291 ALA B N 1
ATOM 4615 C CA . ALA B 1 291 ? 10.609 -20.75 -16.891 1 98.5 291 ALA B CA 1
ATOM 4616 C C . ALA B 1 291 ? 9.547 -21.438 -16.031 1 98.5 291 ALA B C 1
ATOM 4618 O O . ALA B 1 291 ? 9.594 -22.656 -15.828 1 98.5 291 ALA B O 1
ATOM 4619 N N . ILE B 1 292 ? 8.609 -20.688 -15.555 1 98.81 292 ILE B N 1
ATOM 4620 C CA . ILE B 1 292 ? 7.609 -21.203 -14.633 1 98.81 292 ILE B CA 1
ATOM 4621 C C . ILE B 1 292 ? 6.469 -21.844 -15.422 1 98.81 292 ILE B C 1
ATOM 4623 O O . ILE B 1 292 ? 6.172 -23.031 -15.25 1 98.81 292 ILE B O 1
ATOM 4627 N N . TYR B 1 293 ? 5.891 -21.141 -16.375 1 98.69 293 TYR B N 1
ATOM 4628 C CA . TYR B 1 293 ? 4.648 -21.562 -17.016 1 98.69 293 TYR B CA 1
ATOM 4629 C C . TYR B 1 293 ? 4.93 -22.5 -18.188 1 98.69 293 TYR B C 1
ATOM 4631 O O . TYR B 1 293 ? 4.203 -23.469 -18.406 1 98.69 293 TYR B O 1
ATOM 4639 N N . ALA B 1 294 ? 5.969 -22.25 -18.906 1 97.56 294 ALA B N 1
ATOM 4640 C CA . ALA B 1 294 ? 6.23 -23.031 -20.125 1 97.56 294 ALA B CA 1
ATOM 4641 C C . ALA B 1 294 ? 7.094 -24.234 -19.812 1 97.56 294 ALA B C 1
ATOM 4643 O O . ALA B 1 294 ? 6.973 -25.281 -20.469 1 97.56 294 ALA B O 1
ATOM 4644 N N . GLN B 1 295 ? 7.934 -24.188 -18.812 1 98.12 295 GLN B N 1
ATOM 4645 C CA . GLN B 1 295 ? 8.969 -25.203 -18.688 1 98.12 295 GLN B CA 1
ATOM 4646 C C . GLN B 1 295 ? 8.758 -26.062 -17.438 1 98.12 295 GLN B C 1
ATOM 4648 O O . GLN B 1 295 ? 9.211 -27.203 -17.391 1 98.12 295 GLN B O 1
ATOM 4653 N N . PHE B 1 296 ? 8.094 -25.594 -16.5 1 98.81 296 PHE B N 1
ATOM 4654 C CA . PHE B 1 296 ? 8.078 -26.281 -15.227 1 98.81 296 PHE B CA 1
ATOM 4655 C C . PHE B 1 296 ? 6.668 -26.734 -14.859 1 98.81 296 PHE B C 1
ATOM 4657 O O . PHE B 1 296 ? 6.426 -27.906 -14.617 1 98.81 296 PHE B O 1
ATOM 4664 N N . LEU B 1 297 ? 5.676 -25.828 -14.773 1 98.88 297 LEU B N 1
ATOM 4665 C CA . LEU B 1 297 ? 4.406 -26 -14.078 1 98.88 297 LEU B CA 1
ATOM 4666 C C . LEU B 1 297 ? 3.607 -27.156 -14.672 1 98.88 297 LEU B C 1
ATOM 4668 O O . LEU B 1 297 ? 3.117 -28.016 -13.938 1 98.88 297 LEU B O 1
ATOM 4672 N N . GLY B 1 298 ? 3.494 -27.188 -15.992 1 98.62 298 GLY B N 1
ATOM 4673 C CA . GLY B 1 298 ? 2.744 -28.266 -16.625 1 98.62 298 GLY B CA 1
ATOM 4674 C C . GLY B 1 298 ? 3.277 -29.641 -16.281 1 98.62 298 GLY B C 1
ATOM 4675 O O . GLY B 1 298 ? 2.508 -30.562 -15.977 1 98.62 298 GLY B O 1
ATOM 4676 N N . LYS B 1 299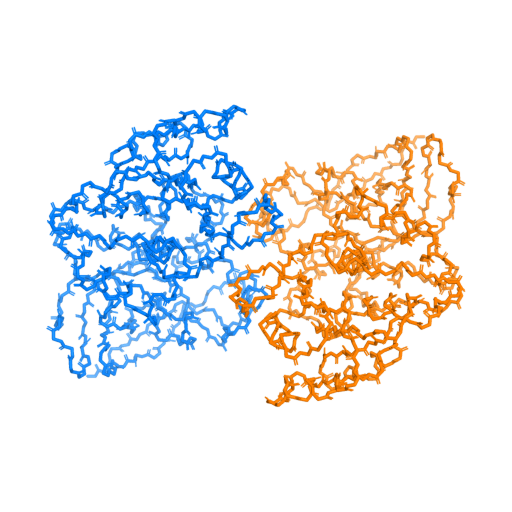 ? 4.59 -29.812 -16.297 1 98.44 299 LYS B N 1
ATOM 4677 C CA . LYS B 1 299 ? 5.242 -31.078 -15.992 1 98.44 299 LYS B CA 1
ATOM 4678 C C . LYS B 1 299 ? 5.027 -31.469 -14.531 1 98.44 299 LYS B C 1
ATOM 4680 O O . LYS B 1 299 ? 4.727 -32.625 -14.234 1 98.44 299 LYS B O 1
ATOM 4685 N N . ALA B 1 300 ? 5.184 -30.5 -13.703 1 98.81 300 ALA B N 1
ATOM 4686 C CA . ALA B 1 300 ? 5.074 -30.766 -12.273 1 98.81 300 ALA B CA 1
ATOM 4687 C C . ALA B 1 300 ? 3.641 -31.125 -11.883 1 98.81 300 ALA B C 1
ATOM 4689 O O . ALA B 1 300 ? 3.416 -31.984 -11.031 1 98.81 300 ALA B O 1
ATOM 4690 N N . LEU B 1 301 ? 2.658 -30.438 -12.508 1 98.81 301 LEU B N 1
ATOM 4691 C CA . LEU B 1 301 ? 1.256 -30.766 -12.273 1 98.81 301 LEU B CA 1
ATOM 4692 C C . LEU B 1 301 ? 0.939 -32.188 -12.766 1 98.81 301 LEU B C 1
ATOM 4694 O O . LEU B 1 301 ? 0.255 -32.938 -12.078 1 98.81 301 LEU B O 1
ATOM 4698 N N . ALA B 1 302 ? 1.419 -32.5 -13.914 1 98.44 302 ALA B N 1
ATOM 4699 C CA . ALA B 1 302 ? 1.182 -33.812 -14.492 1 98.44 302 ALA B CA 1
ATOM 4700 C C . ALA B 1 302 ? 1.798 -34.906 -13.625 1 98.44 302 ALA B C 1
ATOM 4702 O O . ALA B 1 302 ? 1.216 -35.969 -13.461 1 98.44 302 ALA B O 1
ATOM 4703 N N . ALA B 1 303 ? 2.955 -34.625 -13.016 1 98.31 303 ALA B N 1
ATOM 4704 C CA . ALA B 1 303 ? 3.672 -35.594 -12.188 1 98.31 303 ALA B CA 1
ATOM 4705 C C . ALA B 1 303 ? 3.072 -35.656 -10.781 1 98.31 303 ALA B C 1
ATOM 4707 O O . ALA B 1 303 ? 3.359 -36.562 -10.023 1 98.31 303 ALA B O 1
ATOM 4708 N N . GLY B 1 304 ? 2.33 -34.594 -10.406 1 98.12 304 GLY B N 1
ATOM 4709 C CA . GLY B 1 304 ? 1.735 -34.531 -9.078 1 98.12 304 GLY B CA 1
ATOM 4710 C C . GLY B 1 304 ? 2.686 -34 -8.023 1 98.12 304 GLY B C 1
ATOM 4711 O O . GLY B 1 304 ? 2.379 -34.062 -6.828 1 98.12 304 GLY B O 1
ATOM 4712 N N . THR B 1 305 ? 3.838 -33.531 -8.438 1 98.38 305 THR B N 1
ATOM 4713 C CA . THR B 1 305 ? 4.832 -33.031 -7.496 1 98.38 305 THR B CA 1
ATOM 4714 C C . THR B 1 305 ? 4.555 -31.562 -7.137 1 98.38 305 THR B C 1
ATOM 4716 O O . THR B 1 305 ? 5.117 -31.031 -6.172 1 98.38 305 THR B O 1
ATOM 4719 N N . PHE B 1 306 ? 3.785 -30.938 -7.898 1 98.56 306 PHE B N 1
ATOM 4720 C CA . PHE B 1 306 ? 3.209 -29.625 -7.602 1 98.56 306 PHE B CA 1
ATOM 4721 C C . PHE B 1 306 ? 1.688 -29.703 -7.566 1 98.56 306 PHE B C 1
ATOM 4723 O O . PHE B 1 306 ? 1.064 -30.25 -8.477 1 98.56 306 PHE B O 1
ATOM 4730 N N . VAL B 1 307 ? 1.097 -29.219 -6.488 1 98.5 307 VAL B N 1
ATOM 4731 C CA . VAL B 1 307 ? -0.338 -29.438 -6.32 1 98.5 307 VAL B CA 1
ATOM 4732 C C . VAL B 1 307 ? -1.043 -28.078 -6.18 1 98.5 307 VAL B C 1
ATOM 4734 O O . VAL B 1 307 ? -0.42 -27.094 -5.809 1 98.5 307 VAL B O 1
ATOM 4737 N N . CYS B 1 308 ? -2.354 -28.109 -6.492 1 98.56 308 CYS B N 1
ATOM 4738 C CA . CYS B 1 308 ? -3.18 -26.906 -6.426 1 98.56 308 CYS B CA 1
ATOM 4739 C C . CYS B 1 308 ? -3.594 -26.609 -4.992 1 98.56 308 CYS B C 1
ATOM 4741 O O . CYS B 1 308 ? -4.574 -27.156 -4.492 1 98.56 308 CYS B O 1
ATOM 4743 N N . GLN B 1 309 ? -2.877 -25.703 -4.371 1 96.56 309 GLN B N 1
ATOM 4744 C CA . GLN B 1 309 ? -3.145 -25.25 -3.014 1 96.56 309 GLN B CA 1
ATOM 4745 C C . GLN B 1 309 ? -2.99 -23.734 -2.9 1 96.56 309 GLN B C 1
ATOM 4747 O O . GLN B 1 309 ? -2.145 -23.141 -3.572 1 96.56 309 GLN B O 1
ATOM 4752 N N . PRO B 1 310 ? -3.76 -23.078 -2.043 1 95.5 310 PRO B N 1
ATOM 4753 C CA . PRO B 1 310 ? -4.789 -23.641 -1.165 1 95.5 310 PRO B CA 1
ATOM 4754 C C . PRO B 1 310 ? -5.984 -24.188 -1.938 1 95.5 310 PRO B C 1
ATOM 4756 O O . PRO B 1 310 ? -6.105 -23.953 -3.143 1 95.5 310 PRO B O 1
ATOM 4759 N N . GLU B 1 311 ? -6.805 -24.875 -1.255 1 96.69 311 GLU B N 1
ATOM 4760 C CA . GLU B 1 311 ? -7.941 -25.531 -1.9 1 96.69 311 GLU B CA 1
ATOM 4761 C C . GLU B 1 311 ? -8.922 -24.5 -2.457 1 96.69 311 GLU B C 1
ATOM 4763 O O . GLU B 1 311 ? -9.188 -23.469 -1.818 1 96.69 311 GLU B O 1
ATOM 4768 N N . ALA B 1 312 ? -9.508 -24.875 -3.631 1 97.69 312 ALA B N 1
ATOM 4769 C CA . ALA B 1 312 ? -10.523 -24.031 -4.246 1 97.69 312 ALA B CA 1
ATOM 4770 C C . ALA B 1 312 ? -11.828 -24.078 -3.463 1 97.69 312 ALA B C 1
ATOM 4772 O O . ALA B 1 312 ? -12.312 -25.156 -3.117 1 97.69 312 ALA B O 1
ATOM 4773 N N . HIS B 1 313 ? -12.328 -22.969 -3.129 1 97.19 313 HIS B N 1
ATOM 4774 C CA . HIS B 1 313 ? -13.68 -22.828 -2.596 1 97.19 313 HIS B CA 1
ATOM 4775 C C . HIS B 1 313 ? -14.602 -22.156 -3.602 1 97.19 313 HIS B C 1
ATOM 4777 O O . HIS B 1 313 ? -14.523 -20.938 -3.797 1 97.19 313 HIS B O 1
ATOM 4783 N N . VAL B 1 314 ? -15.484 -22.875 -4.23 1 97.88 314 VAL B N 1
ATOM 4784 C CA . VAL B 1 314 ? -16.344 -22.359 -5.289 1 97.88 314 VAL B CA 1
ATOM 4785 C C . VAL B 1 314 ? -17.5 -21.578 -4.676 1 97.88 314 VAL B C 1
ATOM 4787 O O . VAL B 1 314 ? -18.312 -22.125 -3.922 1 97.88 314 VAL B O 1
ATOM 4790 N N . VAL B 1 315 ? -17.656 -20.328 -4.949 1 96.75 315 VAL B N 1
ATOM 4791 C CA . VAL B 1 315 ? -18.641 -19.422 -4.395 1 96.75 315 VAL B CA 1
ATOM 4792 C C . VAL B 1 315 ? -19.922 -19.453 -5.242 1 96.75 315 VAL B C 1
ATOM 4794 O O . VAL B 1 315 ? -21.031 -19.312 -4.723 1 96.75 315 VAL B O 1
ATOM 4797 N N . GLY B 1 316 ? -19.703 -19.578 -6.555 1 97.62 316 GLY B N 1
ATOM 4798 C CA . GLY B 1 316 ? -20.828 -19.547 -7.477 1 97.62 316 GLY B CA 1
ATOM 4799 C C . GLY B 1 316 ? -20.438 -19.812 -8.914 1 97.62 316 GLY B C 1
ATOM 4800 O O . GLY B 1 316 ? -19.297 -20.188 -9.188 1 97.62 316 GLY B O 1
ATOM 4801 N N . LYS B 1 317 ? -21.531 -19.719 -9.75 1 98.06 317 LYS B N 1
ATOM 4802 C CA . LYS B 1 317 ? -21.344 -19.938 -11.18 1 98.06 317 LYS B CA 1
ATOM 4803 C C . LYS B 1 317 ? -21.734 -18.703 -11.992 1 98.06 317 LYS B C 1
ATOM 4805 O O . LYS B 1 317 ? -22.734 -18.062 -11.711 1 98.06 317 LYS B O 1
ATOM 4810 N N . GLY B 1 318 ? -20.812 -18.438 -12.977 1 98.56 318 GLY B N 1
ATOM 4811 C CA . GLY B 1 318 ? -21.078 -17.328 -13.867 1 98.56 318 GLY B CA 1
ATOM 4812 C C . GLY B 1 318 ? -20.438 -16.031 -13.414 1 98.56 318 GLY B C 1
ATOM 4813 O O . GLY B 1 318 ? -20.172 -15.836 -12.227 1 98.56 318 GLY B O 1
ATOM 4814 N N . LEU B 1 319 ? -20.266 -15.109 -14.359 1 98.69 319 LEU B N 1
ATOM 4815 C CA . LEU B 1 319 ? -19.562 -13.852 -14.125 1 98.69 319 LEU B CA 1
ATOM 4816 C C . LEU B 1 319 ? -20.297 -13.016 -13.078 1 98.69 319 LEU B C 1
ATOM 4818 O O . LEU B 1 319 ? -19.672 -12.219 -12.375 1 98.69 319 LEU B O 1
ATOM 4822 N N . GLU B 1 320 ? -21.594 -13.227 -12.945 1 98.44 320 GLU B N 1
ATOM 4823 C CA . GLU B 1 320 ? -22.406 -12.469 -11.992 1 98.44 320 GLU B CA 1
ATOM 4824 C C . GLU B 1 320 ? -22 -12.789 -10.555 1 98.44 320 GLU B C 1
ATOM 4826 O O . GLU B 1 320 ? -22.281 -12.016 -9.641 1 98.44 320 GLU B O 1
ATOM 4831 N N . ALA B 1 321 ? -21.359 -13.898 -10.352 1 98.56 321 ALA B N 1
ATOM 4832 C CA . ALA B 1 321 ? -20.969 -14.344 -9.016 1 98.56 321 ALA B CA 1
ATOM 4833 C C . ALA B 1 321 ? -19.672 -13.695 -8.578 1 98.56 321 ALA B C 1
ATOM 4835 O O . ALA B 1 321 ? -19.266 -13.82 -7.418 1 98.56 321 ALA B O 1
ATOM 4836 N N . ILE B 1 322 ? -19 -12.961 -9.445 1 98.44 322 ILE B N 1
ATOM 4837 C CA . ILE B 1 322 ? -17.672 -12.43 -9.172 1 98.44 322 ILE B CA 1
ATOM 4838 C C . ILE B 1 322 ? -17.75 -11.375 -8.07 1 98.44 322 ILE B C 1
ATOM 4840 O O . ILE B 1 322 ? -16.906 -11.352 -7.16 1 98.44 322 ILE B O 1
ATOM 4844 N N . GLN B 1 323 ? -18.781 -10.531 -8.133 1 97.56 323 GLN B N 1
ATOM 4845 C CA . GLN B 1 323 ? -18.906 -9.5 -7.113 1 97.56 323 GLN B CA 1
ATOM 4846 C C . GLN B 1 323 ? -19.062 -10.109 -5.723 1 97.56 323 GLN B C 1
ATOM 4848 O O . GLN B 1 323 ? -18.391 -9.695 -4.777 1 97.56 323 GLN B O 1
ATOM 4853 N N . GLU B 1 324 ? -19.906 -11.07 -5.648 1 96.56 324 GLU B N 1
ATOM 4854 C CA . GLU B 1 324 ? -20.109 -11.758 -4.375 1 96.56 324 GLU B CA 1
ATOM 4855 C C . GLU B 1 324 ? -18.812 -12.414 -3.889 1 96.56 324 GLU B C 1
ATOM 4857 O O . GLU B 1 324 ? -18.5 -12.352 -2.699 1 96.56 324 GLU B O 1
ATOM 4862 N N . ALA B 1 325 ? -18.125 -13.039 -4.754 1 97.38 325 ALA B N 1
ATOM 4863 C CA . ALA B 1 325 ? -16.859 -13.688 -4.402 1 97.38 325 ALA B CA 1
ATOM 4864 C C . ALA B 1 325 ? -15.852 -12.664 -3.881 1 97.38 325 ALA B C 1
ATOM 4866 O O . ALA B 1 325 ? -15.148 -12.93 -2.9 1 97.38 325 ALA B O 1
ATOM 4867 N N . CYS B 1 326 ? -15.797 -11.516 -4.504 1 96.06 326 CYS B N 1
ATOM 4868 C CA . CYS B 1 326 ? -14.914 -10.445 -4.043 1 96.06 326 CYS B CA 1
ATOM 4869 C C . CYS B 1 326 ? -15.328 -9.953 -2.662 1 96.06 326 CYS B C 1
ATOM 4871 O O . CYS B 1 326 ? -14.477 -9.727 -1.799 1 96.06 326 CYS B O 1
ATOM 4873 N N . ASP B 1 327 ? -16.609 -9.805 -2.441 1 93.12 327 ASP B N 1
ATOM 4874 C CA . ASP B 1 327 ? -17.109 -9.367 -1.147 1 93.12 327 ASP B CA 1
ATOM 4875 C C . ASP B 1 327 ? -16.75 -10.359 -0.045 1 93.12 327 ASP B C 1
ATOM 4877 O O . ASP B 1 327 ? -16.344 -9.953 1.051 1 93.12 327 ASP B O 1
ATOM 4881 N N . LEU B 1 328 ? -16.844 -11.617 -0.375 1 92.75 328 LEU B N 1
ATOM 4882 C CA . LEU B 1 328 ? -16.5 -12.664 0.583 1 92.75 328 LEU B CA 1
ATOM 4883 C C . LEU B 1 328 ? -15 -12.688 0.855 1 92.75 328 LEU B C 1
ATOM 4885 O O . LEU B 1 328 ? -14.57 -12.891 1.994 1 92.75 328 LEU B O 1
ATOM 4889 N N . ALA B 1 329 ? -14.242 -12.5 -0.185 1 91.56 329 ALA B N 1
ATOM 4890 C CA . ALA B 1 329 ? -12.789 -12.492 -0.036 1 91.56 329 ALA B CA 1
ATOM 4891 C C . ALA B 1 329 ? -12.336 -11.359 0.88 1 91.56 329 ALA B C 1
ATOM 4893 O O . ALA B 1 329 ? -11.383 -11.516 1.649 1 91.56 329 ALA B O 1
ATOM 4894 N N . LYS B 1 330 ? -12.984 -10.25 0.772 1 85.94 330 LYS B N 1
ATOM 4895 C CA . LYS B 1 330 ? -12.688 -9.078 1.586 1 85.94 330 LYS B CA 1
ATOM 4896 C C . LYS B 1 330 ? -12.859 -9.383 3.072 1 85.94 330 LYS B C 1
ATOM 4898 O O . LYS B 1 330 ? -12.156 -8.82 3.912 1 85.94 330 LYS B O 1
ATOM 4903 N N . ALA B 1 331 ? -13.727 -10.273 3.406 1 80.5 331 ALA B N 1
ATOM 4904 C CA . ALA B 1 331 ? -14.016 -10.625 4.793 1 80.5 331 ALA B CA 1
ATOM 4905 C C . ALA B 1 331 ? -12.922 -11.523 5.371 1 80.5 331 ALA B C 1
ATOM 4907 O O . ALA B 1 331 ? -12.805 -11.656 6.59 1 80.5 331 ALA B O 1
ATOM 4908 N N . GLY B 1 332 ? -11.969 -11.93 4.586 1 73.25 332 GLY B N 1
ATOM 4909 C CA . GLY B 1 332 ? -10.867 -12.766 5.035 1 73.25 332 GLY B CA 1
ATOM 4910 C C . GLY B 1 332 ? -11.148 -14.25 4.879 1 73.25 332 GLY B C 1
ATOM 4911 O O . GLY B 1 332 ? -12.281 -14.703 5.066 1 73.25 332 GLY B O 1
ATOM 4912 N N . ASN B 1 333 ? -10.195 -14.914 4.344 1 70.19 333 ASN B N 1
ATOM 4913 C CA . ASN B 1 333 ? -10.266 -16.359 4.195 1 70.19 333 ASN B CA 1
ATOM 4914 C C . ASN B 1 333 ? -8.938 -17.031 4.543 1 70.19 333 ASN B C 1
ATOM 4916 O O . ASN B 1 333 ? -7.875 -16.438 4.328 1 70.19 333 ASN B O 1
ATOM 4920 N N . SER B 1 334 ? -9.031 -18.047 5.395 1 72.06 334 SER B N 1
ATOM 4921 C CA . SER B 1 334 ? -7.797 -18.75 5.727 1 72.06 334 SER B CA 1
ATOM 4922 C C . SER B 1 334 ? -7.723 -20.109 5.016 1 72.06 334 SER B C 1
ATOM 4924 O O . SER B 1 334 ? -8.68 -20.875 5.039 1 72.06 334 SER B O 1
ATOM 4926 N N . ALA B 1 335 ? -6.66 -20.297 4.285 1 79.5 335 ALA B N 1
ATOM 4927 C CA . ALA B 1 335 ? -6.266 -21.578 3.709 1 79.5 335 ALA B CA 1
ATOM 4928 C C . ALA B 1 335 ? -7.258 -22.016 2.643 1 79.5 335 ALA B C 1
ATOM 4930 O O . ALA B 1 335 ? -7.5 -23.219 2.471 1 79.5 335 ALA B O 1
ATOM 4931 N N . ARG B 1 336 ? -7.945 -21.156 2.064 1 91.56 336 ARG B N 1
ATOM 4932 C CA . ARG B 1 336 ? -8.797 -21.422 0.907 1 91.56 336 ARG B CA 1
ATOM 4933 C C . ARG B 1 336 ? -8.758 -20.266 -0.079 1 91.56 336 ARG B C 1
ATOM 4935 O O . ARG B 1 336 ? -8.508 -19.125 0.31 1 91.56 336 ARG B O 1
ATOM 4942 N N . LYS B 1 337 ? -8.945 -20.562 -1.254 1 95.75 337 LYS B N 1
ATOM 4943 C CA . LYS B 1 337 ? -8.984 -19.578 -2.322 1 95.75 337 LYS B CA 1
ATOM 4944 C C . LYS B 1 337 ? -10.359 -19.531 -2.982 1 95.75 337 LYS B C 1
ATOM 4946 O O . LYS B 1 337 ? -10.883 -20.562 -3.404 1 95.75 337 LYS B O 1
ATOM 4951 N N . LEU B 1 338 ? -11.039 -18.453 -3.008 1 97.88 338 LEU B N 1
ATOM 4952 C CA . LEU B 1 338 ? -12.383 -18.312 -3.564 1 97.88 338 LEU B CA 1
ATOM 4953 C C . LEU B 1 338 ? -12.344 -18.344 -5.09 1 97.88 338 LEU B C 1
ATOM 4955 O O . LEU B 1 338 ? -11.523 -17.656 -5.703 1 97.88 338 LEU B O 1
ATOM 4959 N N . VAL B 1 339 ? -13.195 -19.125 -5.645 1 98.56 339 VAL B N 1
ATOM 4960 C CA . VAL B 1 339 ? -13.211 -19.391 -7.078 1 98.56 339 VAL B CA 1
ATOM 4961 C C . VAL B 1 339 ? -14.633 -19.25 -7.613 1 98.56 339 VAL B C 1
ATOM 4963 O O . VAL B 1 339 ? -15.602 -19.516 -6.902 1 98.56 339 VAL B O 1
ATOM 4966 N N . VAL B 1 340 ? -14.797 -18.766 -8.812 1 98.88 340 VAL B N 1
ATOM 4967 C CA . VAL B 1 340 ? -16.062 -18.734 -9.539 1 98.88 340 VAL B CA 1
ATOM 4968 C C . VAL B 1 340 ? -15.961 -19.609 -10.789 1 98.88 340 VAL B C 1
ATOM 4970 O O . VAL B 1 340 ? -15.047 -19.438 -11.602 1 98.88 340 VAL B O 1
ATOM 4973 N N . SER B 1 341 ? -16.828 -20.516 -10.891 1 98.75 341 SER B N 1
ATOM 4974 C CA . SER B 1 341 ? -16.922 -21.328 -12.109 1 98.75 341 SER B CA 1
ATOM 4975 C C . SER B 1 341 ? -17.609 -20.562 -13.234 1 98.75 341 SER B C 1
ATOM 4977 O O . SER B 1 341 ? -18.562 -19.812 -12.984 1 98.75 341 SER B O 1
ATOM 4979 N N . LEU B 1 342 ? -17.109 -20.781 -14.461 1 98.44 342 LEU B N 1
ATOM 4980 C CA . LEU B 1 342 ? -17.688 -20.062 -15.594 1 98.44 342 LEU B CA 1
ATOM 4981 C C . LEU B 1 342 ? -18.25 -21.047 -16.609 1 98.44 342 LEU B C 1
ATOM 4983 O O . LEU B 1 342 ? -17.734 -22.156 -16.766 1 98.44 342 LEU B O 1
#

Sequence (684 aa):
MAPSNIAAWQTAPKAPKFEVKEAPYTAPVASEIVIKNGAVAINIVDWALQAMGPDLFNWITYPQVLGNDMAGEVVEVGPGVTRFKPGDRVVAHAINLMNNKASEGAFQLYSVVPDFMAAPIPDSISYEAASVLPLGISTAACGLYQKNHLALGLPTEPAAPSTGKTLLVWGGASSVACMAVQLARASGYDVIAVASTKNFDLLKKLGASQVFDYHDADVVPQLIAAFDGKTSAGALSVANGSLAQTAEVISKVSGSKFVSAANPITETLPAGIESKFIFGGDLRNNEIGPAIYAQFLGKALAAGTFVCQPEAHVVGKGLEAIQEACDLAKAGNSARKLVVSLMAPSNIAAWQTAPKAPKFEVKEAPYTAPVASEIVIKNGAVAINIVDWALQAMGPDLFNWITYPQVLGNDMAGEVVEVGPGVTRFKPGDRVVAHAINLMNNKASEGAFQLYSVVPDFMAAPIPDSISYEAASVLPLGISTAACGLYQKNHLALGLPTEPAAPSTGKTLLVWGGASSVACMAVQLARASGYDVIAVASTKNFDLLKKLGASQVFDYHDADVVPQLIAAFDGKTSAGALSVANGSLAQTAEVISKVSGSKFVSAANPITETLPAGIESKFIFGGDLRNNEIGPAIYAQFLGKALAAGTFVCQPEAHVVGKGLEAIQEACDLAKAGNSARKLVVSL

Solvent-accessible surface area (backbone atoms only — not comparable to full-atom values): 33893 Å² total; per-residue (Å²): 128,85,63,88,28,44,27,31,26,38,64,41,79,42,39,95,58,61,45,76,44,82,40,83,67,66,80,41,49,73,46,16,25,22,28,40,37,33,8,30,25,65,53,70,67,50,49,46,38,38,68,43,20,53,81,70,47,69,79,62,62,65,61,30,26,48,39,32,11,23,6,25,30,28,67,43,66,11,60,89,50,75,91,63,51,63,72,42,43,33,30,29,42,28,52,14,85,77,69,60,36,48,57,18,8,30,40,29,43,56,23,33,36,49,52,45,39,27,20,56,50,48,90,89,56,49,38,54,40,44,7,44,36,30,51,23,41,33,30,25,44,36,30,41,44,34,78,91,48,53,45,46,69,72,55,40,74,73,54,40,68,76,70,74,30,32,33,39,38,38,20,43,52,35,41,38,35,42,32,37,37,38,45,38,37,20,28,12,35,44,29,40,34,31,23,53,70,92,42,43,65,59,45,42,72,46,45,27,78,43,69,42,39,71,83,44,93,56,39,54,64,51,50,42,57,70,42,62,97,43,36,33,54,19,33,39,24,50,35,86,86,33,52,59,60,52,47,51,34,40,70,72,45,55,62,39,44,42,35,24,22,62,46,66,46,66,70,83,68,60,88,84,51,46,70,47,43,50,57,40,64,56,28,76,80,45,74,55,24,39,47,43,24,61,66,23,48,28,59,22,46,63,71,59,80,42,76,67,43,32,45,57,41,74,72,39,69,35,69,81,33,48,55,58,44,39,57,53,54,72,71,60,68,80,57,45,34,47,24,33,38,81,129,83,64,89,28,43,26,30,26,37,65,41,79,42,38,93,58,63,46,75,42,81,40,82,66,67,81,42,50,74,47,17,24,23,30,40,37,33,9,32,25,66,53,70,66,49,47,46,37,38,66,43,19,53,80,71,46,67,79,61,63,66,61,30,27,48,42,32,12,22,6,25,31,29,67,42,67,10,59,88,50,76,91,64,52,64,71,41,43,32,29,29,42,28,51,14,84,76,69,59,36,48,57,17,7,32,41,29,43,56,24,33,35,49,51,43,41,26,20,53,50,49,89,90,55,50,38,54,41,44,7,43,35,30,51,23,43,34,30,27,45,36,28,40,42,34,78,90,48,51,45,44,70,73,54,40,76,75,54,38,67,76,71,75,31,33,34,38,38,38,20,42,53,35,40,39,34,43,31,36,38,36,45,39,36,21,26,12,35,45,31,41,33,30,24,55,72,93,44,42,65,60,45,41,73,47,45,27,78,43,72,42,38,70,82,43,93,57,38,55,65,52,50,41,57,70,42,63,98,44,38,33,54,20,32,39,25,49,35,87,86,34,52,58,60,52,47,51,34,39,70,71,45,54,62,40,46,42,36,22,23,61,45,67,45,66,73,82,68,60,89,83,53,46,72,47,43,48,55,39,65,54,29,77,80,45,73,56,24,39,49,44,23,60,66,23,47,28,60,22,46,63,71,58,80,42,76,67,40,32,45,59,39,75,74,38,68,36,68,80,34,49,54,58,45,37,56,51,53,71,71,59,71,81,57,46,31,48,24,35,36,82

Nearest PDB structures (foldseek):
  3gqv-assembly1_A  TM=8.283E-01  e=3.286E-26  Aspergillus terreus
  3b6z-assembly1_A  TM=8.352E-01  e=1.265E-25  Aspergillus terreus
  3b70-assembly1_A  TM=8.069E-01  e=4.464E-26  Aspergillus terreus
  2d8a-assembly1_A  TM=7.152E-01  e=1.097E-21  Pyrococcus horikoshii OT3
  2dfv-assembly3_C  TM=7.019E-01  e=1.272E-20  Pyrococcus horikoshii OT3

Organism: NCBI:txid398673

InterPro domains:
  IPR011032 GroES-like superfamily [SSF50129] (7-175)
  IPR013149 Alcohol dehydrogenase-like, C-terminal [PF00107] (176-245)
  IPR013154 Alcohol dehydrogenase-like, N-terminal [PF08240] (31-123)
  IPR020843 Enoylreductase domain [SM00829] (11-340)
  IPR036291 NAD(P)-binding domain superfamily [SSF51735] (125-248)
  IPR047122 Trans-enoyl reductase-like [PTHR45348] (8-341)
  IPR047122 Trans-enoyl reductase-like [cd08249] (5-342)

pLDDT: mean 96.35, std 4.47, range [64.38, 98.94]

Secondary structure (DSSP, 8-state):
-PPPEEEEEE-STT-SS-EEEEE------TTEEEEEEEEEE--HHHHHHHHHGGGT-TT--SSEE---EEEEEEEEE-TT--S--TT-EEEEE--HHHHT-GGG-SSBSEEEEEGGGEEE--TTS-HHHHTTSHHHHHHHHHHHHSTTTT-PPPP-SSPPPP-SEEEEEE-TT-HHHHHHHHHHHHTT-EEEEEE-GGGHHHHHHHT-SEEEETTSTTHHHHHHHHTTT-EEEEEEE-STT-HHHHHHHHHTSSB--EEEESS-B-SPPPTT-EEEE--GGGGGGSTHHIIIIIIIIHHHHHHTSS---SEEEEEEESGGGHHHHHHHHHT--SSEEEEEE-/-PPPEEEEEE-STT-SS-EEEEE------TTEEEEEEEEEE--HHHHHHHHHGGGT-TT--SSEE---EEEEEEEEE-TT--S--TT-EEEEE--HHHHT-GGG-SSBSEEEEEGGGEEE--TTS-HHHHTTSHHHHHHHHHHHHSTTTT-PPPP-SSPPPP-SEEEEEE-TT-HHHHHHHHHHHHTT-EEEEEE-GGGHHHHHHHT-SEEEETTSTTHHHHHHHHTTT-EEEEEEE-STT-HHHHHHHHHTSSB--EEEESS-B-SPPPTT-EEEE--GGGGGGSTHHIIIIIIIIHHHHHHTSS---SEEEEEEESGGGHHHHHHHHHT--SSEEEEEE-

Radius of gyration: 26.27 Å; Cα contacts (8 Å, |Δi|>4): 1833; chains: 2; bounding box: 48×71×72 Å

Foldseek 3Di:
DQDWKWFQWPADFLDVGTDIDTDDDDAEAPQKFKFQFFKAFDDPCVVCCNHQPCVVPVPADPRAGAGFFTWGFTQHDHPPDDLDDGGFTKIFTQQCSVVNDRQSHHRMRMHMDGPLRMAGADPVADRLLRRLARLLLLLLLQQCCPPVHLNAAWFAVVADAAPQAEEEEEAAQDSNSLNNQLGCRRPRHAYEYEHAPVCQVVSVVSHHPYYHYPPDPCRLVVLLVVCVVGAHSEYEAHHPPCVASSQSSLVNHHYDQEYEYCDDDDDDHDPPHYYDHGDSSCVVVDDSSNSCRVHHPNSCNVVVSDGRWLAEDEQEEDSVCVRVQSVVVVVPDHGYIYMYGD/DADWKWFQWPADFLDVGTDIDTDDDDAEAPQKFKFQFFKFFDDPCVVCCNHQPCVVPVPADPRAGAGFFTWGFTQHDHPPDDLDDGGFTKIFTQQCSVVNDRQSHHRMRMHMDGPLRMAGADPVADRLLRRLARLLLLLLLQQCCPPVHLNAAWFAVVADAAPQAEEEEEAAQDSNSLNNQLGCRRPRHAYEYEHAPVCQVVSVVSHHPYYHYPPDPCRLVVLLVVCVVGAHSEYEAHHPPCVASSQSSLVNHHYDQEYEYCDDDDDDHDPPHYYDHTDSSCCVVDPSSNSCRVHHPNSCNVVVSDGRWLAEDEQEEDSVCVRVQSVVVVVPDHGYIYMYGD